Protein AF-A0A6L5ZGL7-F1 (afdb_monomer)

pLDDT: mean 88.75, std 17.2, range [25.94, 98.81]

Solvent-accessible surface area (backbone atoms only — not comparable to full-atom values): 22334 Å² total; per-residue (Å²): 134,83,57,79,87,30,51,39,45,53,53,48,44,38,49,70,78,32,47,74,58,39,71,71,46,70,57,65,69,53,73,57,29,45,51,45,19,74,49,37,77,44,72,44,41,25,54,55,54,46,47,54,46,64,36,49,62,60,68,49,48,69,46,51,60,69,34,69,65,49,33,62,74,69,63,57,66,72,83,32,52,52,52,40,38,47,59,84,36,69,71,37,46,34,47,61,71,57,15,58,76,71,75,45,64,64,81,44,69,42,62,57,62,71,43,69,69,58,19,36,29,43,34,42,39,28,58,35,81,66,74,77,79,70,96,74,78,86,82,85,81,88,82,92,80,82,91,69,98,59,87,79,80,74,67,59,46,50,29,17,34,39,26,42,55,39,30,33,44,27,35,47,35,88,42,69,64,71,38,78,84,35,53,33,40,51,42,43,31,87,44,86,57,28,19,34,33,47,31,47,49,33,49,32,44,47,51,50,55,48,50,56,43,68,73,39,60,82,92,72,45,68,62,98,86,56,77,74,90,70,63,67,60,58,58,49,44,50,22,47,72,75,32,58,93,60,19,87,64,33,45,29,44,54,22,69,86,15,43,30,27,44,56,68,37,77,56,36,61,36,50,78,44,63,83,52,98,81,64,47,73,30,25,52,56,36,13,45,58,52,20,39,28,44,50,48,46,65,26,45,62,57,55,24,61,72,60,70,47,70,66,53,34,36,27,30,25,22,58,52,47,76,33,67,55,55,42,42,48,39,4,35,56,53,64,25,33,25,37,27,41,43,68,17,68,46,28,35,63,54,29,49,55,46,34,55,51,30,53,73,74,74,44,67,49,52,72,48,77,66,60,72,66,50,74,31,68,48,52,71,91,50,38,69,57,42,55,56,48,46,57,50,54,61,50,44,57,67,70,43,36,70,56,31,48,75,68,54,78,131

Sequence (410 aa):
PIGGGLSLAHLLHIQIEQPQIHEQTATYLEVMDFINLRLTGRAAATQCTMFASQLCDNRVVGTTGYDADLVAMTGVDPNKLPVLIGVDDIVGQVPADLAEQLGLPTSVSVRAGMNDTQAGAFATGVLQGREQVSDSGVNSAVSNSAVSNSAVSNSGLQCGLMIGTTAVLVDSLDGHRVDLDHEVLAMPAPVQGRHVVMAENGISGAAVEHTLNLLRPQGERTSSATPIKQGPFDELEWALTQSQPGSDGLLFLPWLAGSMSPRAETAQRGGFIGLSLSTTRESLLRSVVEGTAHNLRWLLPAVEGLTGTTCEEIVFGGGAARSAGWAQVLADVLNRRVRVLSDPEFAAATAVGMVALYRSQGEDPTEVRLDQAASYTPRSEYHEIYERAQIQFQAAFTNHLSICEALSHE

Foldseek 3Di:
DLDCPFPLNVQVCCVPVVVVVVVVQQADFDPQQVVVCVFFVAREAAQQRNVSSVQPPQQFAFDQDGDPVSCVVSVGDPSRYGGHHGLLDFRHFGPPVRCVVVVHDSPDTHHHDHDLLLLQCLLLLLLADQPPPPPPDDDDDDDDDDDDPDPDPCSDFEWEWADDQWIKIKHKAQTADADVLFRWGWGHHSAGRMIMTIFIF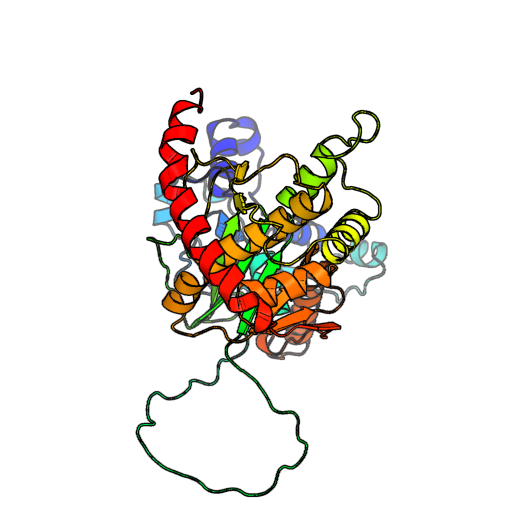GGANLLLVVLLLVPDDPVPRDDSPDPPPDDSLVVLLVLLVVADPCLQVKAWARQCQFGGGRDTDRLDHIDIDDDDPPRDSSSVSVNSLLNSLLSVLNRQVVVCVRRVTHHQEYEYAAPCLVRPSSQQSNQALNVHKYWYFPVRNCSSVVLRVQLSVCSVVVHDSSPDYTHTDDMYHHDPVCNVSSVVSSVVSVVCRVVCSVVSVVPDDD

Nearest PDB structures (foldseek):
  2dpn-assembly1_B  TM=8.272E-01  e=1.093E-19  Thermus thermophilus
  3d7e-assembly1_X  TM=8.111E-01  e=1.632E-19  Enterococcus casseliflavus
  5azi-assembly1_A  TM=7.987E-01  e=6.441E-19  Trypanosoma brucei gambiense
  5gn5-assembly2_C  TM=8.014E-01  e=2.401E-18  Trypanosoma brucei gambiense
  6zq8-assembly1_A  TM=7.332E-01  e=5.349E-18  Thermochaetoides thermophila DSM 1495

Radius of gyration: 23.16 Å; Cα contacts (8 Å, |Δi|>4): 779; chains: 1; bounding box: 59×57×65 Å

Mean predicted aligned error: 7.0 Å

Secondary structure (DSSP, 8-state):
---TTSHHHHHHHHHHH-HHHHHH------HHHHHHHHHHS--EE-TTGGGGGT-S-TTSTT--S--HHHHHHHT--GGGSPEE--TT-EEEEPPHHHHHHHT--TTPEEEPP--HHHHHHHHHTTTSPP----S--S------------------SEEEEEESSEEEEEEEEES---BTTTTBEEEE-SSTTEEEEEEEEEESHHHHHHHHHHTS-GGGPPPTTS--SS-HHHHHHHHHHHS-TTGGG-EEE--BTBB-TT--BSS---EEES--TT--HHHHHHHHHHHHHHHHHHHHHHHHHHHT----EEEEESGGGG-HHHHHHHHHHHTSEEEEESSTTTHHHHHHHHHHHHHHHT--GGG--PPEEEEE---GGGHHHHHHHHHHHHHHHHHHHHHHHHH---

Structure (mmCIF, N/CA/C/O backbone):
data_AF-A0A6L5ZGL7-F1
#
_entry.id   AF-A0A6L5ZGL7-F1
#
loop_
_atom_site.group_PDB
_atom_site.id
_atom_site.type_symbol
_atom_site.label_atom_id
_atom_site.label_alt_id
_atom_site.label_comp_id
_atom_site.label_asym_id
_atom_site.label_entity_id
_atom_site.label_seq_id
_atom_site.pdbx_PDB_ins_code
_atom_site.Cartn_x
_atom_site.Cartn_y
_atom_site.Cartn_z
_atom_site.occupancy
_atom_site.B_iso_or_equiv
_atom_site.auth_seq_id
_atom_site.auth_comp_id
_atom_site.auth_asym_id
_atom_site.auth_atom_id
_atom_site.pdbx_PDB_model_num
ATOM 1 N N . PRO A 1 1 ? 11.652 -11.083 15.489 1.00 52.50 1 PRO A N 1
ATOM 2 C CA . PRO A 1 1 ? 11.668 -9.639 15.832 1.00 52.50 1 PRO A CA 1
ATOM 3 C C . PRO A 1 1 ? 10.335 -8.986 15.444 1.00 52.50 1 PRO A C 1
ATOM 5 O O . PRO A 1 1 ? 9.850 -9.242 14.349 1.00 52.50 1 PRO A O 1
ATOM 8 N N . ILE A 1 2 ? 9.731 -8.196 16.336 1.00 65.69 2 ILE A N 1
ATOM 9 C CA . ILE A 1 2 ? 8.570 -7.363 15.986 1.00 65.69 2 ILE A CA 1
ATOM 10 C C . ILE A 1 2 ? 9.112 -6.176 15.184 1.00 65.69 2 ILE A C 1
ATOM 12 O O . ILE A 1 2 ? 10.016 -5.486 15.655 1.00 65.69 2 ILE A O 1
ATOM 16 N N . GLY A 1 3 ? 8.618 -5.975 13.962 1.00 70.62 3 GLY A N 1
ATOM 17 C CA . GLY A 1 3 ? 9.047 -4.861 13.117 1.00 70.62 3 GLY A CA 1
ATOM 18 C C . GLY A 1 3 ? 8.681 -3.516 13.748 1.00 70.62 3 GLY A C 1
ATOM 19 O O . GLY A 1 3 ? 7.570 -3.353 14.250 1.00 70.62 3 GLY A O 1
ATOM 20 N N . GLY A 1 4 ? 9.597 -2.545 13.701 1.00 77.69 4 GLY A N 1
ATOM 21 C CA . GLY A 1 4 ? 9.400 -1.228 14.321 1.00 77.69 4 GLY A CA 1
ATOM 22 C C . GLY A 1 4 ? 8.228 -0.419 13.755 1.00 77.69 4 GLY A C 1
ATOM 23 O O . GLY A 1 4 ? 7.769 0.495 14.420 1.00 77.69 4 GLY A O 1
ATOM 24 N N . GLY A 1 5 ? 7.727 -0.761 12.562 1.00 80.94 5 GLY A N 1
ATOM 25 C CA . GLY A 1 5 ? 6.568 -0.105 11.946 1.00 80.94 5 GLY A CA 1
ATOM 26 C C . GLY A 1 5 ? 5.202 -0.586 12.450 1.00 80.94 5 GLY A C 1
ATOM 27 O O . GLY A 1 5 ? 4.190 0.001 12.085 1.00 80.94 5 GLY A O 1
ATOM 28 N N . LEU A 1 6 ? 5.145 -1.644 13.267 1.00 89.25 6 LEU A N 1
ATOM 29 C CA . LEU A 1 6 ? 3.887 -2.155 13.814 1.00 89.25 6 LEU A CA 1
ATOM 30 C C . LEU A 1 6 ? 3.467 -1.373 15.061 1.00 89.25 6 LEU A C 1
ATOM 32 O O . LEU A 1 6 ? 4.288 -1.077 15.932 1.00 89.25 6 LEU A O 1
ATOM 36 N N . SER A 1 7 ? 2.163 -1.150 15.218 1.00 93.94 7 SER A N 1
ATOM 37 C CA . SER A 1 7 ? 1.589 -0.499 16.401 1.00 93.94 7 SER A CA 1
ATOM 38 C C . SER A 1 7 ? 1.923 -1.224 17.703 1.00 93.94 7 SER A C 1
ATOM 40 O O . SER A 1 7 ? 2.070 -0.579 18.740 1.00 93.94 7 SER A O 1
ATOM 42 N N . LEU A 1 8 ? 2.126 -2.546 17.651 1.00 95.88 8 LEU A N 1
ATOM 43 C CA . LEU A 1 8 ? 2.625 -3.324 18.787 1.00 95.88 8 LEU A CA 1
ATOM 44 C C . LEU A 1 8 ? 3.963 -2.789 19.318 1.00 95.88 8 LEU A C 1
ATOM 46 O O . LEU A 1 8 ? 4.136 -2.645 20.527 1.00 95.88 8 LEU A O 1
ATOM 50 N N . ALA A 1 9 ? 4.901 -2.473 18.421 1.00 95.25 9 ALA A N 1
ATOM 51 C CA . ALA A 1 9 ? 6.223 -1.986 18.798 1.00 95.25 9 ALA A CA 1
ATOM 52 C C . ALA A 1 9 ? 6.133 -0.598 19.448 1.00 95.25 9 ALA A C 1
ATOM 54 O O . ALA A 1 9 ? 6.771 -0.348 20.469 1.00 95.25 9 ALA A O 1
ATOM 55 N N . HIS A 1 10 ? 5.292 0.286 18.901 1.00 94.94 10 HIS A N 1
ATOM 56 C CA . HIS A 1 10 ? 5.056 1.621 19.456 1.00 94.94 10 HIS A CA 1
ATOM 57 C C . HIS A 1 10 ? 4.401 1.572 20.839 1.00 94.94 10 HIS A C 1
ATOM 59 O O . HIS A 1 10 ? 4.826 2.282 21.752 1.00 94.94 10 HIS A O 1
ATOM 65 N N . LEU A 1 11 ? 3.394 0.713 21.009 1.00 95.06 11 LEU A N 1
ATOM 66 C CA . LEU A 1 11 ? 2.709 0.527 22.283 1.00 95.06 11 LEU A CA 1
ATOM 67 C C . LEU A 1 11 ? 3.685 0.036 23.357 1.00 95.06 11 LEU A C 1
ATOM 69 O O . LEU A 1 11 ? 3.754 0.621 24.439 1.00 95.06 11 LEU A O 1
ATOM 73 N N . LEU A 1 12 ? 4.484 -0.988 23.039 1.00 95.62 12 LEU A N 1
ATOM 74 C CA . LEU A 1 12 ? 5.501 -1.521 23.947 1.00 95.62 12 LEU A CA 1
ATOM 75 C C . LEU A 1 12 ? 6.599 -0.498 24.245 1.00 95.62 12 LEU A C 1
ATOM 77 O O . LEU A 1 12 ? 7.025 -0.397 25.390 1.00 95.62 12 LEU A O 1
ATOM 81 N N . HIS A 1 13 ? 7.019 0.299 23.260 1.00 95.62 13 HIS A N 1
ATOM 82 C CA . HIS A 1 13 ? 7.979 1.377 23.487 1.00 95.62 13 HIS A CA 1
ATOM 83 C C . HIS A 1 13 ? 7.450 2.388 24.511 1.00 95.62 13 HIS A C 1
ATOM 85 O O . HIS A 1 13 ? 8.154 2.720 25.461 1.00 95.62 13 HIS A O 1
ATOM 91 N N . ILE A 1 14 ? 6.198 2.837 24.380 1.00 96.69 14 ILE A N 1
ATOM 92 C CA . ILE A 1 14 ? 5.592 3.745 25.364 1.00 96.69 14 ILE A CA 1
ATOM 93 C C . ILE A 1 14 ? 5.492 3.062 26.734 1.00 96.69 14 ILE A C 1
ATOM 95 O O . ILE A 1 14 ? 5.828 3.669 27.747 1.00 96.69 14 ILE A O 1
ATOM 99 N N . GLN A 1 15 ? 5.057 1.802 26.775 1.00 96.94 15 GLN A N 1
ATOM 100 C CA . GLN A 1 15 ? 4.893 1.053 28.021 1.00 96.94 15 GLN A CA 1
ATOM 101 C C . GLN A 1 15 ? 6.216 0.843 28.776 1.00 96.94 15 GLN A C 1
ATOM 103 O O . GLN A 1 15 ? 6.256 0.999 29.995 1.00 96.94 15 GLN A O 1
ATOM 108 N N . ILE A 1 16 ? 7.287 0.489 28.064 1.00 96.00 16 ILE A N 1
ATOM 109 C CA . ILE A 1 16 ? 8.572 0.082 28.648 1.00 96.00 16 ILE A CA 1
ATOM 110 C C . ILE A 1 16 ? 9.498 1.285 28.842 1.00 96.00 16 ILE A C 1
ATOM 112 O O . ILE A 1 16 ? 10.045 1.473 29.927 1.00 96.00 16 ILE A O 1
ATOM 116 N N . GLU A 1 17 ? 9.658 2.117 27.813 1.00 97.44 17 GLU A N 1
ATOM 117 C CA . GLU A 1 17 ? 10.635 3.214 27.803 1.00 97.44 17 GLU A CA 1
ATOM 118 C C . GLU A 1 17 ? 10.049 4.529 28.337 1.00 97.44 17 GLU A C 1
ATOM 120 O O . GLU A 1 17 ? 10.790 5.426 28.741 1.00 97.44 17 GLU A O 1
ATOM 125 N N . GLN A 1 18 ? 8.717 4.667 28.365 1.00 97.88 18 GLN A N 1
ATOM 126 C CA . GLN A 1 18 ? 8.027 5.887 28.803 1.00 97.88 18 GLN A CA 1
ATOM 127 C C . GLN A 1 18 ? 6.944 5.600 29.865 1.00 97.88 18 GLN A C 1
ATOM 129 O O . GLN A 1 18 ? 5.790 6.014 29.710 1.00 97.88 18 GLN A O 1
ATOM 134 N N . PRO A 1 19 ? 7.290 4.949 30.995 1.00 96.94 19 PRO A N 1
ATOM 135 C CA . PRO A 1 19 ? 6.313 4.438 31.961 1.00 96.94 19 PRO A CA 1
ATOM 136 C C . PRO A 1 19 ? 5.402 5.521 32.559 1.00 96.94 19 PRO A C 1
ATOM 138 O O . PRO A 1 19 ? 4.240 5.257 32.847 1.00 96.94 19 PRO A O 1
ATOM 141 N N . GLN A 1 20 ? 5.887 6.761 32.689 1.00 98.19 20 GLN A N 1
ATOM 142 C CA . GLN A 1 20 ? 5.075 7.894 33.158 1.00 98.19 20 GLN A CA 1
ATOM 143 C C . GLN A 1 20 ? 3.955 8.256 32.169 1.00 98.19 20 GLN A C 1
ATOM 145 O O . GLN A 1 20 ? 2.845 8.587 32.581 1.00 98.19 20 GLN A O 1
ATOM 150 N N . ILE A 1 21 ? 4.235 8.179 30.863 1.00 98.19 21 ILE A N 1
ATOM 151 C CA . ILE A 1 21 ? 3.237 8.410 29.812 1.00 98.19 21 ILE A CA 1
ATOM 152 C C . ILE A 1 21 ? 2.272 7.227 29.759 1.00 98.19 21 ILE A C 1
ATOM 154 O O . ILE A 1 21 ? 1.063 7.433 29.671 1.00 98.19 21 ILE A O 1
ATOM 158 N N . HIS A 1 22 ? 2.772 5.996 29.874 1.00 98.06 22 HIS A N 1
ATOM 159 C CA . HIS A 1 22 ? 1.936 4.798 29.948 1.00 98.06 22 HIS A CA 1
ATOM 160 C C . HIS A 1 22 ? 0.951 4.831 31.129 1.00 98.06 22 HIS A C 1
ATOM 162 O O . HIS A 1 22 ? -0.236 4.557 30.950 1.00 98.06 22 HIS A O 1
ATOM 168 N N . GLU A 1 23 ? 1.403 5.234 32.320 1.00 97.81 23 GLU A N 1
ATOM 169 C CA . GLU A 1 23 ? 0.545 5.354 33.504 1.00 97.81 23 GLU A CA 1
ATOM 170 C C . GLU A 1 23 ? -0.615 6.336 33.258 1.00 97.81 23 GLU A C 1
ATOM 172 O O . GLU A 1 23 ? -1.770 6.022 33.559 1.00 97.81 23 GLU A O 1
ATOM 177 N N . GLN A 1 24 ? -0.324 7.478 32.622 1.00 97.88 24 GLN A N 1
ATOM 178 C CA . GLN A 1 24 ? -1.307 8.507 32.254 1.00 97.88 24 GLN A CA 1
ATOM 179 C C . GLN A 1 24 ? -2.166 8.142 31.035 1.00 97.88 24 GLN A C 1
ATOM 181 O O . GLN A 1 24 ? -3.214 8.751 30.811 1.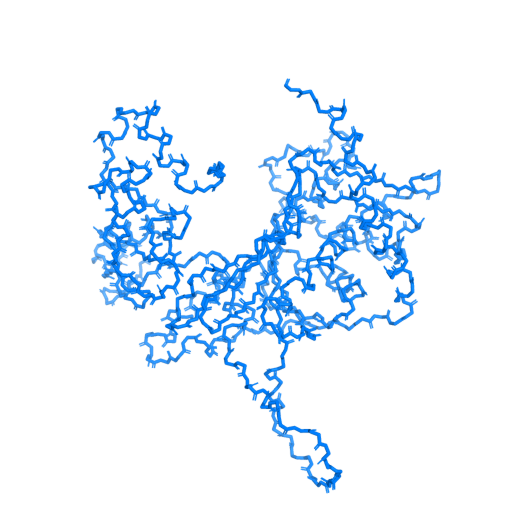00 97.88 24 GLN A O 1
ATOM 186 N N . THR A 1 25 ? -1.739 7.169 30.231 1.00 97.62 25 THR A N 1
ATOM 187 C CA . THR A 1 25 ? -2.465 6.740 29.034 1.00 97.62 25 THR A CA 1
ATOM 188 C C . THR A 1 25 ? -3.743 6.032 29.458 1.00 97.62 25 THR A C 1
ATOM 190 O O . THR A 1 25 ? -3.698 5.070 30.217 1.00 97.62 25 THR A O 1
ATOM 193 N N . ALA A 1 26 ? -4.900 6.484 28.979 1.00 96.88 26 ALA A N 1
ATOM 194 C CA . ALA A 1 26 ? -6.166 5.801 29.246 1.00 96.88 26 ALA A CA 1
ATOM 195 C C . ALA A 1 26 ? -6.352 4.583 28.330 1.00 96.88 26 ALA A C 1
ATOM 197 O O . ALA A 1 26 ? -6.763 3.523 28.787 1.00 96.88 26 ALA A O 1
ATOM 198 N N . THR A 1 27 ? -6.040 4.735 27.041 1.00 97.44 27 THR A N 1
ATOM 199 C CA . THR A 1 27 ? -6.136 3.661 26.052 1.00 97.44 27 THR A CA 1
ATOM 200 C C . THR A 1 27 ? -5.235 3.932 24.845 1.00 97.44 27 THR A C 1
ATOM 202 O O . THR A 1 27 ? -4.975 5.093 24.523 1.00 97.44 27 THR A O 1
ATOM 205 N N . TYR A 1 28 ? -4.766 2.875 24.185 1.00 97.25 28 TYR A N 1
ATOM 206 C CA . TYR A 1 28 ? -4.029 2.938 22.926 1.00 97.25 28 TYR A CA 1
ATOM 207 C C . TYR A 1 28 ? -4.981 2.789 21.738 1.00 97.25 28 TYR A C 1
ATOM 209 O O . TYR A 1 28 ? -5.665 1.778 21.613 1.00 97.25 28 TYR A O 1
ATOM 217 N N . LEU A 1 29 ? -5.019 3.791 20.861 1.00 96.44 29 LEU A N 1
ATOM 218 C CA . LEU A 1 29 ? -5.909 3.827 19.700 1.00 96.44 29 LEU A CA 1
ATOM 219 C C . LEU A 1 29 ? -5.117 4.068 18.422 1.00 96.44 29 LEU A C 1
ATOM 221 O O . LEU A 1 29 ? -4.178 4.865 18.410 1.00 96.44 29 LEU A O 1
ATOM 225 N N . GLU A 1 30 ? -5.576 3.455 17.336 1.00 95.19 30 GLU A N 1
ATOM 226 C CA . GLU A 1 30 ? -5.195 3.869 15.991 1.00 95.19 30 GLU A CA 1
ATOM 227 C C . GLU A 1 30 ? -5.816 5.221 15.633 1.00 95.19 30 GLU A C 1
ATOM 229 O O . GLU A 1 30 ? -6.823 5.644 16.206 1.00 95.19 30 GLU A O 1
ATOM 234 N N . VAL A 1 31 ? -5.249 5.901 14.633 1.00 93.94 31 VAL A N 1
ATOM 235 C CA . VAL A 1 31 ? -5.687 7.250 14.225 1.00 93.94 31 VAL A CA 1
ATOM 236 C C . VAL A 1 31 ? -7.181 7.294 13.884 1.00 93.94 31 VAL A C 1
ATOM 238 O O . VAL A 1 31 ? -7.886 8.211 14.304 1.00 93.94 31 VAL A O 1
ATOM 241 N N . MET A 1 32 ? -7.685 6.292 13.163 1.00 93.12 32 MET A N 1
ATOM 242 C CA . MET A 1 32 ? -9.106 6.195 12.804 1.00 93.12 32 MET A CA 1
ATOM 243 C C . MET A 1 32 ? -10.016 6.001 14.023 1.00 93.12 32 MET A C 1
ATOM 245 O O . MET A 1 32 ? -11.073 6.624 14.109 1.00 93.12 32 MET A O 1
ATOM 249 N N . ASP A 1 33 ? -9.582 5.212 15.006 1.00 96.31 33 ASP A N 1
ATOM 250 C CA . ASP A 1 33 ? -10.349 4.979 16.231 1.00 96.31 33 ASP A CA 1
ATOM 251 C C . ASP A 1 33 ? -10.292 6.189 17.168 1.00 96.31 33 ASP A C 1
ATOM 253 O O . ASP A 1 33 ? -11.274 6.516 17.836 1.00 96.31 33 ASP A O 1
ATOM 257 N N . PHE A 1 34 ? -9.185 6.936 17.156 1.00 96.81 34 PHE A N 1
ATOM 258 C CA . PHE A 1 34 ? -9.109 8.234 17.815 1.00 96.81 34 PHE A CA 1
ATOM 259 C C . PHE A 1 34 ? -10.082 9.240 17.191 1.00 96.81 34 PHE A C 1
ATOM 261 O O . PHE A 1 34 ? -10.788 9.931 17.923 1.00 96.81 34 PHE A O 1
ATOM 268 N N . ILE A 1 35 ? -10.184 9.311 15.859 1.00 95.38 35 ILE A N 1
ATOM 269 C CA . ILE A 1 35 ? -11.182 10.164 15.190 1.00 95.38 35 ILE A CA 1
ATOM 270 C C . ILE A 1 35 ? -12.601 9.745 15.604 1.00 95.38 35 ILE A C 1
ATOM 272 O O . ILE A 1 35 ? -13.404 10.605 15.968 1.00 95.38 35 ILE A O 1
ATOM 276 N N . ASN A 1 36 ? -12.890 8.442 15.655 1.00 95.31 36 ASN A N 1
ATOM 277 C CA . ASN A 1 36 ? -14.176 7.929 16.130 1.00 95.31 36 ASN A CA 1
ATOM 278 C C . ASN A 1 36 ? -14.470 8.343 17.580 1.00 95.31 36 ASN A C 1
ATOM 280 O O . ASN A 1 36 ? -15.574 8.807 17.874 1.00 95.31 36 ASN A O 1
ATOM 284 N N . LEU A 1 37 ? -13.481 8.262 18.476 1.00 96.88 37 LEU A N 1
ATOM 285 C CA . LEU A 1 37 ? -13.587 8.770 19.846 1.00 96.88 37 LEU A CA 1
ATOM 286 C C . LEU A 1 37 ? -13.902 10.270 19.863 1.00 96.88 37 LEU A C 1
ATOM 288 O O . LEU A 1 37 ? -14.767 10.705 20.619 1.00 96.88 37 LEU A O 1
ATOM 292 N N . ARG A 1 38 ? -13.244 11.075 19.024 1.00 96.12 38 ARG A N 1
ATOM 293 C CA . ARG A 1 38 ? -13.498 12.524 18.952 1.00 96.12 38 ARG A CA 1
ATOM 294 C C . ARG A 1 38 ? -14.891 12.857 18.427 1.00 96.12 38 ARG A C 1
ATOM 296 O O . ARG A 1 38 ? -15.446 13.866 18.849 1.00 96.12 38 ARG A O 1
ATOM 303 N N . LEU A 1 39 ? -15.447 12.022 17.552 1.00 96.25 39 LEU A N 1
ATOM 304 C CA . LEU A 1 39 ? -16.780 12.215 16.985 1.00 96.25 39 LEU A CA 1
ATOM 305 C C . LEU A 1 39 ? -17.907 11.668 17.864 1.00 96.25 39 LEU A C 1
ATOM 307 O O . LEU A 1 39 ? -19.025 12.144 17.736 1.00 96.25 39 LEU A O 1
ATOM 311 N N . THR A 1 40 ? -17.645 10.682 18.726 1.00 96.50 40 THR A N 1
ATOM 312 C CA . THR A 1 40 ? -18.700 9.959 19.472 1.00 96.50 40 THR A CA 1
ATOM 313 C C . THR A 1 40 ? -18.557 10.009 20.990 1.00 96.50 40 THR A C 1
ATOM 315 O O . THR A 1 40 ? -19.480 9.637 21.709 1.00 96.50 40 THR A O 1
ATOM 318 N N . GLY A 1 41 ? -17.390 10.405 21.502 1.00 95.19 41 GLY A N 1
ATOM 319 C CA . GLY A 1 41 ? -17.038 10.287 22.917 1.00 95.19 41 GLY A CA 1
ATOM 320 C C . GLY A 1 41 ? -16.751 8.854 23.384 1.00 95.19 41 GLY A C 1
ATOM 321 O O . GLY A 1 41 ? -16.500 8.649 24.570 1.00 95.19 41 GLY A O 1
ATOM 322 N N . ARG A 1 42 ? -16.761 7.857 22.487 1.00 95.75 42 ARG A N 1
ATOM 323 C CA . ARG A 1 42 ? -16.537 6.445 22.820 1.00 95.75 42 ARG A CA 1
ATOM 324 C C . ARG A 1 42 ? -15.214 5.942 22.249 1.00 95.75 42 ARG A C 1
ATOM 326 O O . ARG A 1 42 ? -15.013 5.948 21.040 1.00 95.75 42 ARG A O 1
ATOM 333 N N . ALA A 1 43 ? -14.343 5.436 23.120 1.00 96.38 43 ALA A N 1
ATOM 334 C CA . ALA A 1 43 ? -13.149 4.706 22.708 1.00 96.38 43 ALA A CA 1
ATOM 335 C C . ALA A 1 43 ? -13.533 3.259 22.370 1.00 96.38 43 ALA A C 1
ATOM 337 O O . ALA A 1 43 ? -13.860 2.470 23.258 1.00 96.38 43 ALA A O 1
ATOM 338 N N . ALA A 1 44 ? -13.536 2.933 21.084 1.00 96.81 44 ALA A N 1
ATOM 339 C CA . ALA A 1 44 ? -13.778 1.591 20.577 1.00 96.81 44 ALA A CA 1
ATOM 340 C C . ALA A 1 44 ? -12.954 1.380 19.309 1.00 96.81 44 ALA A C 1
ATOM 342 O O . ALA A 1 44 ? -12.683 2.337 18.585 1.00 96.81 44 ALA A O 1
ATOM 343 N N . ALA A 1 45 ? -12.591 0.132 19.057 1.00 96.81 45 ALA A N 1
ATOM 344 C CA . ALA A 1 45 ? -11.836 -0.274 17.885 1.00 96.81 45 ALA A CA 1
ATOM 345 C C . ALA A 1 45 ? -12.427 -1.560 17.301 1.00 96.81 45 ALA A C 1
ATOM 347 O O . ALA A 1 45 ? -13.365 -2.134 17.853 1.00 96.81 45 ALA A O 1
ATOM 348 N N . THR A 1 46 ? -11.885 -2.034 16.188 1.00 95.94 46 THR A N 1
ATOM 349 C CA . THR A 1 46 ? -12.241 -3.343 15.631 1.00 95.94 46 THR A CA 1
ATOM 350 C C . THR A 1 46 ? -10.993 -4.183 15.451 1.00 95.94 46 THR A C 1
ATOM 352 O O . THR A 1 46 ? -9.873 -3.673 15.457 1.00 95.94 46 THR A O 1
ATOM 355 N N . GLN A 1 47 ? -11.179 -5.477 15.217 1.00 95.12 47 GLN A N 1
ATOM 356 C CA . GLN A 1 47 ? -10.092 -6.351 14.785 1.00 95.12 47 GLN A CA 1
ATOM 357 C C . GLN A 1 47 ? -9.349 -5.803 13.549 1.00 95.12 47 GLN A C 1
ATOM 359 O O . GLN A 1 47 ? -8.137 -5.955 13.433 1.00 95.12 47 GLN A O 1
ATOM 364 N N . CYS A 1 48 ? -10.073 -5.150 12.634 1.00 94.69 48 CYS A N 1
ATOM 365 C CA . CYS A 1 48 ? -9.526 -4.589 11.402 1.00 94.69 48 CYS A CA 1
ATOM 366 C C . CYS A 1 48 ? -8.621 -3.380 11.660 1.00 94.69 48 CYS A C 1
ATOM 368 O O . CYS A 1 48 ? -7.528 -3.302 11.100 1.00 94.69 48 CYS A O 1
ATOM 370 N N . THR A 1 49 ? -9.061 -2.454 12.513 1.00 94.94 49 THR A N 1
ATOM 371 C CA . THR A 1 49 ? -8.270 -1.266 12.854 1.00 94.94 49 THR A CA 1
ATOM 372 C C . THR A 1 49 ? -7.077 -1.652 13.723 1.00 94.94 49 THR A C 1
ATOM 374 O O . THR A 1 49 ? -5.956 -1.252 13.439 1.00 94.94 49 THR A O 1
ATOM 377 N N . MET A 1 50 ? -7.269 -2.562 14.681 1.00 94.94 50 MET A N 1
ATOM 378 C CA . MET A 1 50 ? -6.210 -3.051 15.568 1.00 94.94 50 MET A CA 1
ATOM 379 C C . MET A 1 50 ? -5.299 -4.113 14.938 1.00 94.94 50 MET A C 1
ATOM 381 O O . MET A 1 50 ? -4.484 -4.699 15.656 1.00 94.94 50 MET A O 1
ATOM 385 N N . PHE A 1 51 ? -5.376 -4.371 13.627 1.00 94.50 51 PHE A N 1
ATOM 386 C CA . PHE A 1 51 ? -4.569 -5.409 12.976 1.00 94.50 51 PHE A CA 1
ATOM 387 C C . PHE A 1 51 ? -3.070 -5.238 13.267 1.00 94.50 51 PHE A C 1
ATOM 389 O O . PHE A 1 51 ? -2.412 -6.193 13.670 1.00 94.50 51 PHE A O 1
ATOM 396 N N . ALA A 1 52 ? -2.532 -4.017 13.176 1.00 93.25 52 ALA A N 1
ATOM 397 C CA . ALA A 1 52 ? -1.111 -3.735 13.409 1.00 93.25 52 ALA A CA 1
ATOM 398 C C . ALA A 1 52 ? -0.652 -3.919 14.874 1.00 93.25 52 ALA A C 1
ATOM 400 O O . ALA A 1 52 ? 0.550 -3.982 15.139 1.00 93.25 52 ALA A O 1
ATOM 401 N N . SER A 1 53 ? -1.580 -4.059 15.829 1.00 94.38 53 SER A N 1
ATOM 402 C CA . SER A 1 53 ? -1.246 -4.471 17.200 1.00 94.38 53 SER A CA 1
ATOM 403 C C . SER A 1 53 ? -0.915 -5.962 17.300 1.00 94.38 53 SER A C 1
ATOM 405 O O . SER A 1 53 ? -0.214 -6.362 18.219 1.00 94.38 53 SER A O 1
ATOM 407 N N . GLN A 1 54 ? -1.397 -6.784 16.357 1.00 94.31 54 GLN A N 1
ATOM 408 C CA . GLN A 1 54 ? -1.202 -8.239 16.347 1.00 94.31 54 GLN A CA 1
ATOM 409 C C . GLN A 1 54 ? -1.653 -8.925 17.657 1.00 94.31 54 GLN A C 1
ATOM 411 O O . GLN A 1 54 ? -1.104 -9.951 18.044 1.00 94.31 54 GLN A O 1
ATOM 416 N N . LEU A 1 55 ? -2.662 -8.363 18.339 1.00 96.56 55 LEU A N 1
ATOM 417 C CA . LEU A 1 55 ? -3.218 -8.885 19.600 1.00 96.56 55 LEU A CA 1
ATOM 418 C C . LEU A 1 55 ? -4.556 -9.629 19.425 1.00 96.56 55 LEU A C 1
ATOM 420 O O . LEU A 1 55 ? -5.178 -10.019 20.409 1.00 96.56 55 LEU A O 1
ATOM 424 N N . CYS A 1 56 ? -5.039 -9.790 18.192 1.00 95.88 56 CYS A N 1
ATOM 425 C CA . CYS A 1 56 ? -6.292 -10.483 17.875 1.00 95.88 56 CYS A CA 1
ATOM 426 C C . CYS A 1 56 ? -6.011 -11.782 17.110 1.00 95.88 56 CYS A C 1
ATOM 428 O O . CYS A 1 56 ? -5.048 -11.844 16.343 1.00 95.88 56 CYS A O 1
ATOM 430 N N . ASP A 1 57 ? -6.900 -12.775 17.216 1.00 94.31 57 ASP A N 1
ATOM 431 C CA . ASP A 1 57 ? -6.869 -13.930 16.311 1.00 94.31 57 ASP A CA 1
ATOM 432 C C . ASP A 1 57 ? -7.345 -13.529 14.907 1.00 94.31 57 ASP A C 1
ATOM 434 O O . ASP A 1 57 ? -8.525 -13.607 14.568 1.00 94.31 57 ASP A O 1
ATOM 438 N N . ASN A 1 58 ? -6.404 -13.100 14.071 1.00 93.94 58 ASN A N 1
ATOM 439 C CA . ASN A 1 58 ? -6.655 -12.628 12.708 1.00 93.94 58 ASN A CA 1
ATOM 440 C C . ASN A 1 58 ? -7.023 -13.736 11.708 1.00 93.94 58 ASN A C 1
ATOM 442 O O . ASN A 1 58 ? -7.351 -13.439 10.558 1.00 93.94 58 ASN A O 1
ATOM 446 N N . ARG A 1 59 ? -7.032 -15.009 12.125 1.00 92.38 59 ARG A N 1
ATOM 447 C CA . ARG A 1 59 ? -7.479 -16.124 11.275 1.00 92.38 59 ARG A CA 1
ATOM 448 C C . ARG A 1 59 ? -9.000 -16.165 11.152 1.00 92.38 59 ARG A C 1
ATOM 450 O O . ARG A 1 59 ? -9.514 -16.655 10.149 1.00 92.38 59 ARG A O 1
ATOM 457 N N . VAL A 1 60 ? -9.708 -15.628 12.147 1.00 90.25 60 VAL A N 1
ATOM 458 C CA . VAL A 1 60 ? -11.172 -15.573 12.202 1.00 90.25 60 VAL A CA 1
ATOM 459 C C . VAL A 1 60 ? -11.621 -14.118 12.164 1.00 90.25 60 VAL A C 1
ATOM 461 O O . VAL A 1 60 ? -11.310 -13.338 13.064 1.00 90.25 60 VAL A O 1
ATOM 464 N N . VAL A 1 61 ? -12.357 -13.753 11.115 1.00 91.75 61 VAL A N 1
ATOM 465 C CA . VAL A 1 61 ? -12.900 -12.399 10.954 1.00 91.75 61 VAL A CA 1
ATOM 466 C C . VAL A 1 61 ? -14.104 -12.190 11.862 1.00 91.75 61 VAL A C 1
ATOM 468 O O . VAL A 1 61 ? -14.950 -13.070 11.990 1.00 91.75 61 VAL A O 1
ATOM 471 N N . GLY A 1 62 ? -14.191 -11.001 12.457 1.00 89.81 62 GLY A N 1
ATOM 472 C CA . GLY A 1 62 ? -15.324 -10.588 13.285 1.00 89.81 62 GLY A CA 1
ATOM 473 C C . GLY A 1 62 ? -15.106 -10.806 14.779 1.00 89.81 62 GLY A C 1
ATOM 474 O O . GLY A 1 62 ? -16.049 -10.680 15.556 1.00 89.81 62 GLY A O 1
ATOM 475 N N . THR A 1 63 ? -13.876 -11.109 15.193 1.00 92.00 63 THR A N 1
ATOM 476 C CA . THR A 1 63 ? -13.534 -11.267 16.606 1.00 92.00 63 THR A CA 1
ATOM 477 C C . THR A 1 63 ? -13.685 -9.933 17.348 1.00 92.00 63 THR A C 1
ATOM 479 O O . THR A 1 63 ? -13.161 -8.906 16.920 1.00 92.00 63 THR A O 1
ATOM 482 N N . THR A 1 64 ? -14.375 -9.952 18.491 1.00 95.19 64 THR A N 1
ATOM 483 C CA . THR A 1 64 ? -14.609 -8.778 19.358 1.00 95.19 64 THR A CA 1
ATOM 484 C C . THR A 1 64 ? -13.869 -8.880 20.697 1.00 95.19 64 THR A C 1
ATOM 486 O O . THR A 1 64 ? -14.306 -8.337 21.709 1.00 95.19 64 THR A O 1
ATOM 489 N N . GLY A 1 65 ? -12.761 -9.616 20.729 1.00 95.62 65 GLY A N 1
ATOM 490 C CA . GLY A 1 65 ? -11.909 -9.785 21.901 1.00 95.62 65 GLY A CA 1
ATOM 491 C C . GLY A 1 65 ? -10.448 -9.961 21.500 1.00 95.62 65 GLY A C 1
ATOM 492 O O . GLY A 1 65 ? -10.146 -10.406 20.396 1.00 95.62 65 GLY A O 1
ATOM 493 N N . TYR A 1 66 ? -9.542 -9.590 22.396 1.00 97.62 66 TYR A N 1
ATOM 494 C CA . TYR A 1 66 ? -8.121 -9.863 22.211 1.00 97.62 66 TYR A CA 1
ATOM 495 C C . TYR A 1 66 ? -7.810 -11.319 22.548 1.00 97.62 66 TYR A C 1
ATOM 497 O O . TYR A 1 66 ? -8.461 -11.920 23.406 1.00 97.62 66 TYR A O 1
ATOM 505 N N . ASP A 1 67 ? -6.805 -11.872 21.881 1.00 97.75 67 ASP A N 1
ATOM 506 C CA . ASP A 1 67 ? -6.304 -13.204 22.182 1.00 97.75 67 ASP A CA 1
ATOM 507 C C . ASP A 1 67 ? -5.479 -13.157 23.477 1.00 97.75 67 ASP A C 1
ATOM 509 O O . ASP A 1 67 ? -4.514 -12.394 23.597 1.00 97.75 67 ASP A O 1
ATOM 513 N N . ALA A 1 68 ? -5.889 -13.944 24.473 1.00 97.12 68 ALA A N 1
ATOM 514 C CA . ALA A 1 68 ? -5.288 -13.909 25.803 1.00 97.12 68 ALA A CA 1
ATOM 515 C C . ALA A 1 68 ? -3.818 -14.355 25.798 1.00 97.12 68 ALA A C 1
ATOM 517 O O . ALA A 1 68 ? -3.018 -13.805 26.559 1.00 97.12 68 ALA A O 1
ATOM 518 N N . ASP A 1 69 ? -3.456 -15.303 24.930 1.00 97.50 69 ASP A N 1
ATOM 519 C CA . ASP A 1 69 ? -2.090 -15.801 24.829 1.00 97.50 69 ASP A CA 1
ATOM 520 C C . ASP A 1 69 ? -1.202 -14.757 24.145 1.00 97.50 69 ASP A C 1
ATOM 522 O O . ASP A 1 69 ? -0.116 -14.472 24.644 1.00 97.50 69 ASP A O 1
ATOM 526 N N . LEU A 1 70 ? -1.671 -14.102 23.074 1.00 96.44 70 LEU A N 1
ATOM 527 C CA . LEU A 1 70 ? -0.915 -13.027 22.411 1.00 96.44 70 LEU A CA 1
ATOM 528 C C . LEU A 1 70 ? -0.673 -11.827 23.338 1.00 96.44 70 LEU A C 1
ATOM 530 O O . LEU A 1 70 ? 0.437 -11.286 23.387 1.00 96.44 70 LEU A O 1
ATOM 534 N N . VAL A 1 71 ? -1.681 -11.427 24.116 1.00 97.56 71 VAL A N 1
ATOM 535 C CA . VAL A 1 71 ? -1.533 -10.360 25.118 1.00 97.56 71 VAL A CA 1
ATOM 536 C C . VAL A 1 71 ? -0.525 -10.765 26.198 1.00 97.56 71 VAL A C 1
ATOM 538 O O . VAL A 1 71 ? 0.385 -9.996 26.510 1.00 97.56 71 VAL A O 1
ATOM 541 N N . ALA A 1 72 ? -0.621 -11.989 26.728 1.00 97.38 72 ALA A N 1
ATOM 542 C CA . ALA A 1 72 ? 0.317 -12.485 27.733 1.00 97.38 72 ALA A CA 1
ATOM 543 C C . ALA A 1 72 ? 1.755 -12.606 27.194 1.00 97.38 72 ALA A C 1
ATOM 545 O O . ALA A 1 72 ? 2.703 -12.236 27.883 1.00 97.38 72 ALA A O 1
ATOM 546 N N . MET A 1 73 ? 1.921 -13.088 25.958 1.00 96.12 73 MET A N 1
ATOM 547 C CA . MET A 1 73 ? 3.219 -13.258 25.296 1.00 96.12 73 MET A CA 1
ATOM 548 C C . MET A 1 73 ? 3.934 -11.930 25.049 1.00 96.12 73 MET A C 1
ATOM 550 O O . MET A 1 73 ? 5.156 -11.859 25.161 1.00 96.12 73 MET A O 1
ATOM 554 N N . THR A 1 74 ? 3.185 -10.891 24.685 1.00 95.19 74 THR A N 1
ATOM 555 C CA . THR A 1 74 ? 3.741 -9.562 24.397 1.00 95.19 74 THR A CA 1
ATOM 556 C C . THR A 1 74 ? 3.956 -8.730 25.659 1.00 95.19 74 THR A C 1
ATOM 558 O O . THR A 1 74 ? 4.791 -7.829 25.656 1.00 95.19 74 THR A O 1
ATOM 561 N N . GLY A 1 75 ? 3.230 -9.031 26.740 1.00 95.88 75 GLY A N 1
ATOM 562 C CA . GLY A 1 75 ? 3.279 -8.278 27.993 1.00 95.88 75 GLY A CA 1
ATOM 563 C C . GLY A 1 75 ? 2.553 -6.933 27.931 1.00 95.88 75 GLY A C 1
ATOM 564 O O . GLY A 1 75 ? 2.746 -6.103 28.816 1.00 95.88 75 GLY A O 1
ATOM 565 N N . VAL A 1 76 ? 1.738 -6.698 26.900 1.00 97.06 76 VAL A N 1
ATOM 566 C CA . VAL A 1 76 ? 0.903 -5.496 26.772 1.00 97.06 76 VAL A CA 1
ATOM 567 C C . VAL A 1 76 ? -0.099 -5.423 27.924 1.00 97.06 76 VAL A C 1
ATOM 569 O O . VAL A 1 76 ? -0.731 -6.427 28.243 1.00 97.06 76 VAL A O 1
ATOM 572 N N . ASP A 1 77 ? -0.278 -4.245 28.534 1.00 97.50 77 ASP A N 1
ATOM 573 C CA . ASP A 1 77 ? -1.316 -4.041 29.556 1.00 97.50 77 ASP A CA 1
ATOM 574 C C . ASP A 1 77 ? -2.724 -4.124 28.927 1.00 97.50 77 ASP A C 1
ATOM 576 O O . ASP A 1 77 ? -3.131 -3.198 28.209 1.00 97.50 77 ASP A O 1
ATOM 580 N N . PRO A 1 78 ? -3.515 -5.181 29.210 1.00 97.06 78 PRO A N 1
ATOM 581 C CA . PRO A 1 78 ? -4.847 -5.335 28.631 1.00 97.06 78 PRO A CA 1
ATOM 582 C C . PRO A 1 78 ? -5.816 -4.226 29.051 1.00 97.06 78 PRO A C 1
ATOM 584 O O . PRO A 1 78 ? -6.779 -3.962 28.336 1.00 97.06 78 PRO A O 1
ATOM 587 N N . ASN A 1 79 ? -5.577 -3.545 30.178 1.00 97.06 79 ASN A N 1
ATOM 588 C CA . ASN A 1 79 ? -6.461 -2.479 30.660 1.00 97.06 79 ASN A CA 1
ATOM 589 C C . ASN A 1 79 ? -6.322 -1.181 29.856 1.00 97.06 79 ASN A C 1
ATOM 591 O O . ASN A 1 79 ? -7.144 -0.278 30.006 1.00 97.06 79 ASN A O 1
ATOM 595 N N . LYS A 1 80 ? -5.283 -1.075 29.021 1.00 97.56 80 LYS A N 1
ATOM 596 C CA . LYS A 1 80 ? -5.059 0.058 28.117 1.00 97.56 80 LYS A CA 1
ATOM 597 C C . LYS A 1 80 ? -5.537 -0.237 26.696 1.00 97.56 80 LYS A C 1
ATOM 599 O O . LYS A 1 80 ? -5.415 0.621 25.822 1.00 97.56 80 LYS A O 1
ATOM 604 N N . LEU A 1 81 ? -6.082 -1.421 26.434 1.00 97.75 81 LEU A N 1
ATOM 605 C CA . LEU A 1 81 ? -6.630 -1.758 25.127 1.00 97.75 81 LEU A CA 1
ATOM 606 C C . LEU A 1 81 ? -8.090 -1.291 25.010 1.00 97.75 81 LEU A C 1
ATOM 608 O O . LEU A 1 81 ? -8.849 -1.388 25.978 1.00 97.75 81 LEU A O 1
ATOM 612 N N . PRO A 1 82 ? -8.502 -0.751 23.852 1.00 96.94 82 PRO A N 1
ATOM 613 C CA . PRO A 1 82 ? -9.875 -0.321 23.634 1.00 96.94 82 PRO A CA 1
ATOM 614 C C . PRO A 1 82 ? -10.818 -1.522 23.552 1.00 96.94 82 PRO A C 1
ATOM 616 O O . PRO A 1 82 ? -10.426 -2.627 23.194 1.00 96.94 82 PRO A O 1
ATOM 619 N N . VAL A 1 83 ? -12.104 -1.307 23.825 1.00 96.62 83 VAL A N 1
ATOM 620 C CA . VAL A 1 83 ? -13.106 -2.354 23.587 1.00 96.62 83 VAL A CA 1
ATOM 621 C C . VAL A 1 83 ? -13.205 -2.621 22.086 1.00 96.62 83 VAL A C 1
ATOM 623 O O . VAL A 1 83 ? -13.384 -1.686 21.300 1.00 96.62 83 VAL A O 1
ATOM 626 N N . LEU A 1 84 ? -13.138 -3.897 21.704 1.00 97.19 84 LEU A N 1
ATOM 627 C CA . LEU A 1 84 ? -13.378 -4.317 20.331 1.00 97.19 84 LEU A CA 1
ATOM 628 C C . LEU A 1 84 ? -14.877 -4.480 20.073 1.00 97.19 84 LEU A C 1
ATOM 630 O O . LEU A 1 84 ? -15.576 -5.174 20.810 1.00 97.19 84 LEU A O 1
ATOM 634 N N . ILE A 1 85 ? -15.358 -3.842 19.013 1.00 95.94 85 ILE A N 1
ATOM 635 C CA . ILE A 1 85 ? -16.710 -4.007 18.471 1.00 95.94 85 ILE A CA 1
ATOM 636 C C . ILE A 1 85 ? -16.649 -4.755 17.134 1.00 95.94 85 ILE A C 1
ATOM 638 O O . ILE A 1 85 ? -15.568 -4.962 16.572 1.00 95.94 85 ILE A O 1
ATOM 642 N N . GLY A 1 86 ? -17.803 -5.176 16.621 1.00 92.38 86 GLY A N 1
ATOM 643 C CA . GLY A 1 86 ? -17.900 -5.805 15.310 1.00 92.38 86 GLY A CA 1
ATOM 644 C C . GLY A 1 86 ? -17.471 -4.858 14.186 1.00 92.38 86 GLY A C 1
ATOM 645 O O . GLY A 1 86 ? -17.656 -3.645 14.257 1.00 92.38 86 GLY A O 1
ATOM 646 N N . VAL A 1 87 ? -16.923 -5.417 13.106 1.00 86.88 87 VAL A N 1
ATOM 647 C CA . VAL A 1 87 ? -16.446 -4.654 11.932 1.00 86.88 87 VAL A CA 1
ATOM 648 C C . VAL A 1 87 ? -17.556 -3.896 11.183 1.00 86.88 87 VAL A C 1
ATOM 650 O O . VAL A 1 87 ? -17.268 -2.982 10.409 1.00 86.88 87 VAL A O 1
ATOM 653 N N . ASP A 1 88 ? -18.818 -4.260 11.426 1.00 86.62 88 ASP A N 1
ATOM 654 C CA . ASP A 1 88 ? -20.021 -3.623 10.878 1.00 86.62 88 ASP A CA 1
ATOM 655 C C . ASP A 1 88 ? -20.748 -2.725 11.899 1.00 86.62 88 ASP A C 1
ATOM 657 O O . ASP A 1 88 ? -21.755 -2.093 11.561 1.00 86.62 88 ASP A O 1
ATOM 661 N N . ASP A 1 89 ? -20.258 -2.641 13.140 1.00 91.06 89 ASP A N 1
ATOM 662 C CA . ASP A 1 89 ? -20.962 -1.956 14.220 1.00 91.06 89 ASP A CA 1
ATOM 663 C C . ASP A 1 89 ? -20.912 -0.426 14.085 1.00 91.06 89 ASP A C 1
ATOM 665 O O . ASP A 1 89 ? -19.989 0.190 13.537 1.00 91.06 89 ASP A O 1
ATOM 669 N N . ILE A 1 90 ? -21.941 0.207 14.647 1.00 94.81 90 ILE A N 1
ATOM 670 C CA . ILE A 1 90 ? -21.962 1.645 14.906 1.00 94.81 90 ILE A CA 1
ATOM 671 C C . ILE A 1 90 ? -21.178 1.898 16.196 1.00 94.81 90 ILE A C 1
ATOM 673 O O . ILE A 1 90 ? -21.511 1.365 17.256 1.00 94.81 90 ILE A O 1
ATOM 677 N N . VAL A 1 91 ? -20.157 2.753 16.121 1.00 96.06 91 VAL A N 1
ATOM 678 C CA . VAL A 1 91 ? -19.375 3.179 17.288 1.00 96.06 91 VAL A CA 1
ATOM 679 C C . VAL A 1 91 ? -20.265 3.992 18.227 1.00 96.06 91 VAL A C 1
ATOM 681 O O . VAL A 1 91 ? -20.348 3.706 19.423 1.00 96.06 91 VAL A O 1
ATOM 684 N N . GLY A 1 92 ? -20.976 4.977 17.682 1.00 95.31 92 GLY A N 1
ATOM 685 C CA . GLY A 1 92 ? -21.871 5.844 18.437 1.00 95.31 92 GLY A CA 1
ATOM 686 C C . GLY A 1 92 ? -22.544 6.894 17.560 1.00 95.31 92 GLY A C 1
ATOM 687 O O . GLY A 1 92 ? -22.398 6.889 16.338 1.00 95.31 92 GLY A O 1
ATOM 688 N N . GLN A 1 93 ? -23.290 7.794 18.192 1.00 95.81 93 GLN A N 1
ATOM 689 C CA . GLN A 1 93 ? -23.855 8.977 17.541 1.00 95.81 93 GLN A CA 1
ATOM 690 C C . GLN A 1 93 ? -22.966 10.190 17.786 1.00 95.81 93 GLN A C 1
ATOM 692 O O . GLN A 1 93 ? -22.275 10.258 18.804 1.00 95.81 93 GLN A O 1
ATOM 697 N N . VAL A 1 94 ? -23.005 11.146 16.859 1.00 96.69 94 VAL A N 1
ATOM 698 C CA . VAL A 1 94 ? -22.343 12.437 17.056 1.00 96.69 94 VAL A CA 1
ATOM 699 C C . VAL A 1 94 ? -23.099 13.219 18.141 1.00 96.69 94 VAL A C 1
ATOM 701 O O . VAL A 1 94 ? -24.314 13.387 18.009 1.00 96.69 94 VAL A O 1
ATOM 704 N N . PRO A 1 95 ? -22.434 13.696 19.213 1.00 95.88 95 PRO A N 1
ATOM 705 C CA . PRO A 1 95 ? -23.062 14.539 20.227 1.00 95.88 95 PRO A CA 1
ATOM 706 C C . PRO A 1 95 ? -23.763 15.752 19.610 1.00 95.88 95 PRO A C 1
ATOM 708 O O . PRO A 1 95 ? -23.280 16.316 18.631 1.00 95.88 95 PRO A O 1
ATOM 711 N N . ALA A 1 96 ? -24.907 16.159 20.167 1.00 95.38 96 ALA A N 1
ATOM 712 C CA . ALA A 1 96 ? -25.766 17.175 19.551 1.00 95.38 96 ALA A CA 1
ATOM 713 C C . ALA A 1 96 ? -25.066 18.533 19.350 1.00 95.38 96 ALA A C 1
ATOM 715 O O . ALA A 1 96 ? -25.256 19.173 18.319 1.00 95.38 96 ALA A O 1
ATOM 716 N N . ASP A 1 97 ? -24.230 18.939 20.304 1.00 95.62 97 ASP A N 1
ATOM 717 C CA . ASP A 1 97 ? -23.417 20.155 20.246 1.00 95.62 97 ASP A CA 1
ATOM 718 C C . ASP A 1 97 ? -22.342 20.085 19.152 1.00 95.62 97 ASP A C 1
ATOM 720 O O . ASP A 1 97 ? -22.101 21.068 18.450 1.00 95.62 97 ASP A O 1
ATOM 724 N N . LEU A 1 98 ? -21.716 18.919 18.970 1.00 95.62 98 LEU A N 1
ATOM 725 C CA . LEU A 1 98 ? -20.752 18.693 17.896 1.00 95.62 98 LEU A CA 1
ATOM 726 C C . LEU A 1 98 ? -21.440 18.596 16.527 1.00 95.62 98 LEU A C 1
ATOM 728 O O . LEU A 1 98 ? -20.938 19.146 15.550 1.00 95.62 98 LEU A O 1
ATOM 732 N N . ALA A 1 99 ? -22.598 17.939 16.448 1.00 96.25 99 ALA A N 1
ATOM 733 C CA . ALA A 1 99 ? -23.402 17.866 15.232 1.00 96.25 99 ALA A CA 1
ATOM 734 C C . ALA A 1 99 ? -23.812 19.270 14.759 1.00 96.25 99 ALA A C 1
ATOM 736 O O . ALA A 1 99 ? -23.643 19.584 13.582 1.00 96.25 99 ALA A O 1
ATOM 737 N N . GLU A 1 100 ? -24.247 20.145 15.673 1.00 96.19 100 GLU A N 1
ATOM 738 C CA . GLU A 1 100 ? -24.545 21.550 15.371 1.00 96.19 100 GLU A CA 1
ATOM 739 C C . GLU A 1 100 ? -23.310 22.301 14.845 1.00 96.19 100 GLU A C 1
ATOM 741 O O . GLU A 1 100 ? -23.390 22.953 13.804 1.00 96.19 100 GLU A O 1
ATOM 746 N N . GLN A 1 101 ? -22.150 22.155 15.499 1.00 96.19 101 GLN A N 1
ATOM 747 C CA . GLN A 1 101 ? -20.894 22.789 15.064 1.00 96.19 101 GLN A CA 1
ATOM 748 C C . GLN A 1 101 ? -20.445 22.346 13.665 1.00 96.19 101 GLN A C 1
ATOM 750 O O . GLN A 1 101 ? -19.895 23.149 12.912 1.00 96.19 101 GLN A O 1
ATOM 755 N N . LEU A 1 102 ? -20.666 21.077 13.319 1.00 95.31 102 LEU A N 1
ATOM 756 C CA . LEU A 1 102 ? -20.298 20.503 12.024 1.00 95.31 102 LEU A CA 1
ATOM 757 C C . LEU A 1 102 ? -21.380 20.695 10.947 1.00 95.31 102 LEU A C 1
ATOM 759 O O . LEU A 1 102 ? -21.156 20.324 9.796 1.00 95.31 102 LEU A O 1
ATOM 763 N N . GLY A 1 103 ? -22.544 21.255 11.294 1.00 96.38 103 GLY A N 1
ATOM 764 C CA . GLY A 1 103 ? -23.678 21.394 10.376 1.00 96.38 103 GLY A CA 1
ATOM 765 C C . GLY A 1 103 ? -24.313 20.055 9.978 1.00 96.38 103 GLY A C 1
ATOM 766 O O . GLY A 1 103 ? -24.847 19.927 8.877 1.00 96.38 103 GLY A O 1
ATOM 767 N N . LEU A 1 104 ? -24.236 19.050 10.852 1.00 95.44 104 LEU A N 1
ATOM 768 C CA . LEU A 1 104 ? -24.757 17.701 10.641 1.00 95.44 104 LEU A CA 1
ATOM 769 C C . LEU A 1 104 ? -26.092 17.486 11.381 1.00 95.44 104 LEU A C 1
ATOM 771 O O . LEU A 1 104 ? -26.323 18.079 12.435 1.00 95.44 104 LEU A O 1
ATOM 775 N N . PRO A 1 105 ? -26.973 16.593 10.891 1.00 94.50 105 PRO A N 1
ATOM 776 C CA . PRO A 1 105 ? -28.131 16.143 11.660 1.00 94.50 105 PRO A CA 1
ATOM 777 C C . PRO A 1 105 ? -27.725 15.434 12.962 1.00 94.50 105 PRO A C 1
ATOM 779 O O . PRO A 1 105 ? -26.774 14.656 12.989 1.00 94.50 105 PRO A O 1
ATOM 782 N N . THR A 1 106 ? -28.509 15.600 14.029 1.00 90.25 106 THR A N 1
ATOM 783 C CA . THR A 1 106 ? -28.280 14.910 15.317 1.00 90.25 106 THR A CA 1
ATOM 784 C C . THR A 1 106 ? -28.527 13.399 15.258 1.00 90.25 106 THR A C 1
ATOM 786 O O . THR A 1 106 ? -28.185 12.678 16.188 1.00 90.25 106 THR A O 1
ATOM 789 N N . SER A 1 107 ? -29.107 12.900 14.164 1.00 91.88 107 SER A N 1
ATOM 790 C CA . SER A 1 107 ? -29.293 11.472 13.901 1.00 91.88 107 SER A CA 1
ATOM 791 C C . SER A 1 107 ? -28.056 10.790 13.302 1.00 91.88 107 SER A C 1
ATOM 793 O O . SER A 1 107 ? -28.091 9.578 13.087 1.00 91.88 107 SER A O 1
ATOM 795 N N . VAL A 1 108 ? -26.980 11.532 13.007 1.00 94.00 108 VAL A N 1
ATOM 796 C CA . VAL A 1 108 ? -25.781 10.976 12.365 1.00 94.00 108 VAL A CA 1
ATOM 797 C C . VAL A 1 108 ? -25.070 9.987 13.290 1.00 94.00 108 VAL A C 1
ATOM 799 O O . VAL A 1 108 ? -24.670 10.303 14.412 1.00 94.00 108 VAL A O 1
ATOM 802 N N . SER A 1 109 ? -24.880 8.775 12.773 1.00 94.25 109 SER A N 1
ATOM 803 C CA . SER A 1 109 ? -24.110 7.704 13.398 1.00 94.25 109 SER A CA 1
ATOM 804 C C . SER A 1 109 ? -22.715 7.592 12.790 1.00 94.25 109 SER A C 1
ATOM 806 O O . SER A 1 109 ? -22.556 7.711 11.575 1.00 94.25 109 SER A O 1
ATOM 808 N N . VAL A 1 110 ? -21.730 7.257 13.616 1.00 95.19 110 VAL A N 1
ATOM 809 C CA . VAL A 1 110 ? -20.354 6.962 13.206 1.00 95.19 110 VAL A CA 1
ATOM 810 C C . VAL A 1 110 ? -20.151 5.450 13.214 1.00 95.19 110 VAL A C 1
ATOM 812 O O . VAL A 1 110 ? -20.419 4.789 14.218 1.00 95.19 110 VAL A O 1
ATOM 815 N N . ARG A 1 111 ? -19.685 4.894 12.096 1.00 93.25 111 ARG A N 1
ATOM 816 C CA . ARG A 1 111 ? -19.317 3.475 11.966 1.00 93.25 111 ARG A CA 1
ATOM 817 C C . ARG A 1 111 ? -17.826 3.281 12.225 1.00 93.25 111 ARG A C 1
ATOM 819 O O . ARG A 1 111 ? -17.061 4.239 12.150 1.00 93.25 111 ARG A O 1
ATOM 826 N N . ALA A 1 112 ? -17.432 2.049 12.534 1.00 91.12 112 ALA A N 1
ATOM 827 C CA . ALA A 1 112 ? -16.026 1.708 12.712 1.00 91.12 112 ALA A CA 1
ATOM 828 C C . ALA A 1 112 ? -15.174 2.078 11.485 1.00 91.12 112 ALA A C 1
ATOM 830 O O . ALA A 1 112 ? -15.635 2.001 10.343 1.00 91.12 112 ALA A O 1
ATOM 831 N N . GLY A 1 113 ? -13.929 2.482 11.749 1.00 87.88 113 GLY A N 1
ATOM 832 C CA . GLY A 1 113 ? -12.958 2.818 10.713 1.00 87.88 113 GLY A CA 1
ATOM 833 C C . GLY A 1 113 ? -12.407 1.584 9.998 1.00 87.88 113 GLY A C 1
ATOM 834 O O . GLY A 1 113 ? -12.652 0.444 10.392 1.00 87.88 113 GLY A O 1
ATOM 835 N N . MET A 1 114 ? -11.640 1.834 8.942 1.00 90.44 114 MET A N 1
ATOM 836 C CA . MET A 1 114 ? -10.946 0.820 8.151 1.00 90.44 114 MET A CA 1
ATOM 837 C C . MET A 1 114 ? -9.534 1.317 7.866 1.00 90.44 114 MET A C 1
ATOM 839 O O . MET A 1 114 ? -9.334 2.524 7.700 1.00 90.44 114 MET A O 1
ATOM 843 N N . ASN A 1 115 ? -8.568 0.403 7.795 1.00 91.00 115 ASN A N 1
ATOM 844 C CA . ASN A 1 115 ? -7.228 0.778 7.359 1.00 91.00 115 ASN A CA 1
ATOM 845 C C . ASN A 1 115 ? -7.194 1.050 5.845 1.00 91.00 115 ASN A C 1
ATOM 847 O O . ASN A 1 115 ? -8.124 0.720 5.103 1.00 91.00 115 ASN A O 1
ATOM 851 N N . ASP A 1 116 ? -6.128 1.700 5.394 1.00 90.69 116 ASP A N 1
ATOM 852 C CA . ASP A 1 116 ? -5.951 2.122 4.005 1.00 90.69 116 ASP A CA 1
ATOM 853 C C . ASP A 1 116 ? -5.898 0.948 3.019 1.00 90.69 116 ASP A C 1
ATOM 855 O O . ASP A 1 116 ? -6.445 1.043 1.923 1.00 90.69 116 ASP A O 1
ATOM 859 N N . THR A 1 117 ? -5.316 -0.179 3.419 1.00 93.31 117 THR A N 1
ATOM 860 C CA . THR A 1 117 ? -5.225 -1.394 2.606 1.00 93.31 117 THR A CA 1
ATOM 861 C C . THR A 1 117 ? -6.600 -2.030 2.407 1.00 93.31 117 THR A C 1
ATOM 863 O O . THR A 1 117 ? -6.972 -2.376 1.286 1.00 93.31 117 THR A O 1
ATOM 866 N N . GLN A 1 118 ? -7.410 -2.114 3.464 1.00 95.25 118 GLN A N 1
ATOM 867 C CA . GLN A 1 118 ? -8.805 -2.550 3.391 1.00 95.25 118 GLN A CA 1
ATOM 868 C C . GLN A 1 118 ? -9.632 -1.595 2.532 1.00 95.25 118 GLN A C 1
ATOM 870 O O . GLN A 1 118 ? -10.392 -2.037 1.674 1.00 95.25 118 GLN A O 1
ATOM 875 N N . ALA A 1 119 ? -9.467 -0.286 2.723 1.00 95.31 119 ALA A N 1
ATOM 876 C CA . ALA A 1 119 ? -10.120 0.727 1.904 1.00 95.31 119 ALA A CA 1
ATOM 877 C C . ALA A 1 119 ? -9.731 0.599 0.419 1.00 95.31 119 ALA A C 1
ATOM 879 O O . ALA A 1 119 ? -10.597 0.645 -0.454 1.00 95.31 119 ALA A O 1
ATOM 880 N N . GLY A 1 120 ? -8.449 0.359 0.132 1.00 95.88 120 GLY A N 1
ATOM 881 C CA . GLY A 1 120 ? -7.929 0.060 -1.201 1.00 95.88 120 GLY A CA 1
ATOM 882 C C . GLY A 1 120 ? -8.524 -1.218 -1.795 1.00 95.88 120 GLY A C 1
ATOM 883 O O . GLY A 1 120 ? -8.853 -1.245 -2.981 1.00 95.88 120 GLY A O 1
ATOM 884 N N . ALA A 1 121 ? -8.755 -2.250 -0.980 1.00 95.75 121 ALA A N 1
ATOM 885 C CA . ALA A 1 121 ? -9.401 -3.487 -1.415 1.00 95.75 121 ALA A CA 1
ATOM 886 C C . ALA A 1 121 ? -10.851 -3.260 -1.888 1.00 95.75 121 ALA A C 1
ATOM 888 O O . ALA A 1 121 ? -11.268 -3.816 -2.907 1.00 95.75 121 ALA A O 1
ATOM 889 N N . PHE A 1 122 ? -11.612 -2.402 -1.198 1.00 96.06 122 PHE A N 1
ATOM 890 C CA . PHE A 1 122 ? -12.935 -1.979 -1.676 1.00 96.06 122 PHE A CA 1
ATOM 891 C C . PHE A 1 122 ? -12.843 -1.085 -2.909 1.00 96.06 122 PHE A C 1
ATOM 893 O O . PHE A 1 122 ? -13.575 -1.307 -3.869 1.00 96.06 122 PHE A O 1
ATOM 900 N N . ALA A 1 123 ? -11.931 -0.109 -2.909 1.00 96.62 123 ALA A N 1
ATOM 901 C CA . ALA A 1 123 ? -11.763 0.832 -4.016 1.00 96.62 123 ALA A CA 1
ATOM 902 C C . ALA A 1 123 ? -11.461 0.123 -5.341 1.00 96.62 123 ALA A C 1
ATOM 904 O O . ALA A 1 123 ? -12.013 0.463 -6.385 1.00 96.62 123 ALA A O 1
ATOM 905 N N . THR A 1 124 ? -10.605 -0.894 -5.281 1.00 95.75 124 THR A N 1
ATOM 906 C CA . THR A 1 124 ? -10.201 -1.708 -6.433 1.00 95.75 124 THR A CA 1
ATOM 907 C C . THR A 1 124 ? -11.199 -2.814 -6.760 1.00 95.75 124 THR A C 1
ATOM 909 O O . THR A 1 124 ? -11.146 -3.400 -7.838 1.00 95.75 124 THR A O 1
ATOM 912 N N . GLY A 1 125 ? -12.145 -3.085 -5.858 1.00 94.12 125 GLY A N 1
ATOM 913 C CA . GLY A 1 125 ? -13.179 -4.084 -6.066 1.00 94.12 125 GLY A CA 1
ATOM 914 C C . GLY A 1 125 ? -12.708 -5.528 -5.907 1.00 94.12 125 GLY A C 1
ATOM 915 O O . GLY A 1 125 ? -13.432 -6.440 -6.298 1.00 94.12 125 GLY A O 1
ATOM 916 N N . VAL A 1 126 ? -11.531 -5.784 -5.332 1.00 93.12 126 VAL A N 1
ATOM 917 C CA . VAL A 1 126 ? -11.039 -7.164 -5.145 1.00 93.12 126 VAL A CA 1
ATOM 918 C C . VAL A 1 126 ? -11.859 -7.965 -4.136 1.00 93.12 126 VAL A C 1
ATOM 920 O O . VAL A 1 126 ? -11.815 -9.189 -4.140 1.00 93.12 126 VAL A O 1
ATOM 923 N N . LEU A 1 127 ? -12.639 -7.289 -3.289 1.00 92.12 127 LEU A N 1
ATOM 924 C CA . LEU A 1 127 ? -13.559 -7.916 -2.337 1.00 92.12 127 LEU A CA 1
ATOM 925 C C . LEU A 1 127 ? -14.891 -8.337 -2.962 1.00 92.12 127 LEU A C 1
ATOM 927 O O . LEU A 1 127 ? -15.766 -8.798 -2.239 1.00 92.12 127 LEU A O 1
ATOM 931 N N . GLN A 1 128 ? -15.068 -8.179 -4.270 1.00 87.00 128 GLN A N 1
ATOM 932 C CA . GLN A 1 128 ? -16.237 -8.681 -4.985 1.00 87.00 128 GLN A CA 1
ATOM 933 C C . GLN A 1 128 ? -16.196 -10.207 -5.045 1.00 87.00 128 GLN A C 1
ATOM 935 O O . GLN A 1 128 ? -15.123 -10.798 -5.149 1.00 87.00 128 GLN A O 1
ATOM 940 N N . GLY A 1 129 ? -17.362 -10.856 -4.986 1.00 67.00 129 GLY A N 1
ATOM 941 C CA . GLY A 1 129 ? -17.433 -12.303 -5.171 1.00 67.00 129 GLY A CA 1
ATOM 942 C C . GLY A 1 129 ? -16.784 -12.711 -6.492 1.00 67.00 129 GLY A C 1
ATOM 943 O O . GLY A 1 129 ? -17.200 -12.255 -7.556 1.00 67.00 129 GLY A O 1
ATOM 944 N N . ARG A 1 130 ? -15.763 -13.567 -6.417 1.00 64.31 130 ARG A N 1
ATOM 945 C CA . ARG A 1 130 ? -15.243 -14.277 -7.583 1.00 64.31 130 ARG A CA 1
ATOM 946 C C . ARG A 1 130 ? -16.264 -15.352 -7.920 1.00 64.31 130 ARG A C 1
ATOM 948 O O . ARG A 1 130 ? -16.570 -16.181 -7.063 1.00 64.31 130 ARG A O 1
ATOM 955 N N . GLU A 1 131 ? -16.819 -15.345 -9.130 1.00 47.22 131 GLU A N 1
ATOM 956 C CA . GLU A 1 131 ? -17.515 -16.545 -9.594 1.00 47.22 131 GLU A CA 1
ATOM 957 C C . GLU A 1 131 ? -16.480 -17.673 -9.579 1.00 47.22 131 GLU A C 1
ATOM 959 O O . GLU A 1 131 ? -15.453 -17.591 -10.254 1.00 47.22 131 GLU A O 1
ATOM 964 N N . GLN A 1 132 ? -16.696 -18.689 -8.738 1.00 37.38 132 GLN A N 1
ATOM 965 C CA . GLN A 1 132 ? -15.856 -19.876 -8.766 1.00 37.38 132 GLN A CA 1
ATOM 966 C C . GLN A 1 132 ? -15.969 -20.470 -10.166 1.00 37.38 132 GLN A C 1
ATOM 968 O O . GLN A 1 132 ? -17.015 -21.004 -10.538 1.00 37.38 132 GLN A O 1
ATOM 973 N N . VAL A 1 133 ? -14.885 -20.402 -10.936 1.00 38.00 133 VAL A N 1
ATOM 974 C CA . VAL A 1 133 ? -14.726 -21.276 -12.092 1.00 38.00 133 VAL A CA 1
ATOM 975 C C . VAL A 1 133 ? -14.636 -22.680 -11.509 1.00 38.00 133 VAL A C 1
ATOM 977 O O . VAL A 1 133 ? -13.608 -23.081 -10.970 1.00 38.00 133 VAL A O 1
ATOM 980 N N . SER A 1 134 ? -15.757 -23.398 -11.517 1.00 29.39 134 SER A N 1
ATOM 981 C CA . SER A 1 134 ? -15.791 -24.803 -11.139 1.00 29.39 134 SER A CA 1
ATOM 982 C C . SER A 1 134 ? -14.780 -25.541 -12.007 1.00 29.39 134 SER A C 1
ATOM 984 O O . SER A 1 134 ? -14.887 -25.506 -13.235 1.00 29.39 134 SER A O 1
ATOM 986 N N . ASP A 1 135 ? -13.825 -26.208 -11.368 1.00 33.56 135 ASP A N 1
ATOM 987 C CA . ASP A 1 135 ? -12.747 -26.978 -11.992 1.00 33.56 135 ASP A CA 1
ATOM 988 C C . ASP A 1 135 ? -13.279 -28.299 -12.600 1.00 33.56 135 ASP A C 1
ATOM 990 O O . ASP A 1 135 ? -12.835 -29.409 -12.311 1.00 33.56 135 ASP A O 1
ATOM 994 N N . SER A 1 136 ? -14.324 -28.190 -13.421 1.00 33.34 136 SER A N 1
ATOM 995 C CA . SER A 1 136 ? -14.970 -29.280 -14.142 1.00 33.34 136 SER A CA 1
ATOM 996 C C . SER A 1 136 ? -15.195 -28.853 -15.589 1.00 33.34 136 SER A C 1
ATOM 998 O O . SER A 1 136 ? -16.260 -28.349 -15.943 1.00 33.34 136 SER A O 1
ATOM 1000 N N . GLY A 1 137 ? -14.181 -29.032 -16.438 1.00 30.02 137 GLY A N 1
ATOM 1001 C CA . GLY A 1 137 ? -14.285 -28.580 -17.825 1.00 30.02 137 GLY A CA 1
ATOM 1002 C C . GLY A 1 137 ? -13.244 -29.102 -18.806 1.00 30.02 137 GLY A C 1
ATOM 1003 O O . GLY A 1 137 ? -12.914 -28.397 -19.754 1.00 30.02 137 GLY A O 1
ATOM 1004 N N . VAL A 1 138 ? -12.743 -30.331 -18.647 1.00 35.28 138 VAL A N 1
ATOM 1005 C CA . VAL A 1 138 ? -12.176 -31.042 -19.804 1.00 35.28 138 VAL A CA 1
ATOM 1006 C C . VAL A 1 138 ? -13.334 -31.391 -20.751 1.00 35.28 138 VAL A C 1
ATOM 1008 O O . VAL A 1 138 ? -14.195 -32.189 -20.398 1.00 35.28 138 VAL A O 1
ATOM 1011 N N . ASN A 1 139 ? -13.292 -30.820 -21.960 1.00 32.56 139 ASN A N 1
ATOM 1012 C CA . ASN A 1 139 ? -14.100 -31.110 -23.157 1.00 32.56 139 ASN A CA 1
ATOM 1013 C C . ASN A 1 139 ? -15.604 -30.764 -23.134 1.00 32.56 139 ASN A C 1
ATOM 1015 O O . ASN A 1 139 ? -16.410 -31.547 -22.649 1.00 32.56 139 ASN A O 1
ATOM 1019 N N . SER A 1 140 ? -16.008 -29.734 -23.893 1.00 28.53 140 SER A N 1
ATOM 1020 C CA . SER A 1 140 ? -16.874 -29.928 -25.077 1.00 28.53 140 SER A CA 1
ATOM 1021 C C . SER A 1 140 ? -17.128 -28.627 -25.851 1.00 28.53 140 SER A C 1
ATOM 1023 O O . SER A 1 140 ? -17.261 -27.550 -25.283 1.00 28.53 140 SER A O 1
ATOM 1025 N N . ALA A 1 141 ? -17.178 -28.775 -27.170 1.00 29.66 141 ALA A N 1
ATOM 1026 C CA . ALA A 1 141 ? -17.270 -27.757 -28.205 1.00 29.66 141 ALA A CA 1
ATOM 1027 C C . ALA A 1 141 ? -18.618 -27.000 -28.301 1.00 29.66 141 ALA A C 1
ATOM 1029 O O . ALA A 1 141 ? -19.678 -27.584 -28.120 1.00 29.66 141 ALA A O 1
ATOM 1030 N N . VAL A 1 142 ? -18.510 -25.732 -28.730 1.00 33.50 142 VAL A N 1
ATOM 1031 C CA . VAL A 1 142 ? -19.341 -24.976 -29.701 1.00 33.50 142 VAL A CA 1
ATOM 1032 C C . VAL A 1 142 ? -20.877 -25.031 -29.585 1.00 33.50 142 VAL A C 1
ATOM 1034 O O . VAL A 1 142 ? -21.501 -26.004 -29.992 1.00 33.50 142 VAL A O 1
ATOM 1037 N N . SER A 1 143 ? -21.485 -23.863 -29.332 1.00 27.25 143 SER A N 1
ATOM 1038 C CA . SER A 1 143 ? -22.613 -23.361 -30.144 1.00 27.25 143 SER A CA 1
ATOM 1039 C C . SER A 1 143 ? -22.802 -21.845 -29.993 1.00 27.25 143 SER A C 1
ATOM 1041 O O . SER A 1 143 ? -23.018 -21.343 -28.895 1.00 27.25 143 SER A O 1
ATOM 1043 N N . ASN A 1 144 ? -22.739 -21.136 -31.123 1.00 33.09 144 ASN A N 1
ATOM 1044 C CA . ASN A 1 144 ? -23.061 -19.716 -31.287 1.00 33.09 144 ASN A CA 1
ATOM 1045 C C . ASN A 1 144 ? -24.578 -19.474 -31.207 1.00 33.09 144 ASN A C 1
ATOM 1047 O O . ASN A 1 144 ? -25.308 -20.086 -31.986 1.00 33.09 144 ASN A O 1
ATOM 1051 N N . SER A 1 145 ? -25.026 -18.481 -30.427 1.00 26.36 145 SER A N 1
ATOM 1052 C CA . SER A 1 145 ? -26.192 -17.653 -30.789 1.00 26.36 145 SER A CA 1
ATOM 1053 C C . SER A 1 145 ? -26.334 -16.387 -29.928 1.00 26.36 145 SER A C 1
ATOM 1055 O O . SER A 1 145 ? -26.380 -16.477 -28.709 1.00 26.36 145 SER A O 1
ATOM 1057 N N . ALA A 1 146 ? -26.510 -15.257 -30.626 1.00 25.94 146 ALA A N 1
ATOM 1058 C CA . ALA A 1 146 ? -27.154 -13.997 -30.225 1.00 25.94 146 ALA A CA 1
ATOM 1059 C C . ALA A 1 146 ? -26.555 -13.193 -29.049 1.00 25.94 146 ALA A C 1
ATOM 1061 O O . ALA A 1 146 ? -26.922 -13.359 -27.892 1.00 25.94 146 ALA A O 1
ATOM 1062 N N . VAL A 1 147 ? -25.712 -12.212 -29.394 1.00 29.19 147 VAL A N 1
ATOM 1063 C CA . VAL A 1 147 ? -25.265 -11.136 -28.496 1.00 29.19 147 VAL A CA 1
ATOM 1064 C C . VAL A 1 147 ? -26.381 -10.096 -28.364 1.00 29.19 147 VAL A C 1
ATOM 1066 O O . VAL A 1 147 ? -26.623 -9.310 -29.280 1.00 29.19 147 VAL A O 1
ATOM 1069 N N . SER A 1 148 ? -27.063 -10.088 -27.220 1.00 26.56 148 SER A N 1
ATOM 1070 C CA . SER A 1 148 ? -27.753 -8.903 -26.710 1.00 26.56 148 SER A CA 1
ATOM 1071 C C . SER A 1 148 ? -26.759 -8.068 -25.904 1.00 26.56 148 SER A C 1
ATOM 1073 O O . SER A 1 148 ? -26.091 -8.602 -25.023 1.00 26.56 148 SER A O 1
ATOM 1075 N N . ASN A 1 149 ? -26.681 -6.765 -26.189 1.00 30.78 149 ASN A N 1
ATOM 1076 C CA . ASN A 1 149 ? -25.960 -5.782 -25.376 1.00 30.78 149 ASN A CA 1
ATOM 1077 C C . ASN A 1 149 ? -26.597 -5.684 -23.979 1.00 30.78 149 ASN A C 1
ATOM 1079 O O . ASN A 1 149 ? -27.450 -4.838 -23.723 1.00 30.78 149 ASN A O 1
ATOM 1083 N N . SER A 1 150 ? -26.168 -6.556 -23.080 1.00 28.05 150 SER A N 1
ATOM 1084 C CA . SER A 1 150 ? -26.219 -6.374 -21.635 1.00 28.05 150 SER A CA 1
ATOM 1085 C C . SER A 1 150 ? -24.776 -6.371 -21.156 1.00 28.05 150 SER A C 1
ATOM 1087 O O . SER A 1 150 ? -23.993 -7.200 -21.619 1.00 28.05 150 SER A O 1
ATOM 1089 N N . ALA A 1 151 ? -24.426 -5.409 -20.300 1.00 32.44 151 ALA A N 1
ATOM 1090 C CA . ALA A 1 151 ? -23.104 -5.249 -19.709 1.00 32.44 151 ALA A CA 1
ATOM 1091 C C . ALA A 1 151 ? -22.474 -6.614 -19.405 1.00 32.44 151 ALA A C 1
ATOM 1093 O O . ALA A 1 151 ? -23.008 -7.382 -18.607 1.00 32.44 151 ALA A O 1
ATOM 1094 N N . VAL A 1 152 ? -21.379 -6.929 -20.097 1.00 29.59 152 VAL A N 1
ATOM 1095 C CA . VAL A 1 152 ? -20.584 -8.116 -19.800 1.00 29.59 152 VAL A CA 1
ATOM 1096 C C . VAL A 1 152 ? -20.074 -7.921 -18.379 1.00 29.59 152 VAL A C 1
ATOM 1098 O O . VAL A 1 152 ? -19.221 -7.068 -18.136 1.00 29.59 152 VAL A O 1
ATOM 1101 N N . SER A 1 153 ? -20.644 -8.661 -17.433 1.00 33.66 153 SER A N 1
ATOM 1102 C CA . SER A 1 153 ? -20.124 -8.792 -16.082 1.00 33.66 153 SER A CA 1
ATOM 1103 C C . SER A 1 153 ? -18.802 -9.552 -16.165 1.00 33.66 153 SER A C 1
ATOM 1105 O O . SER A 1 153 ? -18.744 -10.758 -15.958 1.00 33.66 153 SER A O 1
ATOM 1107 N N . ASN A 1 154 ? -17.728 -8.846 -16.516 1.00 35.09 154 ASN A N 1
ATOM 1108 C CA . ASN A 1 154 ? -16.371 -9.323 -16.301 1.00 35.09 154 ASN A CA 1
ATOM 1109 C C . ASN A 1 154 ? -16.080 -9.213 -14.798 1.00 35.09 154 ASN A C 1
ATOM 1111 O O . ASN A 1 154 ? -15.361 -8.320 -14.365 1.00 35.09 154 ASN A O 1
ATOM 1115 N N . SER A 1 155 ? -16.606 -10.133 -13.990 1.00 41.16 155 SER A N 1
ATOM 1116 C CA . SER A 1 155 ? -16.074 -10.448 -12.652 1.00 41.16 155 SER A CA 1
ATOM 1117 C C . SER A 1 155 ? -14.735 -11.204 -12.770 1.00 41.16 155 SER A C 1
ATOM 1119 O O . SER A 1 155 ? -14.444 -12.131 -12.017 1.00 41.16 155 SER A O 1
ATOM 1121 N N . GLY A 1 156 ? -13.929 -10.839 -13.774 1.00 52.19 156 GLY A N 1
ATOM 1122 C CA . GLY A 1 156 ? -12.694 -11.507 -14.141 1.00 52.19 156 GLY A CA 1
ATOM 1123 C C . GLY A 1 156 ? -11.589 -11.126 -13.173 1.00 52.19 156 GLY A C 1
ATOM 1124 O O . GLY A 1 156 ? -11.322 -9.945 -12.998 1.00 52.19 156 GLY A O 1
ATOM 1125 N N . LEU A 1 157 ? -10.985 -12.138 -12.548 1.00 78.00 157 LEU A N 1
ATOM 1126 C CA . LEU A 1 157 ? -9.540 -12.257 -12.329 1.00 78.00 157 LEU A CA 1
ATOM 1127 C C . LEU A 1 157 ? -8.783 -10.916 -12.178 1.00 78.00 157 LEU A C 1
ATOM 1129 O O . LEU A 1 157 ? -7.893 -10.609 -12.966 1.00 78.00 157 LEU A O 1
ATOM 1133 N N . GLN A 1 158 ? -9.151 -10.084 -11.201 1.00 90.00 158 GLN A N 1
ATOM 1134 C CA . GLN A 1 158 ? -8.557 -8.757 -11.003 1.00 90.00 158 GLN A CA 1
ATOM 1135 C C . GLN A 1 158 ? -7.774 -8.681 -9.695 1.00 90.00 158 GLN A C 1
ATOM 1137 O O . GLN A 1 158 ? -8.152 -9.316 -8.708 1.00 90.00 158 GLN A O 1
ATOM 1142 N N . CYS A 1 159 ? -6.747 -7.835 -9.682 1.00 94.56 159 CYS A N 1
ATOM 1143 C CA . CYS A 1 159 ? -6.014 -7.452 -8.477 1.00 94.56 159 CYS A CA 1
ATOM 1144 C C . CYS A 1 159 ? -6.032 -5.939 -8.318 1.00 94.56 159 CYS A C 1
ATOM 1146 O O . CYS A 1 159 ? -6.049 -5.190 -9.295 1.00 94.56 159 CYS A O 1
ATOM 1148 N N . GLY A 1 160 ? -5.990 -5.481 -7.078 1.00 96.75 160 GLY A N 1
ATOM 1149 C CA . GLY A 1 160 ? -5.854 -4.080 -6.740 1.00 96.75 160 GLY A CA 1
ATOM 1150 C C . GLY A 1 160 ? -4.389 -3.683 -6.676 1.00 96.75 160 GLY A C 1
ATOM 1151 O O . GLY A 1 160 ? -3.555 -4.435 -6.181 1.00 96.75 160 GLY A O 1
ATOM 1152 N N . LEU A 1 161 ? -4.070 -2.482 -7.138 1.00 98.00 161 LEU A N 1
ATOM 1153 C CA . LEU A 1 161 ? -2.765 -1.866 -6.954 1.00 98.00 161 LEU A CA 1
ATOM 1154 C C . LEU A 1 161 ? -2.965 -0.449 -6.433 1.00 98.00 161 LEU A C 1
ATOM 1156 O O . LEU A 1 161 ? -3.599 0.376 -7.090 1.00 98.00 161 LEU A O 1
ATOM 1160 N N . MET A 1 162 ? -2.395 -0.162 -5.268 1.00 97.12 162 MET A N 1
ATOM 1161 C CA . MET A 1 162 ? -2.369 1.178 -4.692 1.00 97.12 162 MET A CA 1
ATOM 1162 C C . MET A 1 162 ? -0.923 1.657 -4.647 1.00 97.12 162 MET A C 1
ATOM 1164 O O . MET A 1 162 ? -0.082 1.021 -4.012 1.00 97.12 162 MET A O 1
ATOM 1168 N N . ILE A 1 163 ? -0.620 2.770 -5.321 1.00 96.12 163 ILE A N 1
ATOM 1169 C CA . ILE A 1 163 ? 0.709 3.395 -5.254 1.00 96.12 163 ILE A CA 1
ATOM 1170 C C . ILE A 1 163 ? 0.584 4.809 -4.688 1.00 96.12 163 ILE A C 1
ATOM 1172 O O . ILE A 1 163 ? 0.121 5.742 -5.354 1.00 96.12 163 ILE A O 1
ATOM 1176 N N . GLY A 1 164 ? 1.024 4.944 -3.438 1.00 91.12 164 GLY A N 1
ATOM 1177 C CA . GLY A 1 164 ? 1.332 6.210 -2.778 1.00 91.12 164 GLY A CA 1
ATOM 1178 C C . GLY A 1 164 ? 2.843 6.313 -2.582 1.00 91.12 164 GLY A C 1
ATOM 1179 O O . GLY A 1 164 ? 3.605 6.151 -3.532 1.00 91.12 164 GLY A O 1
ATOM 1180 N N . THR A 1 165 ? 3.289 6.521 -1.343 1.00 90.00 165 THR A N 1
ATOM 1181 C CA . THR A 1 165 ? 4.714 6.444 -0.967 1.00 90.00 165 THR A CA 1
ATOM 1182 C C . THR A 1 165 ? 5.310 5.079 -1.324 1.00 90.00 165 THR A C 1
ATOM 1184 O O . THR A 1 165 ? 6.353 4.995 -1.985 1.00 90.00 165 THR A O 1
ATOM 1187 N N . THR A 1 166 ? 4.618 4.015 -0.917 1.00 93.50 166 THR A N 1
ATOM 1188 C CA . THR A 1 166 ? 4.916 2.618 -1.238 1.00 93.50 166 THR A CA 1
ATOM 1189 C C . THR A 1 166 ? 3.910 2.082 -2.255 1.00 93.50 166 THR A C 1
ATOM 1191 O O . THR A 1 166 ? 2.888 2.718 -2.538 1.00 93.50 166 THR A O 1
ATOM 1194 N N . ALA A 1 167 ? 4.235 0.944 -2.862 1.00 96.94 167 ALA A N 1
ATOM 1195 C CA . ALA A 1 167 ? 3.306 0.194 -3.696 1.00 96.94 167 ALA A CA 1
ATOM 1196 C C . ALA A 1 167 ? 2.773 -1.013 -2.924 1.00 96.94 167 ALA A C 1
ATOM 1198 O O . ALA A 1 167 ? 3.552 -1.780 -2.360 1.00 96.94 167 ALA A O 1
ATOM 1199 N N . VAL A 1 168 ? 1.457 -1.203 -2.942 1.00 96.75 168 VAL A N 1
ATOM 1200 C CA . VAL A 1 168 ? 0.792 -2.345 -2.311 1.00 96.75 168 VAL A CA 1
ATOM 1201 C C . VAL A 1 168 ? -0.069 -3.041 -3.353 1.00 96.75 168 VAL A C 1
ATOM 1203 O O . VAL A 1 168 ? -0.977 -2.428 -3.924 1.00 96.75 168 VAL A O 1
ATOM 1206 N N . LEU A 1 169 ? 0.229 -4.316 -3.605 1.00 96.94 169 LEU A N 1
ATOM 1207 C CA . LEU A 1 169 ? -0.647 -5.189 -4.374 1.00 96.94 169 LEU A CA 1
ATOM 1208 C C . LEU A 1 169 ? -1.662 -5.809 -3.411 1.00 96.94 169 LEU A C 1
ATOM 1210 O O . LEU A 1 169 ? -1.300 -6.330 -2.353 1.00 96.94 169 LEU A O 1
ATOM 1214 N N . VAL A 1 170 ? -2.934 -5.704 -3.771 1.00 95.56 170 VAL A N 1
ATOM 1215 C CA . VAL A 1 170 ? -4.068 -6.074 -2.932 1.00 95.56 170 VAL A CA 1
ATOM 1216 C C . VAL A 1 170 ? -4.901 -7.115 -3.656 1.00 95.56 170 VAL A C 1
ATOM 1218 O O . VAL A 1 170 ? -5.183 -6.985 -4.847 1.00 95.56 170 VAL A O 1
ATOM 1221 N N . ASP A 1 171 ? -5.323 -8.134 -2.925 1.00 94.94 171 ASP A N 1
ATOM 1222 C CA . ASP A 1 171 ? -6.282 -9.116 -3.413 1.00 94.94 171 ASP A CA 1
ATOM 1223 C C . ASP A 1 171 ? -7.171 -9.610 -2.258 1.00 94.94 171 ASP A C 1
ATOM 1225 O O . ASP A 1 171 ? -7.117 -9.060 -1.155 1.00 94.94 171 ASP A O 1
ATOM 1229 N N . SER A 1 172 ? -8.011 -10.618 -2.475 1.00 93.44 172 SER A N 1
ATOM 1230 C CA . SER A 1 172 ? -8.855 -11.200 -1.436 1.00 93.44 172 SER A CA 1
ATOM 1231 C C . SER A 1 172 ? -8.823 -12.727 -1.398 1.00 93.44 172 SER A C 1
ATOM 1233 O O . SER A 1 172 ? -8.438 -13.413 -2.347 1.00 93.44 172 SER A O 1
ATOM 1235 N N . LEU A 1 173 ? -9.210 -13.255 -0.239 1.00 91.38 173 LEU A N 1
ATOM 1236 C CA . LEU A 1 173 ? -9.304 -14.674 0.064 1.00 91.38 173 LEU A CA 1
ATOM 1237 C C . LEU A 1 173 ? -10.614 -14.967 0.792 1.00 91.38 173 LEU A C 1
ATOM 1239 O O . LEU A 1 173 ? -11.019 -14.214 1.681 1.00 91.38 173 LEU A O 1
ATOM 1243 N N . ASP A 1 174 ? -11.216 -16.111 0.478 1.00 88.88 174 ASP A N 1
ATOM 1244 C CA . ASP A 1 174 ? -12.193 -16.736 1.362 1.00 88.88 174 ASP A CA 1
ATOM 1245 C C . ASP A 1 174 ? -11.415 -17.491 2.455 1.00 88.88 174 ASP A C 1
ATOM 1247 O O . ASP A 1 174 ? -10.783 -18.523 2.206 1.00 88.88 174 ASP A O 1
ATOM 1251 N N . GLY A 1 175 ? -11.413 -16.940 3.669 1.00 87.31 175 GLY A N 1
ATOM 1252 C CA . GLY A 1 175 ? -10.615 -17.429 4.791 1.00 87.31 175 GLY A CA 1
ATOM 1253 C C . GLY A 1 175 ? -9.136 -17.012 4.779 1.00 87.31 175 GLY A C 1
ATOM 1254 O O . GLY A 1 175 ? -8.646 -16.294 3.909 1.00 87.31 175 GLY A O 1
ATOM 1255 N N . HIS A 1 176 ? -8.407 -17.470 5.797 1.00 92.69 176 HIS A N 1
ATOM 1256 C CA . HIS A 1 176 ? -7.052 -17.005 6.087 1.00 92.69 176 HIS A CA 1
ATOM 1257 C C . HIS A 1 176 ? -5.973 -17.909 5.478 1.00 92.69 176 HIS A C 1
ATOM 1259 O O . HIS A 1 176 ? -5.891 -19.097 5.803 1.00 92.69 176 HIS A O 1
ATOM 1265 N N . ARG A 1 177 ? -5.076 -17.327 4.676 1.00 92.69 177 ARG A N 1
ATOM 1266 C CA . ARG A 1 177 ? -3.832 -17.952 4.198 1.00 92.69 177 ARG A CA 1
ATOM 1267 C C . ARG A 1 177 ? -2.705 -16.923 4.198 1.00 92.69 177 ARG A C 1
ATOM 1269 O O . ARG A 1 177 ? -2.968 -15.733 4.089 1.00 92.69 177 ARG A O 1
ATOM 1276 N N . VAL A 1 178 ? -1.466 -17.389 4.299 1.00 93.75 178 VAL A N 1
ATOM 1277 C CA . VAL A 1 178 ? -0.260 -16.556 4.189 1.00 93.75 178 VAL A CA 1
ATOM 1278 C C . VAL A 1 178 ? 0.803 -17.303 3.395 1.00 93.75 178 VAL A C 1
ATOM 1280 O O . VAL A 1 178 ? 0.830 -18.534 3.417 1.00 93.75 178 VAL A O 1
ATOM 1283 N N . ASP A 1 179 ? 1.681 -16.558 2.737 1.00 94.19 179 ASP A N 1
ATOM 1284 C CA . ASP A 1 179 ? 2.917 -17.060 2.149 1.00 94.19 179 ASP A CA 1
ATOM 1285 C C . ASP A 1 179 ? 4.082 -16.367 2.859 1.00 94.19 179 ASP A C 1
ATOM 1287 O O . ASP A 1 179 ? 4.379 -15.199 2.614 1.00 94.19 179 ASP A O 1
ATOM 1291 N N . LEU A 1 180 ? 4.694 -17.075 3.807 1.00 91.94 180 LEU A N 1
ATOM 1292 C CA . LEU A 1 180 ? 5.790 -16.526 4.605 1.00 91.94 180 LEU A CA 1
ATOM 1293 C C . LEU A 1 180 ? 7.112 -16.495 3.835 1.00 91.94 180 LEU A C 1
ATOM 1295 O O . LEU A 1 180 ? 7.955 -15.666 4.158 1.00 91.94 180 LEU A O 1
ATOM 1299 N N . ASP A 1 181 ? 7.282 -17.358 2.830 1.00 93.06 181 ASP A N 1
ATOM 1300 C CA . ASP A 1 181 ? 8.512 -17.420 2.035 1.00 93.06 181 ASP A CA 1
ATOM 1301 C C . ASP A 1 181 ? 8.631 -16.196 1.119 1.00 93.06 181 ASP A C 1
ATOM 1303 O O . ASP A 1 181 ? 9.738 -15.726 0.856 1.00 93.06 181 ASP A O 1
ATOM 1307 N N . HIS A 1 182 ? 7.487 -15.660 0.681 1.00 95.00 182 HIS A N 1
ATOM 1308 C CA . HIS A 1 182 ? 7.404 -14.447 -0.135 1.00 95.00 182 HIS A CA 1
ATOM 1309 C C . HIS A 1 182 ? 6.864 -13.223 0.617 1.00 95.00 182 HIS A C 1
ATOM 1311 O O . HIS A 1 182 ? 6.614 -12.183 0.005 1.00 95.00 182 HIS A O 1
ATOM 1317 N N . GLU A 1 183 ? 6.650 -13.340 1.930 1.00 92.44 183 GLU A N 1
ATOM 1318 C CA . GLU A 1 183 ? 6.131 -12.269 2.791 1.00 92.44 183 GLU A CA 1
ATOM 1319 C C . GLU A 1 183 ? 4.812 -11.666 2.288 1.00 92.44 183 GLU A C 1
ATOM 1321 O O . GLU A 1 183 ? 4.581 -10.459 2.364 1.00 92.44 183 GLU A O 1
ATOM 1326 N N . VAL A 1 184 ? 3.933 -12.508 1.751 1.00 94.12 184 VAL A N 1
ATOM 1327 C CA . VAL A 1 184 ? 2.579 -12.119 1.361 1.00 94.12 184 VAL A CA 1
ATOM 1328 C C . VAL A 1 184 ? 1.638 -12.499 2.495 1.00 94.12 184 VAL A C 1
ATOM 1330 O O . VAL A 1 184 ? 1.458 -13.674 2.827 1.00 94.12 184 VAL A O 1
ATOM 1333 N N . LEU A 1 185 ? 1.033 -11.486 3.107 1.00 92.06 185 LEU A N 1
ATOM 1334 C CA . LEU A 1 185 ? 0.219 -11.647 4.304 1.00 92.06 185 LEU A CA 1
ATOM 1335 C C . LEU A 1 185 ? -1.258 -11.421 3.992 1.00 92.06 185 LEU A C 1
ATOM 1337 O O . LEU A 1 185 ? -1.619 -10.762 3.018 1.00 92.06 185 LEU A O 1
ATOM 1341 N N . ALA A 1 186 ? -2.118 -11.945 4.859 1.00 93.44 186 ALA A N 1
ATOM 1342 C CA . ALA A 1 186 ? -3.544 -11.682 4.820 1.00 93.44 186 ALA A CA 1
ATOM 1343 C C . ALA A 1 186 ? -3.996 -11.044 6.133 1.00 93.44 186 ALA A C 1
ATOM 1345 O O . ALA A 1 186 ? -3.583 -11.452 7.219 1.00 93.44 186 ALA A O 1
ATOM 1346 N N . MET A 1 187 ? -4.868 -10.047 6.027 1.00 94.38 187 MET A N 1
ATOM 1347 C CA . MET A 1 187 ? -5.518 -9.400 7.161 1.00 94.38 187 MET A CA 1
ATOM 1348 C C . MET A 1 187 ? -7.034 -9.591 7.083 1.00 94.38 187 MET A C 1
ATOM 1350 O O . MET A 1 187 ? -7.564 -9.769 5.985 1.00 94.38 187 MET A O 1
ATOM 1354 N N . PRO A 1 188 ? -7.762 -9.542 8.209 1.00 94.75 188 PRO A N 1
ATOM 1355 C CA . PRO A 1 188 ? -9.220 -9.549 8.185 1.00 94.75 188 PRO A CA 1
ATOM 1356 C C . PRO A 1 188 ? -9.753 -8.444 7.268 1.00 94.75 188 PRO A C 1
ATOM 1358 O O . PRO A 1 188 ? -9.312 -7.296 7.355 1.00 94.75 188 PRO A O 1
ATOM 1361 N N . ALA A 1 189 ? -10.694 -8.778 6.387 1.00 93.75 189 ALA A N 1
ATOM 1362 C CA . ALA A 1 189 ? -11.497 -7.772 5.708 1.00 93.75 189 ALA A CA 1
ATOM 1363 C C . ALA A 1 189 ? -12.636 -7.345 6.646 1.00 93.75 189 ALA A C 1
ATOM 1365 O O . ALA A 1 189 ? -13.122 -8.167 7.426 1.00 93.75 189 ALA A O 1
ATOM 1366 N N . PRO A 1 190 ? -13.165 -6.115 6.546 1.00 91.00 190 PRO A N 1
ATOM 1367 C CA . PRO A 1 190 ? -14.414 -5.758 7.209 1.00 91.00 190 PRO A CA 1
ATOM 1368 C C . PRO A 1 190 ? -15.612 -6.302 6.403 1.00 91.00 190 PRO A C 1
ATOM 1370 O O . PRO A 1 190 ? -16.548 -5.584 6.074 1.00 91.00 190 PRO A O 1
ATOM 1373 N N . VAL A 1 191 ? -15.534 -7.588 6.055 1.00 89.94 191 VAL A N 1
ATOM 1374 C CA . VAL A 1 191 ? -16.529 -8.418 5.374 1.00 89.94 191 VAL A CA 1
ATOM 1375 C C . VAL A 1 191 ? -16.409 -9.803 5.999 1.00 89.94 191 VAL A C 1
ATOM 1377 O O . VAL A 1 191 ? -15.322 -10.383 6.018 1.00 89.94 191 VAL A O 1
ATOM 1380 N N . GLN A 1 192 ? -17.507 -10.333 6.531 1.00 85.31 192 GLN A N 1
ATOM 1381 C CA . GLN A 1 192 ? -17.494 -11.620 7.227 1.00 85.31 192 GLN A CA 1
ATOM 1382 C C . GLN A 1 192 ? -16.934 -12.745 6.345 1.00 85.31 192 GLN A C 1
ATOM 1384 O O . GLN A 1 192 ? -17.306 -12.884 5.182 1.00 85.31 192 GLN A O 1
ATOM 1389 N N . GLY A 1 193 ? -16.033 -13.552 6.913 1.00 86.25 193 GLY A N 1
ATOM 1390 C CA . GLY A 1 193 ? -15.425 -14.704 6.238 1.00 86.25 193 GLY A CA 1
ATOM 1391 C C . GLY A 1 193 ? -14.369 -14.384 5.172 1.00 86.25 193 GLY A C 1
ATOM 1392 O O . GLY A 1 193 ? -13.829 -15.320 4.584 1.00 86.25 193 GLY A O 1
ATOM 1393 N N . ARG A 1 194 ? -14.044 -13.106 4.933 1.00 91.00 194 ARG A N 1
ATOM 1394 C CA . ARG A 1 194 ? -13.063 -12.697 3.920 1.00 91.00 194 ARG A CA 1
ATOM 1395 C C . ARG A 1 194 ? -11.816 -12.072 4.512 1.00 91.00 194 ARG A C 1
ATOM 1397 O O . ARG A 1 194 ? -11.875 -11.311 5.474 1.00 91.00 194 ARG A O 1
ATOM 1404 N N . HIS A 1 195 ? -10.695 -12.307 3.852 1.00 94.75 195 HIS A N 1
ATOM 1405 C CA . HIS A 1 195 ? -9.421 -11.676 4.161 1.00 94.75 195 HIS A CA 1
ATOM 1406 C C . HIS A 1 195 ? -8.935 -10.856 2.973 1.00 94.75 195 HIS A C 1
ATOM 1408 O O . HIS A 1 195 ? -9.156 -11.217 1.819 1.00 94.75 195 HIS A O 1
ATOM 1414 N N . VAL A 1 196 ? -8.269 -9.744 3.266 1.00 95.56 196 VAL A N 1
ATOM 1415 C CA . VAL A 1 196 ? -7.535 -8.949 2.283 1.00 95.56 196 VAL A CA 1
ATOM 1416 C C . VAL A 1 196 ? -6.104 -9.459 2.251 1.00 95.56 196 VAL A C 1
ATOM 1418 O O . VAL A 1 196 ? -5.432 -9.473 3.282 1.00 95.56 196 VAL A O 1
ATOM 1421 N N . VAL A 1 197 ? -5.635 -9.860 1.075 1.00 95.12 197 VAL A N 1
ATOM 1422 C CA . VAL A 1 197 ? -4.213 -10.092 0.824 1.00 95.12 197 VAL A CA 1
ATOM 1423 C C . VAL A 1 197 ? -3.536 -8.740 0.690 1.00 95.12 197 VAL A C 1
ATOM 1425 O O . VAL A 1 197 ? -3.961 -7.909 -0.110 1.00 95.12 197 VAL A O 1
ATOM 1428 N N . MET A 1 198 ? -2.483 -8.537 1.471 1.00 91.75 198 MET A N 1
ATOM 1429 C CA . MET A 1 198 ? -1.639 -7.354 1.436 1.00 91.75 198 MET A CA 1
ATOM 1430 C C . MET A 1 198 ? -0.215 -7.779 1.112 1.00 91.75 198 MET A C 1
ATOM 1432 O O . MET A 1 198 ? 0.432 -8.475 1.897 1.00 91.75 198 MET A O 1
ATOM 1436 N N . ALA A 1 199 ? 0.271 -7.326 -0.035 1.00 94.75 199 ALA A N 1
ATOM 1437 C CA . ALA A 1 199 ? 1.631 -7.563 -0.477 1.00 94.75 199 ALA A CA 1
ATOM 1438 C C . ALA A 1 199 ? 2.315 -6.211 -0.715 1.00 94.75 199 ALA A C 1
ATOM 1440 O O . ALA A 1 199 ? 2.163 -5.589 -1.771 1.00 94.75 199 ALA A O 1
ATOM 1441 N N . GLU A 1 200 ? 3.021 -5.720 0.303 1.00 93.69 200 GLU A N 1
ATOM 1442 C CA . GLU A 1 200 ? 3.732 -4.445 0.228 1.00 93.69 200 GLU A CA 1
ATOM 1443 C C . GLU A 1 200 ? 5.067 -4.627 -0.505 1.00 93.69 200 GLU A C 1
ATOM 1445 O O . GLU A 1 200 ? 5.948 -5.366 -0.076 1.00 93.69 200 GLU A O 1
ATOM 1450 N N . ASN A 1 201 ? 5.228 -3.929 -1.627 1.00 95.31 201 ASN A N 1
ATOM 1451 C CA . ASN A 1 201 ? 6.381 -4.047 -2.520 1.00 95.31 201 ASN A CA 1
ATOM 1452 C C . ASN A 1 201 ? 7.454 -2.971 -2.255 1.00 95.31 201 ASN A C 1
ATOM 1454 O O . ASN A 1 201 ? 8.339 -2.741 -3.081 1.00 95.31 201 ASN A O 1
ATOM 1458 N N . GLY A 1 202 ? 7.377 -2.305 -1.100 1.00 93.25 202 GLY A N 1
ATOM 1459 C CA . GLY A 1 202 ? 8.292 -1.245 -0.690 1.00 93.25 202 GLY A CA 1
ATOM 1460 C C . GLY A 1 202 ? 8.075 0.077 -1.432 1.00 93.25 202 GLY A C 1
ATOM 1461 O O . GLY A 1 202 ? 6.993 0.377 -1.942 1.00 93.25 202 GLY A O 1
ATOM 1462 N N . ILE A 1 203 ? 9.118 0.911 -1.450 1.00 93.62 203 ILE A N 1
ATOM 1463 C CA . ILE A 1 203 ? 9.067 2.283 -1.970 1.00 93.62 203 ILE A CA 1
ATOM 1464 C C . ILE A 1 203 ? 8.793 2.298 -3.482 1.00 93.62 203 ILE A C 1
ATOM 1466 O O . ILE A 1 203 ? 9.486 1.642 -4.256 1.00 93.62 203 ILE A O 1
ATOM 1470 N N . SER A 1 204 ? 7.829 3.126 -3.903 1.00 94.81 204 SER A N 1
ATOM 1471 C CA . SER A 1 204 ? 7.505 3.339 -5.318 1.00 94.81 204 SER A CA 1
ATOM 1472 C C . SER A 1 204 ? 7.320 4.824 -5.645 1.00 94.81 204 SER A C 1
ATOM 1474 O O . SER A 1 204 ? 8.225 5.433 -6.218 1.00 94.81 204 SER A O 1
ATOM 1476 N N . GLY A 1 205 ? 6.235 5.469 -5.196 1.00 93.25 205 GLY A N 1
ATOM 1477 C CA . GLY A 1 205 ? 6.037 6.908 -5.419 1.00 93.25 205 GLY A CA 1
ATOM 1478 C C . GLY A 1 205 ? 7.150 7.758 -4.811 1.00 93.25 205 GLY A C 1
ATOM 1479 O O . GLY A 1 205 ? 7.681 8.648 -5.476 1.00 93.25 205 GLY A O 1
ATOM 1480 N N . ALA A 1 206 ? 7.606 7.415 -3.602 1.00 92.94 206 ALA A N 1
ATOM 1481 C CA . ALA A 1 206 ? 8.724 8.123 -2.983 1.00 92.94 206 ALA A CA 1
ATOM 1482 C C . ALA A 1 206 ? 10.065 7.911 -3.712 1.00 92.94 206 ALA A C 1
ATOM 1484 O O . ALA A 1 206 ? 10.925 8.784 -3.622 1.00 92.94 206 ALA A O 1
ATOM 1485 N N . ALA A 1 207 ? 10.254 6.827 -4.479 1.00 94.56 207 ALA A N 1
ATOM 1486 C CA . ALA A 1 207 ? 11.445 6.681 -5.323 1.00 94.56 207 ALA A CA 1
ATOM 1487 C C . ALA A 1 207 ? 11.427 7.703 -6.465 1.00 94.56 207 ALA A C 1
ATOM 1489 O O . ALA A 1 207 ? 12.433 8.365 -6.709 1.00 94.56 207 ALA A O 1
ATOM 1490 N N . VAL A 1 208 ? 10.272 7.896 -7.109 1.00 92.81 208 VAL A N 1
ATOM 1491 C CA . VAL A 1 208 ? 10.107 8.912 -8.158 1.00 92.81 208 VAL A CA 1
ATOM 1492 C C . VAL A 1 208 ? 10.292 10.320 -7.602 1.00 92.81 208 VAL A C 1
ATOM 1494 O O . VAL A 1 208 ? 11.071 11.093 -8.160 1.00 92.81 208 VAL A O 1
ATOM 1497 N N . GLU A 1 209 ? 9.642 10.652 -6.485 1.00 90.94 209 GLU A N 1
ATOM 1498 C CA . GLU A 1 209 ? 9.810 11.958 -5.835 1.00 90.94 209 GLU A CA 1
ATOM 1499 C C . GLU A 1 209 ? 11.270 12.210 -5.438 1.00 90.94 209 GLU A C 1
ATOM 1501 O O . GLU A 1 209 ? 11.814 13.291 -5.688 1.00 90.94 209 GLU A O 1
ATOM 1506 N N . HIS A 1 210 ? 11.931 11.194 -4.873 1.00 91.94 210 HIS A N 1
ATOM 1507 C CA . HIS A 1 210 ? 13.338 11.264 -4.509 1.00 91.94 210 HIS A CA 1
ATOM 1508 C C . HIS A 1 210 ? 14.226 11.518 -5.730 1.00 91.94 210 HIS A C 1
ATOM 1510 O O . HIS A 1 210 ? 15.063 12.421 -5.692 1.00 91.94 210 HIS A O 1
ATOM 1516 N N . THR A 1 211 ? 14.041 10.776 -6.82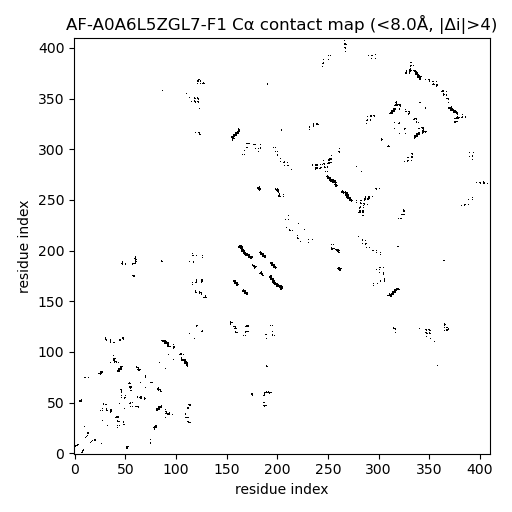6 1.00 92.56 211 THR A N 1
ATOM 1517 C CA . THR A 1 211 ? 14.836 10.949 -8.049 1.00 92.56 211 THR A CA 1
ATOM 1518 C C . THR A 1 211 ? 14.576 12.296 -8.719 1.00 92.56 211 THR A C 1
ATOM 1520 O O . THR A 1 211 ? 15.534 12.966 -9.107 1.00 92.56 211 THR A O 1
ATOM 1523 N N . LEU A 1 212 ? 13.320 12.744 -8.808 1.00 89.81 212 LEU A N 1
ATOM 1524 C CA . LEU A 1 212 ? 12.985 14.076 -9.322 1.00 89.81 212 LEU A CA 1
ATOM 1525 C C . LEU A 1 212 ? 13.727 15.161 -8.539 1.00 89.81 212 LEU A C 1
ATOM 1527 O O . LEU A 1 212 ? 14.379 16.019 -9.135 1.00 89.81 212 LEU A O 1
ATOM 1531 N N . ASN A 1 213 ? 13.694 15.088 -7.206 1.00 88.19 213 ASN A N 1
ATOM 1532 C CA . ASN A 1 213 ? 14.399 16.037 -6.352 1.00 88.19 213 ASN A CA 1
ATOM 1533 C C . ASN A 1 213 ? 15.930 15.927 -6.489 1.00 88.19 213 ASN A C 1
ATOM 1535 O O . ASN A 1 213 ? 16.623 16.942 -6.549 1.00 88.19 213 ASN A O 1
ATOM 1539 N N . LEU A 1 214 ? 16.474 14.710 -6.588 1.00 89.38 214 LEU A N 1
ATOM 1540 C CA . LEU A 1 214 ? 17.910 14.466 -6.756 1.00 89.38 214 LEU A CA 1
ATOM 1541 C C . LEU A 1 214 ? 18.452 15.089 -8.052 1.00 89.38 214 LEU A C 1
ATOM 1543 O O . LEU A 1 214 ? 19.553 15.646 -8.061 1.00 89.38 214 LEU A O 1
ATOM 1547 N N . LEU A 1 215 ? 17.672 15.029 -9.132 1.00 88.50 215 LEU A N 1
ATOM 1548 C CA . LEU A 1 215 ? 18.056 15.527 -10.454 1.00 88.50 215 LEU A CA 1
ATOM 1549 C C . LEU A 1 215 ? 17.809 17.031 -10.647 1.00 88.50 215 LEU A C 1
ATOM 1551 O O . LEU A 1 215 ? 18.149 17.561 -11.706 1.00 88.50 215 LEU A O 1
ATOM 1555 N N . ARG A 1 216 ? 17.236 17.738 -9.664 1.00 85.38 216 ARG A N 1
ATOM 1556 C CA . ARG A 1 216 ? 17.066 19.198 -9.728 1.00 85.38 216 ARG A CA 1
ATOM 1557 C C . ARG A 1 216 ? 18.375 19.946 -9.456 1.00 85.38 216 ARG A C 1
ATOM 1559 O O . ARG A 1 216 ? 19.202 19.465 -8.663 1.00 85.38 216 ARG A O 1
ATOM 1566 N N . PRO A 1 217 ? 18.563 21.142 -10.055 1.00 82.25 217 PRO A N 1
ATOM 1567 C CA . PRO A 1 217 ? 19.632 22.057 -9.671 1.00 82.25 217 PRO A CA 1
ATOM 1568 C C . PRO A 1 217 ? 19.613 22.302 -8.162 1.00 82.25 217 PRO A C 1
ATOM 1570 O O . PRO A 1 217 ? 18.548 22.390 -7.559 1.00 82.25 217 PRO A O 1
ATOM 1573 N N . GLN A 1 218 ? 20.785 22.443 -7.540 1.00 76.00 218 GLN A N 1
ATOM 1574 C CA . GLN A 1 218 ? 20.907 22.511 -6.077 1.00 76.00 218 GLN A CA 1
ATOM 1575 C C . GLN A 1 218 ? 20.014 23.587 -5.428 1.00 76.00 218 GLN A C 1
ATOM 1577 O O . GLN A 1 218 ? 19.497 23.356 -4.340 1.00 76.00 218 GLN A O 1
ATOM 1582 N N . GLY A 1 219 ? 19.806 24.728 -6.095 1.00 73.69 219 GLY A N 1
ATOM 1583 C CA . GLY A 1 219 ? 18.956 25.822 -5.605 1.00 73.69 219 GLY A CA 1
ATOM 1584 C C . GLY A 1 219 ? 17.444 25.571 -5.696 1.00 73.69 219 GLY A C 1
ATOM 1585 O O . GLY A 1 219 ? 16.677 26.333 -5.119 1.00 73.69 219 GLY A O 1
ATOM 1586 N N . GLU A 1 220 ? 17.019 24.518 -6.394 1.00 74.62 220 GLU A N 1
ATOM 1587 C CA . GLU A 1 220 ? 15.611 24.164 -6.640 1.00 74.62 220 GLU A CA 1
ATOM 1588 C C . GLU A 1 220 ? 15.193 22.867 -5.928 1.00 74.62 220 GLU A C 1
ATOM 1590 O O . GLU A 1 220 ? 14.049 22.418 -6.045 1.00 74.62 220 GLU A O 1
ATOM 1595 N N . ARG A 1 221 ? 16.119 22.244 -5.188 1.00 76.88 221 ARG A N 1
ATOM 1596 C CA . 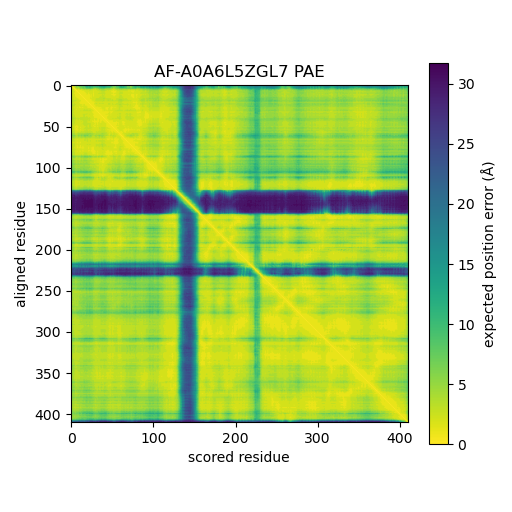ARG A 1 221 ? 15.841 21.039 -4.402 1.00 76.88 221 ARG A CA 1
ATOM 1597 C C . ARG A 1 221 ? 15.001 21.393 -3.183 1.00 76.88 221 ARG A C 1
ATOM 1599 O O . ARG A 1 221 ? 15.331 22.315 -2.437 1.00 76.88 221 ARG A O 1
ATOM 1606 N N . THR A 1 222 ? 13.943 20.632 -2.945 1.00 66.56 222 THR A N 1
ATOM 1607 C CA . THR A 1 222 ? 13.151 20.734 -1.718 1.00 66.56 222 THR A CA 1
ATOM 1608 C C . THR A 1 222 ? 13.746 19.826 -0.644 1.00 66.56 222 THR A C 1
ATOM 1610 O O . THR A 1 222 ? 14.382 18.810 -0.940 1.00 66.56 222 THR A O 1
ATOM 1613 N N . SER A 1 223 ? 13.561 20.175 0.632 1.00 59.62 223 SER A N 1
ATOM 1614 C CA . SER A 1 223 ? 13.813 19.214 1.709 1.00 59.62 223 SER A CA 1
ATOM 1615 C C . SER A 1 223 ? 12.851 18.031 1.554 1.00 59.62 223 SER A C 1
ATOM 1617 O O . SER A 1 223 ? 11.706 18.217 1.136 1.00 59.62 223 SER A O 1
ATOM 1619 N N . SER A 1 224 ? 13.300 16.822 1.903 1.00 52.41 224 SER A N 1
ATOM 1620 C CA . SER A 1 224 ? 12.544 15.562 1.757 1.00 52.41 224 SER A CA 1
ATOM 1621 C C . SER A 1 224 ? 11.177 15.540 2.459 1.00 52.41 224 SER A C 1
ATOM 1623 O O . SER A 1 224 ? 10.391 14.635 2.218 1.00 52.41 224 SER A O 1
ATOM 1625 N N . ALA A 1 225 ? 10.883 16.529 3.308 1.00 41.47 225 ALA A N 1
ATOM 1626 C CA . ALA A 1 225 ? 9.637 16.661 4.060 1.00 41.47 225 ALA A CA 1
ATOM 1627 C C . ALA A 1 225 ? 8.638 17.674 3.465 1.00 41.47 225 ALA A C 1
ATOM 1629 O O . ALA A 1 225 ? 7.582 17.896 4.053 1.00 41.47 225 ALA A O 1
ATOM 1630 N N . THR A 1 226 ? 8.952 18.324 2.336 1.00 40.19 226 THR A N 1
ATOM 1631 C CA . THR A 1 226 ? 8.021 19.261 1.687 1.00 40.19 226 THR A CA 1
ATOM 1632 C C . THR A 1 226 ? 7.412 18.599 0.451 1.00 40.19 226 THR A C 1
ATOM 1634 O O . THR A 1 226 ? 8.128 18.450 -0.542 1.00 40.19 226 THR A O 1
ATOM 1637 N N . PRO A 1 227 ? 6.113 18.234 0.466 1.00 45.16 227 PRO A N 1
ATOM 1638 C CA . PRO A 1 227 ? 5.423 17.753 -0.724 1.00 45.16 227 PRO A CA 1
ATOM 1639 C C . PRO A 1 227 ? 5.595 18.762 -1.857 1.00 45.16 227 PRO A C 1
ATOM 1641 O O . PRO A 1 227 ? 5.454 19.973 -1.641 1.00 45.16 227 PRO A O 1
ATOM 1644 N N . ILE A 1 228 ? 5.909 18.282 -3.060 1.00 50.44 228 ILE A N 1
ATOM 1645 C CA . ILE A 1 228 ? 6.014 19.140 -4.239 1.00 50.44 228 ILE A CA 1
ATOM 1646 C C . ILE A 1 228 ? 4.609 19.699 -4.505 1.00 50.44 228 ILE A C 1
ATOM 1648 O O . ILE A 1 228 ? 3.731 19.003 -5.006 1.00 50.44 228 ILE A O 1
ATOM 1652 N N . LYS A 1 229 ? 4.384 20.960 -4.111 1.00 42.88 229 LYS A N 1
ATOM 1653 C CA . LYS A 1 229 ? 3.050 21.581 -4.061 1.00 42.88 229 LYS A CA 1
ATOM 1654 C C . LYS A 1 229 ? 2.359 21.701 -5.429 1.00 42.88 229 LYS A C 1
ATOM 1656 O O . LYS A 1 229 ? 1.149 21.897 -5.435 1.00 42.88 229 LYS A O 1
ATOM 1661 N N . GLN A 1 230 ? 3.078 21.566 -6.554 1.00 40.44 230 GLN A N 1
ATOM 1662 C CA . GLN A 1 230 ? 2.529 21.493 -7.920 1.00 40.44 230 GLN A CA 1
ATOM 1663 C C . GLN A 1 230 ? 3.463 20.710 -8.871 1.00 40.44 230 GLN A C 1
ATOM 1665 O O . GLN A 1 230 ? 4.672 20.931 -8.864 1.00 40.44 230 GLN A O 1
ATOM 1670 N N . GLY A 1 231 ? 2.892 19.832 -9.707 1.00 55.38 231 GLY A N 1
ATOM 1671 C CA . GLY A 1 231 ? 3.494 19.340 -10.960 1.00 55.38 231 GLY A CA 1
ATOM 1672 C C . GLY A 1 231 ? 4.609 18.269 -10.965 1.00 55.38 231 GLY A C 1
ATOM 1673 O O . GLY A 1 231 ? 5.245 18.149 -12.010 1.00 55.38 231 GLY A O 1
ATOM 1674 N N . PRO A 1 232 ? 4.897 17.460 -9.917 1.00 59.94 232 PRO A N 1
ATOM 1675 C CA . PRO A 1 232 ? 5.940 16.425 -10.031 1.00 59.94 232 PRO A CA 1
ATOM 1676 C C . PRO A 1 232 ? 5.593 15.356 -11.077 1.00 59.94 232 PRO A C 1
ATOM 1678 O O . PRO A 1 232 ? 6.472 14.825 -11.751 1.00 59.94 232 PRO A O 1
ATOM 1681 N N . PHE A 1 233 ? 4.299 15.085 -11.255 1.00 69.19 233 PHE A N 1
ATOM 1682 C CA . PHE A 1 233 ? 3.819 14.147 -12.261 1.00 69.19 233 PHE A CA 1
ATOM 1683 C C . PHE A 1 233 ? 3.851 14.724 -13.675 1.00 69.19 233 PHE A C 1
ATOM 1685 O O . PHE A 1 233 ? 4.052 13.951 -14.594 1.00 69.19 233 PHE A O 1
ATOM 1692 N N . ASP A 1 234 ? 3.748 16.042 -13.874 1.00 81.00 234 ASP A N 1
ATOM 1693 C CA . ASP A 1 234 ? 3.846 16.631 -15.221 1.00 81.00 234 ASP A CA 1
ATOM 1694 C C . ASP A 1 234 ? 5.269 16.490 -15.774 1.00 81.00 234 ASP A C 1
ATOM 1696 O O . ASP A 1 234 ? 5.479 16.165 -16.941 1.00 81.00 234 ASP A O 1
ATOM 1700 N N . GLU A 1 235 ? 6.261 16.694 -14.905 1.00 84.50 235 GLU A N 1
ATOM 1701 C CA . GLU A 1 235 ? 7.672 16.491 -15.218 1.00 84.50 235 GLU A CA 1
ATOM 1702 C C . GLU A 1 235 ? 7.983 15.015 -15.513 1.00 84.50 235 GLU A C 1
ATOM 1704 O O . GLU A 1 235 ? 8.691 14.709 -16.477 1.00 84.50 235 GLU A O 1
ATOM 1709 N N . LEU A 1 236 ? 7.421 14.100 -14.715 1.00 89.62 236 LEU A N 1
ATOM 1710 C CA . LEU A 1 236 ? 7.517 12.664 -14.961 1.00 89.62 236 LEU A CA 1
ATOM 1711 C C . LEU A 1 236 ? 6.844 12.266 -16.280 1.00 89.62 236 LEU A C 1
ATOM 1713 O O . LEU A 1 236 ? 7.453 11.568 -17.084 1.00 89.62 236 LEU A O 1
ATOM 1717 N N . GLU A 1 237 ? 5.610 12.711 -16.511 1.00 90.75 237 GLU A N 1
ATOM 1718 C CA . GLU A 1 237 ? 4.848 12.458 -17.736 1.00 90.75 237 GLU A CA 1
ATOM 1719 C C . GLU A 1 237 ? 5.631 12.916 -18.955 1.00 90.75 237 GLU A C 1
ATOM 1721 O O . GLU A 1 237 ? 5.849 12.146 -19.890 1.00 90.75 237 GLU A O 1
ATOM 1726 N N . TRP A 1 238 ? 6.146 14.145 -18.919 1.00 89.31 238 TRP A N 1
ATOM 1727 C CA . TRP A 1 238 ? 6.992 14.652 -19.984 1.00 89.31 238 TRP A CA 1
ATOM 1728 C C . TRP A 1 238 ? 8.205 13.739 -20.212 1.00 89.31 238 TRP A C 1
ATOM 1730 O O . TRP A 1 238 ? 8.416 13.296 -21.342 1.00 89.31 238 TRP A O 1
ATOM 1740 N N . ALA A 1 239 ? 8.939 13.353 -19.164 1.00 91.81 239 ALA A N 1
ATOM 1741 C CA . ALA A 1 239 ? 10.076 12.439 -19.288 1.00 91.81 239 ALA A CA 1
ATOM 1742 C C . ALA A 1 239 ? 9.688 11.074 -19.889 1.00 91.81 239 ALA A C 1
ATOM 1744 O O . ALA A 1 239 ? 10.416 10.542 -20.731 1.00 91.81 239 ALA A O 1
ATOM 1745 N N . LEU A 1 240 ? 8.523 10.528 -19.527 1.00 96.06 240 LEU A N 1
ATOM 1746 C CA . LEU A 1 240 ? 7.998 9.279 -20.086 1.00 96.06 240 LEU A CA 1
ATOM 1747 C C . LEU A 1 240 ? 7.654 9.398 -21.578 1.00 96.06 240 LEU A C 1
ATOM 1749 O O . LEU A 1 240 ? 7.790 8.401 -22.290 1.00 96.06 240 LEU A O 1
ATOM 1753 N N . THR A 1 241 ? 7.256 10.585 -22.060 1.00 94.69 241 THR A N 1
ATOM 1754 C CA . THR A 1 241 ? 7.034 10.848 -23.499 1.00 94.69 241 THR A CA 1
ATOM 1755 C C . THR A 1 241 ? 8.321 11.068 -24.294 1.00 94.69 241 THR A C 1
ATOM 1757 O O . THR A 1 241 ? 8.346 10.802 -25.493 1.00 94.69 241 THR A O 1
ATOM 1760 N N . GLN A 1 242 ? 9.382 11.567 -23.652 1.00 95.62 242 GLN A N 1
ATOM 1761 C CA . GLN A 1 242 ? 10.654 11.888 -24.312 1.00 95.62 242 GLN A CA 1
ATOM 1762 C C . GLN A 1 242 ? 11.660 10.728 -24.312 1.00 95.62 242 GLN A C 1
ATOM 1764 O O . GLN A 1 242 ? 12.691 10.805 -24.977 1.00 95.62 242 GLN A O 1
ATOM 1769 N N . SER A 1 243 ? 11.370 9.651 -23.587 1.00 96.44 243 SER A N 1
ATOM 1770 C CA . SER A 1 243 ? 12.210 8.455 -23.481 1.00 96.44 243 SER A CA 1
ATOM 1771 C C . SER A 1 243 ? 11.519 7.235 -24.090 1.00 96.44 243 SER A C 1
ATOM 1773 O O . SER A 1 243 ? 10.291 7.168 -24.176 1.00 96.44 243 SER A O 1
ATOM 1775 N N . GLN A 1 244 ? 12.309 6.248 -24.512 1.00 96.12 244 GLN A N 1
ATOM 1776 C CA . GLN A 1 244 ? 11.792 5.005 -25.088 1.00 96.12 244 GLN A CA 1
ATOM 1777 C C . GLN A 1 244 ? 11.655 3.905 -24.022 1.00 96.12 244 GLN A C 1
ATOM 1779 O O . GLN A 1 244 ? 12.476 3.853 -23.102 1.00 96.12 244 GLN A O 1
ATOM 1784 N N . PRO A 1 245 ? 10.654 3.008 -24.137 1.00 98.12 245 PRO A N 1
ATOM 1785 C CA . PRO A 1 245 ? 10.549 1.805 -23.310 1.00 98.12 245 PRO A CA 1
ATOM 1786 C C . PRO A 1 245 ? 11.862 1.027 -23.199 1.00 98.12 245 PRO A C 1
ATOM 1788 O O . PRO A 1 245 ? 12.551 0.818 -24.199 1.00 98.12 245 PRO A O 1
ATOM 1791 N N . GLY A 1 246 ? 12.203 0.609 -21.978 1.00 96.69 246 GLY A N 1
ATOM 1792 C CA . GLY A 1 246 ? 13.475 -0.039 -21.648 1.00 96.69 246 GLY A CA 1
ATOM 1793 C C . GLY A 1 246 ? 14.617 0.931 -21.335 1.00 96.69 246 GLY A C 1
ATOM 1794 O O . GLY A 1 246 ? 15.752 0.488 -21.158 1.00 96.69 246 GLY A O 1
ATOM 1795 N N . SER A 1 247 ? 14.332 2.238 -21.276 1.00 97.12 247 SER A N 1
ATOM 1796 C CA . SER A 1 247 ? 15.200 3.274 -20.700 1.00 97.12 247 SER A CA 1
ATOM 1797 C C . SER A 1 247 ? 16.644 3.272 -21.222 1.00 97.12 247 SER A C 1
ATOM 1799 O O . SER A 1 247 ? 17.586 3.480 -20.461 1.00 97.12 247 SER A O 1
ATOM 1801 N N . ASP A 1 248 ? 16.835 2.997 -22.515 1.00 92.88 248 ASP A N 1
ATOM 1802 C CA . ASP A 1 248 ? 18.153 2.875 -23.163 1.00 92.88 248 ASP A CA 1
ATOM 1803 C C . ASP A 1 248 ? 19.099 1.857 -22.489 1.00 92.88 248 ASP A C 1
ATOM 1805 O O . ASP A 1 248 ? 20.320 2.021 -22.482 1.00 92.88 248 ASP A O 1
ATOM 1809 N N . GLY A 1 249 ? 18.535 0.788 -21.917 1.00 94.44 249 GLY A N 1
ATOM 1810 C CA . GLY A 1 249 ? 19.274 -0.260 -21.207 1.00 94.44 249 GLY A CA 1
ATOM 1811 C C . GLY A 1 249 ? 19.556 0.048 -19.734 1.00 94.44 249 GLY A C 1
ATOM 1812 O O . GLY A 1 249 ? 20.265 -0.721 -19.084 1.00 94.44 249 GLY A O 1
ATOM 1813 N N . LEU A 1 250 ? 19.013 1.147 -19.205 1.00 96.81 250 LEU A N 1
ATOM 1814 C CA . LEU A 1 250 ? 19.120 1.515 -17.799 1.00 96.81 250 LEU A CA 1
ATOM 1815 C C . LEU A 1 250 ? 18.128 0.719 -16.943 1.00 96.81 250 LEU A C 1
ATOM 1817 O O . LEU A 1 250 ? 16.951 0.602 -17.276 1.00 96.81 250 LEU A O 1
ATOM 1821 N N . LEU A 1 251 ? 18.596 0.229 -15.799 1.00 97.44 251 LEU A N 1
ATOM 1822 C CA . LEU A 1 251 ? 17.796 -0.534 -14.848 1.00 97.44 251 LEU A CA 1
ATOM 1823 C C . LEU A 1 251 ? 17.842 0.157 -13.483 1.00 97.44 251 LEU A C 1
ATOM 1825 O O . LEU A 1 251 ? 18.925 0.384 -12.940 1.00 97.44 251 LEU A O 1
ATOM 1829 N N . PHE A 1 252 ? 16.681 0.508 -12.934 1.00 98.44 252 PHE A N 1
ATOM 1830 C CA . PHE A 1 252 ? 16.575 1.070 -11.588 1.00 98.44 252 PHE A CA 1
ATOM 1831 C C . PHE A 1 252 ? 16.183 -0.013 -10.585 1.00 98.44 252 PHE A C 1
ATOM 1833 O O . PHE A 1 252 ? 15.209 -0.736 -10.790 1.00 98.44 252 PHE A O 1
ATOM 1840 N N . LEU A 1 253 ? 16.919 -0.089 -9.481 1.00 97.69 253 LEU A N 1
ATOM 1841 C CA . LEU A 1 253 ? 16.608 -0.938 -8.338 1.00 97.69 253 LEU A CA 1
ATOM 1842 C C . LEU A 1 253 ? 15.897 -0.096 -7.264 1.00 97.69 253 LEU A C 1
ATOM 1844 O O . LEU A 1 253 ? 16.516 0.833 -6.738 1.00 97.69 253 LEU A O 1
ATOM 1848 N N . PRO A 1 254 ? 14.634 -0.394 -6.903 1.00 96.62 254 PRO A N 1
ATOM 1849 C CA . PRO A 1 254 ? 13.824 0.483 -6.052 1.00 96.62 254 PRO A CA 1
ATOM 1850 C C . PRO A 1 254 ? 14.082 0.349 -4.545 1.00 96.62 254 PRO A C 1
ATOM 1852 O O . PRO A 1 254 ? 13.457 1.052 -3.755 1.00 96.62 254 PRO A O 1
ATOM 1855 N N . TRP A 1 255 ? 15.016 -0.505 -4.119 1.00 96.31 255 TRP A N 1
ATOM 1856 C CA . TRP A 1 255 ? 15.252 -0.859 -2.710 1.00 96.31 255 TRP A CA 1
ATOM 1857 C C . TRP A 1 255 ? 16.011 0.222 -1.914 1.00 96.31 255 TRP A C 1
ATOM 1859 O O . TRP A 1 255 ? 16.954 -0.067 -1.182 1.00 96.31 255 TRP A O 1
ATOM 1869 N N . LEU A 1 256 ? 15.643 1.499 -2.072 1.00 94.69 256 LEU A N 1
ATOM 1870 C CA . LEU A 1 256 ? 16.318 2.661 -1.470 1.00 94.69 256 LEU A CA 1
ATOM 1871 C C . LEU A 1 256 ? 16.349 2.627 0.069 1.00 94.69 256 LEU A C 1
ATOM 1873 O O . LEU A 1 256 ? 17.262 3.194 0.664 1.00 94.69 256 LEU A O 1
ATOM 1877 N N . ALA A 1 257 ? 15.385 1.952 0.698 1.00 92.38 257 ALA A N 1
ATOM 1878 C CA . ALA A 1 257 ? 15.281 1.787 2.150 1.00 92.38 257 ALA A CA 1
ATOM 1879 C C . ALA A 1 257 ? 15.265 0.304 2.570 1.00 92.38 257 ALA A C 1
ATOM 1881 O O . ALA A 1 257 ? 14.649 -0.049 3.572 1.00 92.38 257 ALA A O 1
ATOM 1882 N N . GLY A 1 258 ? 15.914 -0.562 1.788 1.00 93.62 258 GLY A N 1
ATOM 1883 C CA . GLY A 1 258 ? 15.737 -2.009 1.882 1.00 93.62 258 GLY A CA 1
ATOM 1884 C C . GLY A 1 258 ? 14.615 -2.509 0.974 1.00 93.62 258 GLY A C 1
ATOM 1885 O O . GLY A 1 258 ? 13.971 -1.742 0.251 1.00 93.62 258 GLY A O 1
ATOM 1886 N N . SER A 1 259 ? 14.423 -3.823 0.984 1.00 94.31 259 SER A N 1
ATOM 1887 C CA . SER A 1 259 ? 13.388 -4.515 0.209 1.00 94.31 259 SER A CA 1
ATOM 1888 C C . SER A 1 259 ? 12.315 -5.115 1.117 1.00 94.31 259 SER A C 1
ATOM 1890 O O . SER A 1 259 ? 12.541 -5.289 2.313 1.00 94.31 259 SER A O 1
ATOM 1892 N N . MET A 1 260 ? 11.151 -5.390 0.531 1.00 94.19 260 MET A N 1
ATOM 1893 C CA . MET A 1 260 ? 9.996 -6.054 1.149 1.00 94.19 260 MET A CA 1
ATOM 1894 C C . MET A 1 260 ? 9.552 -7.206 0.232 1.00 94.19 260 MET A C 1
ATOM 1896 O O . MET A 1 260 ? 10.373 -7.716 -0.534 1.00 94.19 260 MET A O 1
ATOM 1900 N N . SER A 1 261 ? 8.273 -7.584 0.232 1.00 95.19 26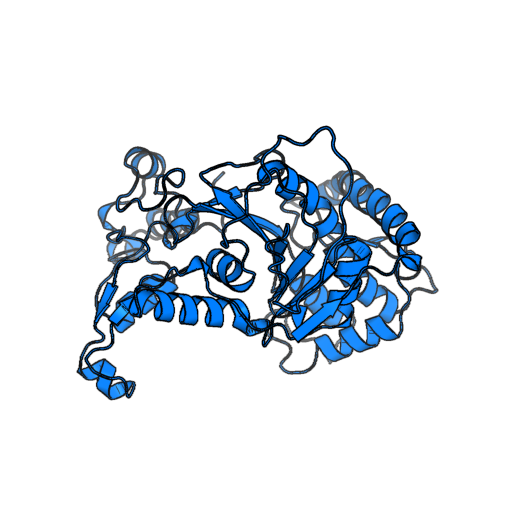1 SER A N 1
ATOM 1901 C CA . SER A 1 261 ? 7.745 -8.657 -0.611 1.00 95.19 261 SER A CA 1
ATOM 1902 C C . SER A 1 261 ? 8.165 -8.470 -2.087 1.00 95.19 261 SER A C 1
ATOM 1904 O O . SER A 1 261 ? 8.039 -7.366 -2.635 1.00 95.19 261 SER A O 1
ATOM 1906 N N . PRO A 1 262 ? 8.654 -9.522 -2.771 1.00 95.50 262 PRO A N 1
ATOM 1907 C CA . PRO A 1 262 ? 8.584 -10.928 -2.368 1.00 95.50 262 PRO A CA 1
ATOM 1908 C C . PRO A 1 262 ? 9.773 -11.424 -1.524 1.00 95.50 262 PRO A C 1
ATOM 1910 O O . PRO A 1 262 ? 9.897 -12.625 -1.318 1.00 95.50 262 PRO A O 1
ATOM 1913 N N . ARG A 1 263 ? 10.698 -10.556 -1.099 1.00 94.44 263 ARG A N 1
ATOM 1914 C CA . ARG A 1 263 ? 11.856 -10.950 -0.286 1.00 94.44 263 ARG A CA 1
ATOM 1915 C C . ARG A 1 263 ? 12.392 -9.750 0.490 1.00 94.44 263 ARG A C 1
ATOM 1917 O O . ARG A 1 263 ? 13.101 -8.938 -0.108 1.00 94.44 263 ARG A O 1
ATOM 1924 N N . ALA A 1 264 ? 12.125 -9.655 1.795 1.00 92.25 264 ALA A N 1
ATOM 1925 C CA . ALA A 1 264 ? 12.716 -8.594 2.593 1.00 92.25 264 ALA A CA 1
ATOM 1926 C C . ALA A 1 264 ? 14.205 -8.822 2.803 1.00 92.25 264 ALA A C 1
ATOM 1928 O O . ALA A 1 264 ? 14.692 -9.914 3.095 1.00 92.25 264 ALA A O 1
ATOM 1929 N N . GLU A 1 265 ? 14.925 -7.720 2.691 1.00 93.06 265 GLU A N 1
ATOM 1930 C CA . GLU A 1 265 ? 16.333 -7.635 3.008 1.00 93.06 265 GLU A CA 1
ATOM 1931 C C . GLU A 1 265 ? 16.647 -6.183 3.355 1.00 93.06 265 GLU A C 1
ATOM 1933 O O . GLU A 1 265 ? 16.523 -5.278 2.518 1.00 93.06 265 GLU A O 1
ATOM 1938 N N . THR A 1 266 ? 17.028 -5.963 4.611 1.00 91.44 266 THR A N 1
ATOM 1939 C CA . THR A 1 266 ? 17.304 -4.638 5.173 1.00 91.44 266 THR A CA 1
ATOM 1940 C C . THR A 1 266 ? 18.626 -4.060 4.683 1.00 91.44 266 THR A C 1
ATOM 1942 O O . THR A 1 266 ? 18.782 -2.835 4.634 1.00 91.44 266 THR A O 1
ATOM 1945 N N . ALA A 1 267 ? 19.575 -4.921 4.301 1.00 92.56 267 ALA A N 1
ATOM 1946 C CA . ALA A 1 267 ? 20.864 -4.501 3.767 1.00 92.56 267 ALA A CA 1
ATOM 1947 C C . ALA A 1 267 ? 20.762 -3.985 2.324 1.00 92.56 267 ALA A C 1
ATOM 1949 O O . ALA A 1 267 ? 21.614 -3.204 1.907 1.00 92.56 267 ALA A O 1
ATOM 1950 N N . GLN A 1 268 ? 19.718 -4.355 1.566 1.00 93.88 268 GLN A N 1
ATOM 1951 C CA . GLN A 1 268 ? 19.571 -3.920 0.173 1.00 93.88 268 GLN A CA 1
ATOM 1952 C C . GLN A 1 268 ? 19.558 -2.398 0.037 1.00 93.88 268 GLN A C 1
ATOM 1954 O O . GLN A 1 268 ? 18.960 -1.680 0.844 1.00 93.88 268 GLN A O 1
ATOM 1959 N N . ARG A 1 269 ? 20.188 -1.898 -1.029 1.00 94.44 269 ARG A N 1
ATOM 1960 C CA . ARG A 1 269 ? 20.135 -0.487 -1.421 1.00 94.44 269 ARG A CA 1
ATOM 1961 C C . ARG A 1 269 ? 19.815 -0.359 -2.904 1.00 94.44 269 ARG A C 1
ATOM 1963 O O . ARG A 1 269 ? 20.308 -1.120 -3.731 1.00 94.44 269 ARG A O 1
ATOM 1970 N N . GLY A 1 270 ? 18.974 0.620 -3.221 1.00 94.00 270 GLY A N 1
ATOM 1971 C CA . GLY A 1 270 ? 18.592 0.939 -4.591 1.00 94.00 270 GLY A CA 1
ATOM 1972 C C . GLY A 1 270 ? 19.700 1.647 -5.371 1.00 94.00 270 GLY A C 1
ATOM 1973 O O . GLY A 1 270 ? 20.704 2.089 -4.811 1.00 94.00 270 GLY A O 1
ATOM 1974 N N . GLY A 1 271 ? 19.508 1.777 -6.680 1.00 94.75 271 GLY A N 1
ATOM 1975 C CA . GLY A 1 271 ? 20.488 2.413 -7.557 1.00 94.75 271 GLY A CA 1
ATOM 1976 C C . GLY A 1 271 ? 20.194 2.220 -9.038 1.00 94.75 271 GLY A C 1
ATOM 1977 O O . GLY A 1 271 ? 19.227 1.563 -9.413 1.00 94.75 271 GLY A O 1
ATOM 1978 N N . PHE A 1 272 ? 21.051 2.800 -9.876 1.00 97.00 272 PHE A N 1
ATOM 1979 C CA . PHE A 1 272 ? 20.975 2.686 -11.331 1.00 97.00 272 PHE A CA 1
ATOM 1980 C C . PHE A 1 272 ? 22.080 1.768 -11.852 1.00 97.00 272 PHE A C 1
ATOM 1982 O O . PHE A 1 272 ? 23.254 1.948 -11.522 1.00 97.00 272 PHE A O 1
ATOM 1989 N N . ILE A 1 273 ? 21.712 0.821 -12.709 1.00 95.81 273 ILE A N 1
ATOM 1990 C CA . ILE A 1 273 ? 22.624 -0.087 -13.407 1.00 95.81 273 ILE A CA 1
ATOM 1991 C C . ILE A 1 273 ? 22.552 0.222 -14.900 1.00 95.81 273 ILE A C 1
ATOM 1993 O O . ILE A 1 273 ? 21.465 0.394 -15.442 1.00 95.81 273 ILE A O 1
ATOM 1997 N N . GLY A 1 274 ? 23.708 0.274 -15.569 1.00 95.31 274 GLY A N 1
ATOM 1998 C CA . GLY A 1 274 ? 23.777 0.493 -17.021 1.00 95.31 274 GLY A CA 1
ATOM 1999 C C . GLY A 1 274 ? 23.923 1.957 -17.451 1.00 95.31 274 GLY A C 1
ATOM 2000 O O . GLY A 1 274 ? 23.684 2.275 -18.612 1.00 95.31 274 GLY A O 1
ATOM 2001 N N . LEU A 1 275 ? 24.338 2.853 -16.546 1.00 96.06 275 LEU A N 1
ATOM 2002 C CA . LEU A 1 275 ? 24.672 4.238 -16.897 1.00 96.06 275 LEU A CA 1
ATOM 2003 C C . LEU A 1 275 ? 25.758 4.299 -17.983 1.00 96.06 275 LEU A C 1
ATOM 2005 O O . LEU A 1 275 ? 26.778 3.612 -17.906 1.00 96.06 275 LEU A O 1
ATOM 2009 N N . SER A 1 276 ? 25.568 5.184 -18.959 1.00 95.38 276 SER A N 1
ATOM 2010 C CA . SER A 1 276 ? 26.534 5.467 -20.022 1.00 95.38 276 SER A CA 1
ATOM 2011 C C . SER A 1 276 ? 26.590 6.967 -20.332 1.00 95.38 276 SER A C 1
ATOM 2013 O O . SER A 1 276 ? 25.770 7.746 -19.851 1.00 95.38 276 SER A O 1
ATOM 2015 N N . LEU A 1 277 ? 27.550 7.394 -21.162 1.00 96.00 277 LEU A N 1
ATOM 2016 C CA . LEU A 1 277 ? 27.664 8.800 -21.580 1.00 96.00 277 LEU A CA 1
ATOM 2017 C C . LEU A 1 277 ? 26.474 9.290 -22.423 1.00 96.00 277 LEU A C 1
ATOM 2019 O O . LEU A 1 277 ? 26.328 10.495 -22.606 1.00 96.00 277 LEU A O 1
ATOM 2023 N N . SER A 1 278 ? 25.642 8.381 -22.940 1.00 93.44 278 SER A N 1
ATOM 2024 C CA . SER A 1 278 ? 24.402 8.716 -23.645 1.00 93.44 278 SER A CA 1
ATOM 2025 C C . SER A 1 278 ? 23.171 8.717 -22.741 1.00 93.44 278 SER A C 1
ATOM 2027 O O . SER A 1 278 ? 22.089 9.039 -23.222 1.00 93.44 278 SER A O 1
ATOM 2029 N N . THR A 1 279 ? 23.297 8.358 -21.458 1.00 96.06 279 THR A N 1
ATOM 2030 C CA . THR A 1 279 ? 22.157 8.372 -20.538 1.00 96.06 279 THR A CA 1
ATOM 2031 C C . THR A 1 279 ? 21.623 9.793 -20.377 1.00 96.06 279 THR A C 1
ATOM 2033 O O . THR A 1 279 ? 22.359 10.718 -20.029 1.00 96.06 279 THR A O 1
ATOM 2036 N N . THR A 1 280 ? 20.321 9.944 -20.600 1.00 95.12 280 THR A N 1
ATOM 2037 C CA . THR A 1 280 ? 19.606 11.211 -20.460 1.00 95.12 280 THR A CA 1
ATOM 2038 C C . THR A 1 280 ? 18.873 11.288 -19.122 1.00 95.12 280 THR A C 1
ATOM 2040 O O . THR A 1 280 ? 18.711 10.293 -18.406 1.00 95.12 280 THR A O 1
ATOM 2043 N N . ARG A 1 281 ? 18.409 12.490 -18.772 1.00 94.19 281 ARG A N 1
ATOM 2044 C CA . ARG A 1 281 ? 17.592 12.710 -17.575 1.00 94.19 281 ARG A CA 1
ATOM 2045 C C . ARG A 1 281 ? 16.250 11.985 -17.683 1.00 94.19 281 ARG A C 1
ATOM 2047 O O . ARG A 1 281 ? 15.729 11.471 -16.697 1.00 94.19 281 ARG A O 1
ATOM 2054 N N . GLU A 1 282 ? 15.709 11.943 -18.887 1.00 95.25 282 GLU A N 1
ATOM 2055 C CA . GLU A 1 282 ? 14.427 11.355 -19.230 1.00 95.25 282 GLU A CA 1
ATOM 2056 C C . GLU A 1 282 ? 14.487 9.832 -19.082 1.00 95.25 282 GLU A C 1
ATOM 2058 O O . GLU A 1 282 ? 13.617 9.247 -18.439 1.00 95.25 282 GLU A O 1
ATOM 2063 N N . SER A 1 283 ? 15.559 9.199 -19.576 1.00 96.88 283 SER A N 1
ATOM 2064 C CA . SER A 1 283 ? 15.788 7.756 -19.420 1.00 96.88 283 SER A CA 1
ATOM 2065 C C . SER A 1 283 ? 16.023 7.373 -17.955 1.00 96.88 283 SER A C 1
ATOM 2067 O O . SER A 1 283 ? 15.546 6.329 -17.514 1.00 96.88 283 SER A O 1
ATOM 2069 N N . LEU A 1 284 ? 16.669 8.238 -17.159 1.00 97.06 284 LEU A N 1
ATOM 2070 C CA . LEU A 1 284 ? 16.765 8.056 -15.705 1.00 97.06 284 LEU A CA 1
ATOM 2071 C C . LEU A 1 284 ? 15.384 8.017 -15.049 1.00 97.06 284 LEU A C 1
ATOM 2073 O O . LEU A 1 284 ? 15.076 7.057 -14.347 1.00 97.06 284 LEU A O 1
ATOM 2077 N N . LEU A 1 285 ? 14.541 9.018 -15.302 1.00 95.88 285 LEU A N 1
ATOM 2078 C CA . LEU A 1 285 ? 13.199 9.090 -14.719 1.00 95.88 285 LEU A CA 1
ATOM 2079 C C . LEU A 1 285 ? 12.299 7.935 -15.174 1.00 95.88 285 LEU A C 1
ATOM 2081 O O . LEU A 1 285 ? 11.628 7.329 -14.338 1.00 95.88 285 LEU A O 1
ATOM 2085 N N . ARG A 1 286 ? 12.328 7.573 -16.464 1.00 97.75 286 ARG A N 1
ATOM 2086 C CA . ARG A 1 286 ? 11.601 6.400 -16.970 1.00 97.75 286 ARG A CA 1
ATOM 2087 C C . ARG A 1 286 ? 12.060 5.116 -16.291 1.00 97.75 286 ARG A C 1
ATOM 2089 O O . ARG A 1 286 ? 11.207 4.331 -15.881 1.00 97.75 286 ARG A O 1
ATOM 2096 N N . SER A 1 287 ? 13.369 4.930 -16.110 1.00 98.38 287 SER A N 1
ATOM 2097 C CA . SER A 1 287 ? 13.890 3.714 -15.481 1.00 98.38 287 SER A CA 1
ATOM 2098 C C . SER A 1 287 ? 13.387 3.546 -14.053 1.00 98.38 287 SER A C 1
ATOM 2100 O O . SER A 1 287 ? 13.160 2.416 -13.645 1.00 98.38 287 SER A O 1
ATOM 2102 N N . VAL A 1 288 ? 13.131 4.636 -13.313 1.00 98.06 288 VAL A N 1
ATOM 2103 C CA . VAL A 1 288 ? 12.544 4.554 -11.966 1.00 98.06 288 VAL A CA 1
ATOM 2104 C C . VAL A 1 288 ? 11.146 3.948 -12.021 1.00 98.06 288 VAL A C 1
ATOM 2106 O O . VAL A 1 288 ? 10.859 2.997 -11.297 1.00 98.06 288 VAL A O 1
ATOM 2109 N N . VAL A 1 289 ? 10.299 4.443 -12.924 1.00 98.12 289 VAL A N 1
ATOM 2110 C CA . VAL A 1 289 ? 8.945 3.914 -13.136 1.00 98.12 289 VAL A CA 1
ATOM 2111 C C . VAL A 1 289 ? 9.000 2.448 -13.568 1.00 98.12 289 VAL A C 1
ATOM 2113 O O . VAL A 1 289 ? 8.344 1.603 -12.961 1.00 98.12 289 VAL A O 1
ATOM 2116 N N . GLU A 1 290 ? 9.838 2.118 -14.552 1.00 98.69 290 GLU A N 1
ATOM 2117 C CA . GLU A 1 290 ? 10.023 0.742 -15.030 1.00 98.69 290 GLU A CA 1
ATOM 2118 C C . GLU A 1 290 ? 10.569 -0.184 -13.931 1.00 98.69 290 GLU A C 1
ATOM 2120 O O . GLU A 1 290 ? 10.094 -1.305 -13.784 1.00 98.69 290 GLU A O 1
ATOM 2125 N N . GLY A 1 291 ? 11.500 0.286 -13.098 1.00 98.56 291 GLY A N 1
ATOM 2126 C CA . GLY A 1 291 ? 12.061 -0.462 -11.971 1.00 98.56 291 GLY A CA 1
ATOM 2127 C C . GLY A 1 291 ? 11.027 -0.775 -10.890 1.00 98.56 291 GLY A C 1
ATOM 2128 O O . GLY A 1 291 ? 10.975 -1.902 -10.397 1.00 98.56 291 GLY A O 1
ATOM 2129 N N . THR A 1 292 ? 10.146 0.178 -10.562 1.00 98.19 292 THR A N 1
ATOM 2130 C CA . THR A 1 292 ? 9.016 -0.092 -9.650 1.00 98.19 292 THR A CA 1
ATOM 2131 C C . THR A 1 292 ? 8.040 -1.108 -10.246 1.00 98.19 292 THR A C 1
ATOM 2133 O O . THR A 1 292 ? 7.578 -2.007 -9.545 1.00 98.19 292 THR A O 1
ATOM 2136 N N . ALA A 1 293 ? 7.782 -1.037 -11.555 1.00 98.69 293 ALA A N 1
ATOM 2137 C CA . ALA A 1 293 ? 6.933 -1.995 -12.250 1.00 98.69 293 ALA A CA 1
ATOM 2138 C C . ALA A 1 293 ? 7.566 -3.400 -12.313 1.00 98.69 293 ALA A C 1
ATOM 2140 O O . ALA A 1 293 ? 6.864 -4.394 -12.137 1.00 98.69 293 ALA A O 1
ATOM 2141 N N . HIS A 1 294 ? 8.887 -3.502 -12.491 1.00 98.75 294 HIS A N 1
ATOM 2142 C CA . HIS A 1 294 ? 9.618 -4.772 -12.446 1.00 98.75 294 HIS A CA 1
ATOM 2143 C C . HIS A 1 294 ? 9.594 -5.420 -11.057 1.00 98.75 294 HIS A C 1
ATOM 2145 O O . HIS A 1 294 ? 9.506 -6.647 -10.949 1.00 98.75 294 HIS A O 1
ATOM 2151 N N . ASN A 1 295 ? 9.633 -4.612 -9.995 1.00 98.38 295 ASN A N 1
ATOM 2152 C CA . ASN A 1 295 ? 9.510 -5.099 -8.622 1.00 98.38 295 ASN A CA 1
ATOM 2153 C C . ASN A 1 295 ? 8.099 -5.641 -8.340 1.00 98.38 295 ASN A C 1
ATOM 2155 O O . ASN A 1 295 ? 7.959 -6.712 -7.750 1.00 98.38 295 ASN A O 1
ATOM 2159 N N . LEU A 1 296 ? 7.062 -4.964 -8.844 1.00 98.56 296 LEU A N 1
ATOM 2160 C CA . LEU A 1 296 ? 5.676 -5.438 -8.771 1.00 98.56 296 LEU A CA 1
ATOM 2161 C C . LEU A 1 296 ? 5.466 -6.712 -9.590 1.00 98.56 296 LEU A C 1
ATOM 2163 O O . LEU A 1 296 ? 4.838 -7.659 -9.123 1.00 98.56 296 LEU A O 1
ATOM 2167 N N . ARG A 1 297 ? 6.033 -6.773 -10.797 1.00 98.31 297 ARG A N 1
ATOM 2168 C CA . ARG A 1 297 ? 6.005 -7.975 -11.631 1.00 98.31 297 ARG A CA 1
ATOM 2169 C C . ARG A 1 297 ? 6.711 -9.159 -10.966 1.00 98.31 297 ARG A C 1
ATOM 2171 O O . ARG A 1 297 ? 6.304 -10.297 -11.177 1.00 98.31 297 ARG A O 1
ATOM 2178 N N . TRP A 1 298 ? 7.754 -8.911 -10.176 1.00 98.06 298 TRP A N 1
ATOM 2179 C CA . TRP A 1 298 ? 8.410 -9.959 -9.397 1.00 98.06 298 TRP A CA 1
ATOM 2180 C C . TRP A 1 298 ? 7.522 -10.474 -8.254 1.00 98.06 298 TRP A C 1
ATOM 2182 O O . TRP A 1 298 ? 7.525 -11.672 -7.989 1.00 98.06 298 TRP A O 1
ATOM 2192 N N . LEU A 1 299 ? 6.733 -9.598 -7.629 1.00 98.00 299 LEU A N 1
ATOM 2193 C CA . LEU A 1 299 ? 5.805 -9.946 -6.550 1.00 98.00 299 LEU A CA 1
ATOM 2194 C C . LEU A 1 299 ? 4.543 -10.680 -7.030 1.00 98.00 299 LEU A C 1
ATOM 2196 O O . LEU A 1 299 ? 4.053 -11.574 -6.343 1.00 98.00 299 LEU A O 1
ATOM 2200 N N . LEU A 1 300 ? 4.014 -10.309 -8.199 1.00 97.44 300 LEU A N 1
ATOM 2201 C CA . LEU A 1 300 ? 2.712 -10.768 -8.694 1.00 97.44 300 LEU A CA 1
ATOM 2202 C C . LEU A 1 300 ? 2.509 -12.301 -8.627 1.00 97.44 300 LEU A C 1
ATOM 2204 O O . LEU A 1 300 ? 1.471 -12.712 -8.106 1.00 97.44 300 LEU A O 1
ATOM 2208 N N . PRO A 1 301 ? 3.468 -13.161 -9.037 1.00 96.94 301 PRO A N 1
ATOM 2209 C CA . PRO A 1 301 ? 3.291 -14.613 -8.971 1.00 96.94 301 PRO A CA 1
ATOM 2210 C C . PRO A 1 301 ? 3.079 -15.167 -7.556 1.00 96.94 301 PRO A C 1
ATOM 2212 O O . PRO A 1 301 ? 2.379 -16.163 -7.402 1.00 96.94 301 PRO A O 1
ATOM 2215 N N . ALA A 1 302 ? 3.655 -14.542 -6.522 1.00 96.94 302 ALA A N 1
ATOM 2216 C CA . ALA A 1 302 ? 3.451 -14.969 -5.136 1.00 96.94 302 ALA A CA 1
ATOM 2217 C C . ALA A 1 302 ? 2.015 -14.679 -4.673 1.00 96.94 302 ALA A C 1
ATOM 2219 O O . ALA A 1 302 ? 1.379 -15.513 -4.031 1.00 96.94 302 ALA A O 1
ATOM 2220 N N . VAL A 1 303 ? 1.465 -13.525 -5.068 1.00 95.94 303 VAL A N 1
ATOM 2221 C CA . VAL A 1 303 ? 0.065 -13.178 -4.786 1.00 95.94 303 VAL A CA 1
ATOM 2222 C C . VAL A 1 303 ? -0.891 -14.091 -5.554 1.00 95.94 303 VAL A C 1
ATOM 2224 O O . VAL A 1 303 ? -1.799 -14.653 -4.945 1.00 95.94 303 VAL A O 1
ATOM 2227 N N . GLU A 1 304 ? -0.655 -14.313 -6.852 1.00 94.75 304 GLU A N 1
ATOM 2228 C CA . GLU A 1 304 ? -1.450 -15.243 -7.672 1.00 94.75 304 GLU A CA 1
ATOM 2229 C C . GLU A 1 304 ? -1.391 -16.680 -7.120 1.00 94.75 304 GLU A C 1
ATOM 2231 O O . GLU A 1 304 ? -2.406 -17.378 -7.075 1.00 94.75 304 GLU A O 1
ATOM 2236 N N . GLY A 1 305 ? -0.217 -17.119 -6.650 1.00 93.94 305 GLY A N 1
ATOM 2237 C CA . GLY A 1 305 ? -0.019 -18.423 -6.019 1.00 93.94 305 GLY A CA 1
ATOM 2238 C C . GLY A 1 305 ? -0.773 -18.568 -4.695 1.00 93.94 305 GLY A C 1
ATOM 2239 O O . GLY A 1 305 ? -1.426 -19.589 -4.471 1.00 93.94 305 GLY A O 1
ATOM 2240 N N . LEU A 1 306 ? -0.746 -17.536 -3.844 1.00 93.06 306 LEU A N 1
ATOM 2241 C CA . LEU A 1 306 ? -1.467 -17.531 -2.571 1.00 93.06 306 LEU A CA 1
ATOM 2242 C C . LEU A 1 306 ? -2.986 -17.540 -2.774 1.00 93.06 306 LEU A C 1
ATOM 2244 O O . LEU A 1 306 ? -3.700 -18.251 -2.063 1.00 93.06 306 LEU A O 1
ATOM 2248 N N . THR A 1 307 ? -3.495 -16.761 -3.730 1.00 91.25 307 THR A N 1
ATOM 2249 C CA . THR A 1 307 ? -4.938 -16.676 -3.994 1.00 91.25 307 THR A CA 1
ATOM 2250 C C . THR A 1 307 ? -5.442 -17.833 -4.846 1.00 91.25 307 THR A C 1
ATOM 2252 O O . THR A 1 307 ? -6.611 -18.208 -4.733 1.00 91.25 307 THR A O 1
ATOM 2255 N N . GLY A 1 308 ? -4.557 -18.480 -5.606 1.00 89.25 308 GLY A N 1
ATOM 2256 C CA . GLY A 1 308 ? -4.894 -19.533 -6.562 1.00 89.25 308 GLY A CA 1
ATOM 2257 C C . GLY A 1 308 ? -5.573 -18.976 -7.810 1.00 89.25 308 GLY A C 1
ATOM 2258 O O . GLY A 1 308 ? -6.361 -19.669 -8.445 1.00 89.25 308 GLY A O 1
ATOM 2259 N N . THR A 1 309 ? -5.355 -17.699 -8.117 1.00 86.44 309 THR A N 1
ATOM 2260 C CA . THR A 1 309 ? -6.052 -16.974 -9.178 1.00 86.44 309 THR A CA 1
ATOM 2261 C C . THR A 1 309 ? -5.040 -16.163 -9.970 1.00 86.44 309 THR A C 1
ATOM 2263 O O . THR A 1 309 ? -4.344 -15.323 -9.410 1.00 86.44 309 THR A O 1
ATOM 2266 N N . THR A 1 310 ? -4.956 -16.405 -11.278 1.00 90.94 310 THR A N 1
ATOM 2267 C CA . THR A 1 310 ? -4.151 -15.565 -12.170 1.00 90.94 310 THR A CA 1
ATOM 2268 C C . THR A 1 310 ? -4.828 -14.216 -12.321 1.00 90.94 310 THR A C 1
ATOM 2270 O O . THR A 1 310 ? -6.014 -14.159 -12.609 1.00 90.94 310 THR A O 1
ATOM 2273 N N . CYS A 1 311 ? -4.077 -13.142 -12.142 1.00 92.88 311 CYS A N 1
ATOM 2274 C CA . CYS A 1 311 ? -4.550 -11.789 -12.346 1.00 92.88 311 CYS A CA 1
ATOM 2275 C C . CYS A 1 311 ? -4.550 -11.490 -13.846 1.00 92.88 311 CYS A C 1
ATOM 2277 O O . CYS A 1 311 ? -3.529 -11.689 -14.483 1.00 92.88 311 CYS A O 1
ATOM 2279 N N . GLU A 1 312 ? -5.626 -11.000 -14.441 1.00 93.06 312 GLU A N 1
ATOM 2280 C CA . GLU A 1 312 ? -5.670 -10.566 -15.848 1.00 93.06 312 GLU A CA 1
ATOM 2281 C C . GLU A 1 312 ? -5.683 -9.037 -15.975 1.00 93.06 312 GLU A C 1
ATOM 2283 O O . GLU A 1 312 ? -5.145 -8.469 -16.934 1.00 93.06 312 GLU A O 1
ATOM 2288 N N . GLU A 1 313 ? -6.266 -8.367 -14.980 1.00 95.69 313 GLU A N 1
ATOM 2289 C CA . GLU A 1 313 ? -6.416 -6.918 -14.921 1.00 95.69 313 GLU A CA 1
ATOM 2290 C C . GLU A 1 313 ? -5.969 -6.366 -13.560 1.00 95.69 313 GLU A C 1
ATOM 2292 O O . GLU A 1 313 ? -6.341 -6.873 -12.503 1.00 95.69 313 GLU A O 1
ATOM 2297 N N . ILE A 1 314 ? -5.186 -5.290 -13.592 1.00 98.00 314 ILE A N 1
ATOM 2298 C CA . ILE A 1 314 ? -4.788 -4.514 -12.420 1.00 98.00 314 ILE A CA 1
ATOM 2299 C C . ILE A 1 314 ? -5.696 -3.293 -12.311 1.00 98.00 314 ILE A C 1
ATOM 2301 O O . ILE A 1 314 ? -5.700 -2.439 -13.198 1.00 98.00 314 ILE A O 1
ATOM 2305 N N . VAL A 1 315 ? -6.427 -3.172 -11.208 1.00 98.19 315 VAL A N 1
ATOM 2306 C CA . VAL A 1 315 ? -7.211 -1.981 -10.877 1.00 98.19 315 VAL A CA 1
ATOM 2307 C C . VAL A 1 315 ? -6.330 -1.035 -10.072 1.00 98.19 315 VAL A C 1
ATOM 2309 O O . VAL A 1 315 ? -5.945 -1.332 -8.944 1.00 98.19 315 VAL A O 1
ATOM 2312 N N . PHE A 1 316 ? -5.975 0.092 -10.675 1.00 98.25 316 PHE A N 1
ATOM 2313 C CA . PHE A 1 316 ? -4.926 0.986 -10.214 1.00 98.25 316 PHE A CA 1
ATOM 2314 C C . PHE A 1 316 ? -5.499 2.265 -9.589 1.00 98.25 316 PHE A C 1
ATOM 2316 O O . PHE A 1 316 ? -6.229 3.021 -10.239 1.00 98.25 316 PHE A O 1
ATOM 2323 N N . GLY A 1 317 ? -5.138 2.504 -8.327 1.00 96.88 317 GLY A N 1
ATOM 2324 C CA . GLY A 1 317 ? -5.442 3.711 -7.562 1.00 96.88 317 GLY A CA 1
ATOM 2325 C C . GLY A 1 317 ? -4.219 4.270 -6.822 1.00 96.88 317 GLY A C 1
ATOM 2326 O O . GLY A 1 317 ? -3.094 3.778 -6.947 1.00 96.88 317 GLY A O 1
ATOM 2327 N N . GLY A 1 318 ? -4.440 5.316 -6.027 1.00 93.81 318 GLY A N 1
ATOM 2328 C CA . GLY A 1 318 ? -3.382 6.067 -5.351 1.00 93.81 318 GLY A CA 1
ATOM 2329 C C . GLY A 1 318 ? -2.831 7.220 -6.195 1.00 93.81 318 GLY A C 1
ATOM 2330 O O . GLY A 1 318 ? -3.203 7.417 -7.351 1.00 93.81 318 GLY A O 1
ATOM 2331 N N . GLY A 1 319 ? -1.937 8.016 -5.607 1.00 92.31 319 GLY A N 1
ATOM 2332 C CA . GLY A 1 319 ? -1.447 9.253 -6.225 1.00 92.31 319 GLY A CA 1
ATOM 2333 C C . GLY A 1 319 ? -0.731 9.043 -7.563 1.00 92.31 319 GLY A C 1
ATOM 2334 O O . GLY A 1 319 ? -0.863 9.878 -8.458 1.00 92.31 319 GLY A O 1
ATOM 2335 N N . ALA A 1 320 ? -0.024 7.920 -7.735 1.00 93.56 320 ALA A N 1
ATOM 2336 C CA . ALA A 1 320 ? 0.686 7.627 -8.981 1.00 93.56 320 ALA A CA 1
ATOM 2337 C C . ALA A 1 320 ? -0.251 7.302 -10.157 1.00 93.56 320 ALA A C 1
ATOM 2339 O O . ALA A 1 320 ? 0.122 7.513 -11.307 1.00 93.56 320 ALA A O 1
ATOM 2340 N N . ALA A 1 321 ? -1.486 6.862 -9.898 1.00 95.19 321 ALA A N 1
ATOM 2341 C CA . ALA A 1 321 ? -2.469 6.559 -10.941 1.00 95.19 321 ALA A CA 1
ATOM 2342 C C . ALA A 1 321 ? -2.987 7.803 -11.687 1.00 95.19 321 ALA A C 1
ATOM 2344 O O . ALA A 1 321 ? -3.628 7.676 -12.727 1.00 95.19 321 ALA A O 1
ATOM 2345 N N . ARG A 1 322 ? -2.638 9.011 -11.224 1.00 93.12 322 ARG A N 1
ATOM 2346 C CA . ARG A 1 322 ? -2.823 10.263 -11.979 1.00 93.12 322 ARG A CA 1
ATOM 2347 C C . ARG A 1 322 ? -1.955 10.325 -13.244 1.00 93.12 322 ARG A C 1
ATOM 2349 O O . ARG A 1 322 ? -2.249 11.103 -14.146 1.00 93.12 322 ARG A O 1
ATOM 2356 N N . SER A 1 323 ? -0.884 9.531 -13.295 1.00 94.38 323 SER A N 1
ATOM 2357 C CA . SER A 1 323 ? 0.072 9.467 -14.399 1.00 94.38 323 SER A CA 1
ATOM 2358 C C . SER A 1 323 ? -0.351 8.411 -15.431 1.00 94.38 323 SER A C 1
ATOM 2360 O O . SER A 1 323 ? -0.220 7.205 -15.207 1.00 94.38 323 SER A O 1
ATOM 2362 N N . ALA A 1 324 ? -0.847 8.864 -16.587 1.00 95.50 324 ALA A N 1
ATOM 2363 C CA . ALA A 1 324 ? -1.191 8.012 -17.726 1.00 95.50 324 ALA A CA 1
ATOM 2364 C C . ALA A 1 324 ? 0.021 7.225 -18.251 1.00 95.50 324 ALA A C 1
ATOM 2366 O O . ALA A 1 324 ? -0.086 6.033 -18.549 1.00 95.50 324 ALA A O 1
ATOM 2367 N N . GLY A 1 325 ? 1.189 7.870 -18.322 1.00 96.62 325 GLY A N 1
ATOM 2368 C CA . GLY A 1 325 ? 2.436 7.230 -18.715 1.00 96.62 325 GLY A CA 1
ATOM 2369 C C . GLY A 1 325 ? 2.837 6.112 -17.753 1.00 96.62 325 GLY A C 1
ATOM 2370 O O . GLY A 1 325 ? 3.228 5.036 -18.205 1.00 96.62 325 GLY A O 1
ATOM 2371 N N . TRP A 1 326 ? 2.691 6.321 -16.440 1.00 97.31 326 TRP A N 1
ATOM 2372 C CA . TRP A 1 326 ? 2.973 5.288 -15.437 1.00 97.31 326 TRP A CA 1
ATOM 2373 C C . TRP A 1 326 ? 2.009 4.106 -15.576 1.00 97.31 326 TRP A C 1
ATOM 2375 O O . TRP A 1 326 ? 2.449 2.957 -15.606 1.00 97.31 326 TRP A O 1
ATOM 2385 N N . ALA A 1 327 ? 0.711 4.367 -15.752 1.00 98.19 327 ALA A N 1
ATOM 2386 C CA . ALA A 1 327 ? -0.280 3.316 -15.980 1.00 98.19 327 ALA A CA 1
ATOM 2387 C C . ALA A 1 327 ? 0.037 2.469 -17.231 1.00 98.19 327 ALA A C 1
ATOM 2389 O O . ALA A 1 327 ? -0.056 1.242 -17.179 1.00 98.19 327 ALA A O 1
ATOM 2390 N N . GLN A 1 328 ? 0.482 3.094 -18.328 1.00 98.69 328 GLN A N 1
ATOM 2391 C CA . GLN A 1 328 ? 0.917 2.363 -19.522 1.00 98.69 328 GLN A CA 1
ATOM 2392 C C . GLN A 1 328 ? 2.200 1.550 -19.277 1.00 98.69 328 GLN A C 1
ATOM 2394 O O . GLN A 1 328 ? 2.281 0.409 -19.726 1.00 98.69 328 GLN A O 1
ATOM 2399 N N . VAL A 1 329 ? 3.186 2.093 -18.548 1.00 98.69 329 VAL A N 1
ATOM 2400 C CA . VAL A 1 329 ? 4.409 1.350 -18.180 1.00 98.69 329 VAL A CA 1
ATOM 2401 C C . VAL A 1 329 ? 4.069 0.122 -17.338 1.00 98.69 329 VAL A C 1
ATOM 2403 O O . VAL A 1 329 ? 4.599 -0.954 -17.600 1.00 98.69 329 VAL A O 1
ATOM 2406 N N . LEU A 1 330 ? 3.158 0.249 -16.368 1.00 98.69 330 LEU A N 1
ATOM 2407 C CA . LEU A 1 330 ? 2.672 -0.892 -15.592 1.00 98.69 330 LEU A CA 1
ATOM 2408 C C . LEU A 1 330 ? 2.040 -1.945 -16.509 1.00 98.69 330 LEU A C 1
ATOM 2410 O O . LEU A 1 330 ? 2.388 -3.119 -16.402 1.00 98.69 330 LEU A O 1
ATOM 2414 N N . ALA A 1 331 ? 1.171 -1.541 -17.440 1.00 98.75 331 ALA A N 1
ATOM 2415 C CA . ALA A 1 331 ? 0.540 -2.478 -18.366 1.00 98.75 331 ALA A CA 1
ATOM 2416 C C . ALA A 1 331 ? 1.579 -3.250 -19.196 1.00 98.75 331 ALA A C 1
ATOM 2418 O O . ALA A 1 331 ? 1.511 -4.476 -19.293 1.00 98.75 331 ALA A O 1
ATOM 2419 N N . ASP A 1 332 ? 2.575 -2.547 -19.737 1.00 98.81 332 ASP A N 1
ATOM 2420 C CA . ASP A 1 332 ? 3.616 -3.150 -20.568 1.00 98.81 332 ASP A CA 1
ATOM 2421 C C . ASP A 1 332 ? 4.542 -4.077 -19.768 1.00 98.81 332 ASP A C 1
ATOM 2423 O O . ASP A 1 332 ? 4.820 -5.196 -20.201 1.00 98.81 332 ASP A O 1
ATOM 2427 N N . VAL A 1 333 ? 5.007 -3.635 -18.592 1.00 98.75 333 VAL A N 1
ATOM 2428 C CA . VAL A 1 333 ? 5.973 -4.386 -17.778 1.00 98.75 333 VAL A CA 1
ATOM 2429 C C . VAL A 1 333 ? 5.320 -5.606 -17.144 1.00 98.75 333 VAL A C 1
ATOM 2431 O O . VAL A 1 333 ? 5.866 -6.701 -17.278 1.00 98.75 333 VAL A O 1
ATOM 2434 N N . LEU A 1 334 ? 4.160 -5.443 -16.488 1.00 98.38 334 LEU A N 1
ATOM 2435 C CA . LEU A 1 334 ? 3.429 -6.542 -15.844 1.00 98.38 334 LEU A CA 1
ATOM 2436 C C . LEU A 1 334 ? 2.781 -7.480 -16.871 1.00 98.38 334 LEU A C 1
ATOM 2438 O O . LEU A 1 334 ? 2.416 -8.603 -16.525 1.00 98.38 334 LEU A O 1
ATOM 2442 N N . ASN A 1 335 ? 2.650 -7.037 -18.126 1.00 97.62 335 ASN A N 1
ATOM 2443 C CA . ASN A 1 335 ? 1.924 -7.737 -19.178 1.00 97.62 335 ASN A CA 1
ATOM 2444 C C . ASN A 1 335 ? 0.489 -8.081 -18.733 1.00 97.62 335 ASN A C 1
ATOM 2446 O O . ASN A 1 335 ? 0.058 -9.236 -18.784 1.00 97.62 335 ASN A O 1
ATOM 2450 N N . ARG A 1 336 ? -0.218 -7.065 -18.225 1.00 97.62 336 ARG A N 1
ATOM 2451 C CA . ARG A 1 336 ? -1.614 -7.109 -17.758 1.00 97.62 336 ARG A CA 1
ATOM 2452 C C . ARG A 1 336 ? -2.352 -5.864 -18.217 1.00 97.62 336 ARG A C 1
ATOM 2454 O O . ARG A 1 336 ? -1.741 -4.813 -18.402 1.00 97.62 336 ARG A O 1
ATOM 2461 N N . ARG A 1 337 ? -3.674 -5.946 -18.373 1.00 98.12 337 ARG A N 1
ATOM 2462 C CA . ARG A 1 337 ? -4.460 -4.720 -18.559 1.00 98.12 337 ARG A CA 1
ATOM 2463 C C . ARG A 1 337 ? -4.413 -3.910 -17.265 1.00 98.12 337 ARG A C 1
ATOM 2465 O O . ARG A 1 337 ? -4.507 -4.484 -16.187 1.00 98.12 337 ARG A O 1
ATOM 2472 N N . VAL A 1 338 ? -4.296 -2.592 -17.365 1.00 98.62 338 VAL A N 1
ATOM 2473 C CA . VAL A 1 338 ? -4.391 -1.683 -16.219 1.00 98.62 338 VAL A CA 1
ATOM 2474 C C . VAL A 1 338 ? -5.653 -0.845 -16.365 1.00 98.62 338 VAL A C 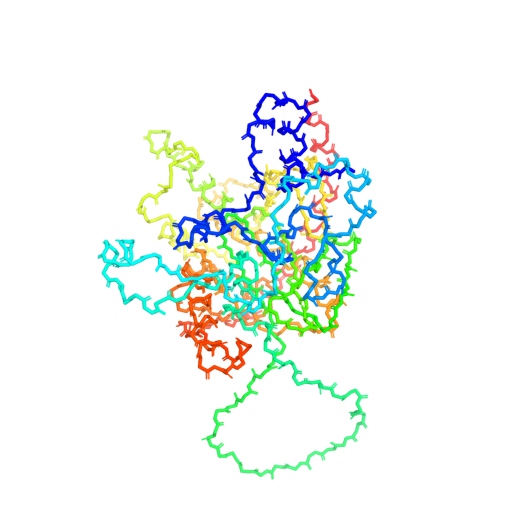1
ATOM 2476 O O . VAL A 1 338 ? -5.853 -0.178 -17.380 1.00 98.62 338 VAL A O 1
ATOM 2479 N N . ARG A 1 339 ? -6.522 -0.882 -15.360 1.00 98.06 339 ARG A N 1
ATOM 2480 C CA . ARG A 1 339 ? -7.738 -0.075 -15.249 1.00 98.06 339 ARG A CA 1
ATOM 2481 C C . ARG A 1 339 ? -7.520 0.998 -14.191 1.00 98.06 339 ARG A C 1
ATOM 2483 O O . ARG A 1 339 ? -7.235 0.669 -13.051 1.00 98.06 339 ARG A O 1
ATOM 2490 N N . VAL A 1 340 ? -7.657 2.270 -14.555 1.00 98.38 340 VAL A N 1
ATOM 2491 C CA . VAL A 1 340 ? -7.410 3.397 -13.642 1.00 98.38 340 VAL A CA 1
ATOM 2492 C C . VAL A 1 340 ? -8.726 3.910 -13.069 1.00 98.38 340 VAL A C 1
ATOM 2494 O O . VAL A 1 340 ? -9.661 4.192 -13.824 1.00 98.38 340 VAL A O 1
ATOM 2497 N N . LEU A 1 341 ? -8.791 4.029 -11.743 1.00 97.88 341 LEU A N 1
ATOM 2498 C CA . LEU A 1 341 ? -9.938 4.592 -11.028 1.00 97.88 341 LEU A CA 1
ATOM 2499 C C . LEU A 1 341 ? -10.057 6.107 -11.262 1.00 97.88 341 LEU A C 1
ATOM 2501 O O . LEU A 1 341 ? -9.059 6.791 -11.479 1.00 97.88 341 LEU A O 1
ATOM 2505 N N . SER A 1 342 ? -11.280 6.630 -11.209 1.00 96.00 342 SER A N 1
ATOM 2506 C CA . SER A 1 342 ? -11.541 8.075 -11.185 1.00 96.00 342 SER A CA 1
ATOM 2507 C C . SER A 1 342 ? -11.114 8.664 -9.847 1.00 96.00 342 SER A C 1
ATOM 2509 O O . SER A 1 342 ? -11.243 8.000 -8.818 1.00 96.00 342 SER A O 1
ATOM 2511 N N . ASP A 1 343 ? -10.591 9.893 -9.875 1.00 94.88 343 ASP A N 1
ATOM 2512 C CA . ASP A 1 343 ? -10.027 10.586 -8.707 1.00 94.88 343 ASP A CA 1
ATOM 2513 C C . ASP A 1 343 ? -9.132 9.662 -7.852 1.00 94.88 343 ASP A C 1
ATOM 2515 O O . ASP A 1 343 ? -9.379 9.457 -6.655 1.00 94.88 343 ASP A O 1
ATOM 2519 N N . PRO A 1 344 ? -8.118 9.023 -8.468 1.00 94.38 344 PRO A N 1
ATOM 2520 C CA . PRO A 1 344 ? -7.462 7.854 -7.897 1.00 94.38 344 PRO A CA 1
ATOM 2521 C C . PRO A 1 344 ? -6.737 8.135 -6.574 1.00 94.38 344 PRO A C 1
ATOM 2523 O O . PRO A 1 344 ? -6.599 7.223 -5.756 1.00 94.38 344 PRO A O 1
ATOM 2526 N N . GLU A 1 345 ? -6.314 9.375 -6.313 1.00 90.94 345 GLU A N 1
ATOM 2527 C CA . GLU A 1 345 ? -5.741 9.791 -5.028 1.00 90.94 345 GLU A CA 1
ATOM 2528 C C . GLU A 1 345 ? -6.738 9.729 -3.858 1.00 90.94 345 GLU A C 1
ATOM 2530 O O . GLU A 1 345 ? -6.324 9.572 -2.709 1.00 90.94 345 GLU A O 1
ATOM 2535 N N . PHE A 1 346 ? -8.040 9.813 -4.139 1.00 94.56 346 PHE A N 1
ATOM 2536 C CA . PHE A 1 346 ? -9.113 9.774 -3.145 1.00 94.56 346 PHE A CA 1
ATOM 2537 C C . PHE A 1 346 ? -9.848 8.431 -3.118 1.00 94.56 346 PHE A C 1
ATOM 2539 O O . PHE A 1 346 ? -10.696 8.227 -2.252 1.00 94.56 346 PHE A O 1
ATOM 2546 N N . ALA A 1 347 ? -9.505 7.495 -4.009 1.00 95.62 347 ALA A N 1
ATOM 2547 C CA . ALA A 1 347 ? -10.232 6.243 -4.208 1.00 95.62 347 ALA A CA 1
ATOM 2548 C C . ALA A 1 347 ? -10.486 5.458 -2.906 1.00 95.62 347 ALA A C 1
ATOM 2550 O O . ALA A 1 347 ? -11.613 5.041 -2.649 1.00 95.62 347 ALA A O 1
ATOM 2551 N N . ALA A 1 348 ? -9.478 5.312 -2.039 1.00 94.38 348 ALA A N 1
ATOM 2552 C CA . ALA A 1 348 ? -9.636 4.631 -0.750 1.00 94.38 348 ALA A CA 1
ATOM 2553 C C . ALA A 1 348 ? -10.663 5.334 0.163 1.00 94.38 348 ALA A C 1
ATOM 2555 O O . ALA A 1 348 ? -11.546 4.688 0.725 1.00 94.38 348 ALA A O 1
ATOM 2556 N N . ALA A 1 349 ? -10.597 6.664 0.273 1.00 94.38 349 ALA A N 1
ATOM 2557 C CA . ALA A 1 349 ? -11.532 7.441 1.086 1.00 94.38 349 ALA A CA 1
ATOM 2558 C C . ALA A 1 349 ? -12.960 7.396 0.515 1.00 94.38 349 ALA A C 1
ATOM 2560 O O . ALA A 1 349 ? -13.918 7.195 1.265 1.00 94.38 349 ALA A O 1
ATOM 2561 N N . THR A 1 350 ? -13.101 7.515 -0.809 1.00 96.06 350 THR A N 1
ATOM 2562 C CA . THR A 1 350 ? -14.385 7.381 -1.510 1.00 96.06 350 THR A CA 1
ATOM 2563 C C . THR A 1 350 ? -15.000 6.005 -1.263 1.00 96.06 350 THR A C 1
ATOM 2565 O O . THR A 1 350 ? -16.176 5.918 -0.912 1.00 96.06 350 THR A O 1
ATOM 2568 N N . ALA A 1 351 ? -14.204 4.934 -1.353 1.00 95.88 351 ALA A N 1
ATOM 2569 C CA . ALA A 1 351 ? -14.664 3.575 -1.091 1.00 95.88 351 ALA A CA 1
ATOM 2570 C C . ALA A 1 351 ? -15.186 3.401 0.340 1.00 95.88 351 ALA A C 1
ATOM 2572 O O . ALA A 1 351 ? -16.269 2.852 0.523 1.00 95.88 351 ALA A O 1
ATOM 2573 N N . VAL A 1 352 ? -14.481 3.918 1.352 1.00 94.44 352 VAL A N 1
ATOM 2574 C CA . VAL A 1 352 ? -14.943 3.865 2.754 1.00 94.44 352 VAL A CA 1
ATOM 2575 C C . VAL A 1 352 ? -16.270 4.609 2.933 1.00 94.44 352 VAL A C 1
ATOM 2577 O O . VAL A 1 352 ? -17.180 4.097 3.588 1.00 94.44 352 VAL A O 1
ATOM 2580 N N . GLY A 1 353 ? -16.415 5.787 2.318 1.00 94.44 353 GLY A N 1
ATOM 2581 C CA . GLY A 1 353 ? -17.672 6.540 2.331 1.00 94.44 353 GLY A CA 1
ATOM 2582 C C . GLY A 1 353 ? -18.831 5.764 1.694 1.00 94.44 353 GLY A C 1
ATOM 2583 O O . GLY A 1 353 ? -19.922 5.698 2.263 1.00 94.44 353 GLY A O 1
ATOM 2584 N N . MET A 1 354 ? -18.586 5.114 0.554 1.00 95.62 354 MET A N 1
ATOM 2585 C CA . MET A 1 354 ? -19.580 4.273 -0.116 1.00 95.62 354 MET A CA 1
ATOM 2586 C C . MET A 1 354 ? -19.930 3.021 0.693 1.00 95.62 354 MET A C 1
ATOM 2588 O O . MET A 1 354 ? -21.108 2.711 0.835 1.00 95.62 354 MET A O 1
ATOM 2592 N N . VAL A 1 355 ? -18.949 2.348 1.299 1.00 94.94 355 VAL A N 1
ATOM 2593 C CA . VAL A 1 355 ? -19.184 1.205 2.199 1.00 94.94 355 VAL A CA 1
ATOM 2594 C C . VAL A 1 355 ? -20.094 1.608 3.360 1.00 94.94 355 VAL A C 1
ATOM 2596 O O . VAL A 1 355 ? -21.037 0.888 3.695 1.00 94.94 355 VAL A O 1
ATOM 2599 N N . ALA A 1 356 ? -19.860 2.776 3.966 1.00 93.31 356 ALA A 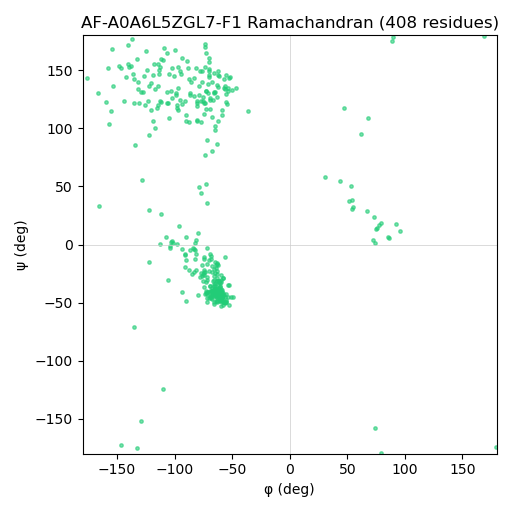N 1
ATOM 2600 C CA . ALA A 1 356 ? -20.721 3.289 5.027 1.00 93.31 356 ALA A CA 1
ATOM 2601 C C . ALA A 1 356 ? -22.157 3.563 4.538 1.00 93.31 356 ALA A C 1
ATOM 2603 O O . ALA A 1 356 ? -23.108 3.270 5.271 1.00 93.31 356 ALA A O 1
ATOM 2604 N N . LEU A 1 357 ? -22.315 4.074 3.310 1.00 93.69 357 LEU A N 1
ATOM 2605 C CA . LEU A 1 357 ? -23.616 4.325 2.687 1.00 93.69 357 LEU A CA 1
ATOM 2606 C C . LEU A 1 357 ? -24.382 3.018 2.428 1.00 93.69 357 LEU A C 1
ATOM 2608 O O . LEU A 1 357 ? -25.506 2.883 2.912 1.00 93.69 357 LEU A O 1
ATOM 2612 N N . TYR A 1 358 ? -23.754 2.039 1.773 1.00 95.06 358 TYR A N 1
ATOM 2613 C CA . TYR A 1 358 ? -24.340 0.718 1.493 1.00 95.06 358 TYR A CA 1
ATOM 2614 C C . TYR A 1 358 ? -24.808 0.050 2.789 1.00 95.06 358 TYR A C 1
ATOM 2616 O O . TYR A 1 358 ? -25.977 -0.303 2.950 1.00 95.06 358 TYR A O 1
ATOM 2624 N N . ARG A 1 359 ? -23.936 0.018 3.806 1.00 92.75 359 ARG A N 1
ATOM 2625 C CA . ARG A 1 359 ? -24.286 -0.512 5.132 1.00 92.75 359 ARG A CA 1
ATOM 2626 C C . ARG A 1 359 ? -25.441 0.237 5.798 1.00 92.75 359 ARG A C 1
ATOM 2628 O O . ARG A 1 359 ? -26.170 -0.354 6.589 1.00 92.75 359 ARG A O 1
ATOM 2635 N N . SER A 1 360 ? -25.601 1.541 5.564 1.00 91.88 360 SER A N 1
ATOM 2636 C CA . SER A 1 360 ? -26.727 2.311 6.123 1.00 91.88 360 SER A CA 1
ATOM 2637 C C . SER A 1 360 ? -28.061 2.004 5.436 1.00 91.88 360 SER A C 1
ATOM 2639 O O . SER A 1 360 ? -29.111 2.171 6.050 1.00 91.88 360 SER A O 1
ATOM 2641 N N . GLN A 1 361 ? -28.009 1.516 4.196 1.00 94.25 361 GLN A N 1
ATOM 2642 C CA . GLN A 1 361 ? -29.159 1.087 3.400 1.00 94.25 361 GLN A CA 1
ATOM 2643 C C . GLN A 1 361 ? -29.472 -0.410 3.576 1.00 94.25 361 GLN A C 1
ATOM 2645 O O . GLN A 1 361 ? -30.524 -0.870 3.141 1.00 94.25 361 GLN A O 1
ATOM 2650 N N . GLY A 1 362 ? -28.604 -1.157 4.271 1.00 92.69 362 GLY A N 1
ATOM 2651 C CA . GLY A 1 362 ? -28.724 -2.608 4.436 1.00 92.69 362 GLY A CA 1
ATOM 2652 C C . GLY A 1 362 ? -28.236 -3.401 3.219 1.00 92.69 362 GLY A C 1
ATOM 2653 O O . GLY A 1 362 ? -28.605 -4.563 3.072 1.00 92.69 362 GLY A O 1
ATOM 2654 N N . GLU A 1 363 ? -27.436 -2.772 2.360 1.00 94.38 363 GLU A N 1
ATOM 2655 C CA . GLU A 1 363 ? -26.852 -3.363 1.155 1.00 94.38 363 GLU A CA 1
ATOM 2656 C C . GLU A 1 363 ? -25.492 -4.014 1.455 1.00 94.38 363 GLU A C 1
ATOM 2658 O O . GLU A 1 363 ? -24.826 -3.680 2.443 1.00 94.38 363 GLU A O 1
ATOM 2663 N N . ASP A 1 364 ? -25.075 -4.951 0.599 1.00 92.50 364 ASP A N 1
ATOM 2664 C CA . ASP A 1 364 ? -23.789 -5.638 0.728 1.00 92.50 364 ASP A CA 1
ATOM 2665 C C . ASP A 1 364 ? -22.639 -4.682 0.350 1.00 92.50 364 ASP A C 1
ATOM 2667 O O . ASP A 1 364 ? -22.539 -4.262 -0.805 1.00 92.50 364 ASP A O 1
ATOM 2671 N N . PRO A 1 365 ? -21.722 -4.338 1.275 1.00 93.00 365 PRO A N 1
ATOM 2672 C CA . PRO A 1 365 ? -20.634 -3.411 0.975 1.00 93.00 365 PRO A CA 1
ATOM 2673 C C . PRO A 1 365 ? -19.662 -3.933 -0.097 1.00 93.00 365 PRO A C 1
ATOM 2675 O O . PRO A 1 365 ? -18.920 -3.141 -0.676 1.00 93.00 365 PRO A O 1
ATOM 2678 N N . THR A 1 366 ? -19.642 -5.237 -0.393 1.00 92.94 366 THR A N 1
ATOM 2679 C CA . THR A 1 366 ? -18.817 -5.803 -1.475 1.00 92.94 366 THR A CA 1
ATOM 2680 C C . THR A 1 366 ? -19.321 -5.417 -2.870 1.00 92.94 366 THR A C 1
ATOM 2682 O O . THR A 1 366 ? -18.595 -5.542 -3.861 1.00 92.94 366 THR A O 1
ATOM 2685 N N . GLU A 1 367 ? -20.536 -4.878 -2.970 1.00 93.50 367 GLU A N 1
ATOM 2686 C CA . GLU A 1 367 ? -21.119 -4.356 -4.206 1.00 93.50 367 GLU A CA 1
ATOM 2687 C C . GLU A 1 367 ? -20.669 -2.925 -4.538 1.00 93.50 367 GLU A C 1
ATOM 2689 O O . GLU A 1 367 ? -20.915 -2.454 -5.647 1.00 93.50 367 GLU A O 1
ATOM 2694 N N . VAL A 1 368 ? -19.902 -2.264 -3.662 1.00 93.31 368 VAL A N 1
ATOM 2695 C CA . VAL A 1 368 ? -19.304 -0.951 -3.951 1.00 93.31 368 VAL A CA 1
ATOM 2696 C C . VAL A 1 368 ? -18.462 -1.002 -5.233 1.00 93.31 368 VAL A C 1
ATOM 2698 O O . VAL A 1 368 ? -17.610 -1.878 -5.422 1.00 93.31 368 VAL A O 1
ATOM 2701 N N . ARG A 1 369 ? -18.710 -0.053 -6.140 1.00 92.88 369 ARG A N 1
ATOM 2702 C CA . ARG A 1 369 ? -17.950 0.160 -7.379 1.00 92.88 369 ARG A CA 1
ATOM 2703 C C . ARG A 1 369 ? -17.557 1.623 -7.467 1.00 92.88 369 ARG A C 1
ATOM 2705 O O . ARG A 1 369 ? -18.408 2.491 -7.299 1.00 92.88 369 ARG A O 1
ATOM 2712 N N . LEU A 1 370 ? -16.286 1.877 -7.754 1.00 95.44 370 LEU A N 1
ATOM 2713 C CA . LEU A 1 370 ? -15.816 3.210 -8.108 1.00 95.44 370 LEU A CA 1
ATOM 2714 C C . LEU A 1 370 ? -15.769 3.368 -9.627 1.00 95.44 370 LEU A C 1
ATOM 2716 O O . LEU A 1 370 ? -15.528 2.400 -10.355 1.00 95.44 370 LEU A O 1
ATOM 2720 N N . ASP A 1 371 ? -15.981 4.597 -10.085 1.00 95.81 371 ASP A N 1
ATOM 2721 C CA . ASP A 1 371 ? -15.949 4.934 -11.502 1.00 95.81 371 ASP A CA 1
ATOM 2722 C C . ASP A 1 371 ? -14.546 4.767 -12.085 1.00 95.81 371 ASP A C 1
ATOM 2724 O O . ASP A 1 371 ? -13.532 5.032 -11.438 1.00 95.81 371 ASP A O 1
ATOM 2728 N N . GLN A 1 372 ? -14.479 4.382 -13.354 1.00 95.38 372 GLN A N 1
ATOM 2729 C CA . GLN A 1 372 ? -13.234 4.220 -14.098 1.00 95.38 372 GLN A CA 1
ATOM 2730 C C . GLN A 1 372 ? -12.932 5.464 -14.942 1.00 95.38 372 GLN A C 1
ATOM 2732 O O . GLN A 1 372 ? -13.794 5.928 -15.684 1.00 95.38 372 GLN A O 1
ATOM 2737 N N . ALA A 1 373 ? -11.680 5.928 -14.913 1.00 96.56 373 ALA A N 1
ATOM 2738 C CA . ALA A 1 373 ? -11.214 7.038 -15.742 1.00 96.56 373 ALA A CA 1
ATOM 2739 C C . ALA A 1 373 ? -10.588 6.578 -17.069 1.00 96.56 373 ALA A C 1
ATOM 2741 O O . ALA A 1 373 ? -10.806 7.197 -18.110 1.00 96.56 373 ALA A O 1
ATOM 2742 N N . ALA A 1 374 ? -9.791 5.504 -17.048 1.00 97.62 374 ALA A N 1
ATOM 2743 C CA . ALA A 1 374 ? -9.043 5.043 -18.220 1.00 97.62 374 ALA A CA 1
ATOM 2744 C C . ALA A 1 374 ? -8.728 3.540 -18.168 1.00 97.62 374 ALA A C 1
ATOM 2746 O O . ALA A 1 374 ? -8.893 2.880 -17.139 1.00 97.62 374 ALA A O 1
ATOM 2747 N N . SER A 1 375 ? -8.271 2.983 -19.291 1.00 97.94 375 SER A N 1
ATOM 2748 C CA . SER A 1 375 ? -7.684 1.644 -19.355 1.00 97.94 375 SER A CA 1
ATOM 2749 C C . SER A 1 375 ? -6.519 1.612 -20.336 1.00 97.94 375 SER A C 1
ATOM 2751 O O . SER A 1 375 ? -6.569 2.262 -21.378 1.00 97.94 375 SER A O 1
ATOM 2753 N N . TYR A 1 376 ? -5.498 0.833 -19.996 1.00 98.50 376 TYR A N 1
ATOM 2754 C CA . TYR A 1 376 ? -4.272 0.662 -20.759 1.00 98.50 376 TYR A CA 1
ATOM 2755 C C . TYR A 1 376 ? -4.030 -0.828 -20.977 1.00 98.50 376 TYR A C 1
ATOM 2757 O O . TYR A 1 376 ? -4.111 -1.632 -20.046 1.00 98.50 376 TYR A O 1
ATOM 2765 N N . THR A 1 377 ? -3.750 -1.209 -22.218 1.00 98.44 377 THR A N 1
ATOM 2766 C CA . THR A 1 377 ? -3.413 -2.587 -22.591 1.00 98.44 377 THR A CA 1
ATOM 2767 C C . THR A 1 377 ? -1.913 -2.710 -22.848 1.00 98.44 377 THR A C 1
ATOM 2769 O O . THR A 1 377 ? -1.334 -1.752 -23.372 1.00 98.44 377 THR A O 1
ATOM 2772 N N . PRO A 1 378 ? -1.290 -3.865 -22.550 1.00 98.38 378 PRO A N 1
ATOM 2773 C CA . PRO A 1 378 ? 0.122 -4.086 -22.841 1.00 98.38 378 PRO A CA 1
ATOM 2774 C C . PRO A 1 378 ? 0.423 -3.904 -24.330 1.00 98.38 378 PRO A C 1
ATOM 2776 O O . PRO A 1 378 ? -0.286 -4.433 -25.192 1.00 98.38 378 PRO A O 1
ATOM 2779 N N . ARG A 1 379 ? 1.498 -3.182 -24.634 1.00 98.44 379 ARG A N 1
ATOM 2780 C CA . ARG A 1 379 ? 2.022 -2.996 -25.989 1.00 98.44 379 ARG A CA 1
ATOM 2781 C C . ARG A 1 379 ? 2.994 -4.119 -26.330 1.00 98.44 379 ARG A C 1
ATOM 2783 O O . ARG A 1 379 ? 4.118 -4.172 -25.827 1.00 98.44 379 ARG A O 1
ATOM 2790 N N . SER A 1 380 ? 2.543 -5.043 -27.177 1.00 97.88 380 SER A N 1
ATOM 2791 C CA . SER A 1 380 ? 3.265 -6.282 -27.503 1.00 97.88 380 SER A CA 1
ATOM 2792 C C . SER A 1 380 ? 4.666 -6.062 -28.086 1.00 97.88 380 SER A C 1
ATOM 2794 O O . SER A 1 380 ? 5.554 -6.883 -27.869 1.00 97.88 380 SER A O 1
ATOM 2796 N N . GLU A 1 381 ? 4.896 -4.942 -28.774 1.00 98.31 381 GLU A N 1
ATOM 2797 C CA . GLU A 1 381 ? 6.185 -4.577 -29.362 1.00 98.31 381 GLU A CA 1
ATOM 2798 C C . 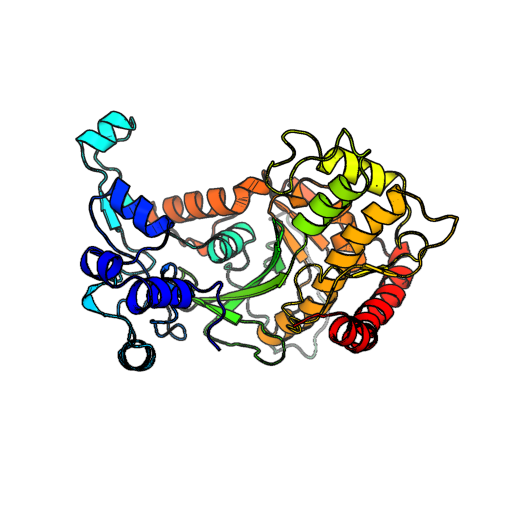GLU A 1 381 ? 7.293 -4.354 -28.320 1.00 98.31 381 GLU A C 1
ATOM 2800 O O . GLU A 1 381 ? 8.473 -4.455 -28.654 1.00 98.31 381 GLU A O 1
ATOM 2805 N N . TYR A 1 382 ? 6.934 -4.103 -27.055 1.00 98.06 382 TYR A N 1
ATOM 2806 C CA . TYR A 1 382 ? 7.884 -3.927 -25.953 1.00 98.06 382 TYR A CA 1
ATOM 2807 C C . TYR A 1 382 ? 7.982 -5.151 -25.035 1.00 98.06 382 TYR A C 1
ATOM 2809 O O . TYR A 1 382 ? 8.740 -5.139 -24.065 1.00 98.06 382 TYR A O 1
ATOM 2817 N N . HIS A 1 383 ? 7.263 -6.233 -25.336 1.00 97.75 383 HIS A N 1
ATOM 2818 C CA . HIS A 1 383 ? 7.270 -7.425 -24.494 1.00 97.75 383 HIS A CA 1
ATOM 2819 C C . HIS A 1 383 ? 8.687 -7.997 -24.337 1.00 97.75 383 HIS A C 1
ATOM 2821 O O . HIS A 1 383 ? 9.185 -8.135 -23.223 1.00 97.75 383 HIS A O 1
ATOM 2827 N N . GLU A 1 384 ? 9.397 -8.234 -25.445 1.00 98.12 384 GLU A N 1
ATOM 2828 C CA . GLU A 1 384 ? 10.736 -8.842 -25.413 1.00 98.12 384 GLU A CA 1
ATOM 2829 C C . GLU A 1 384 ? 11.785 -7.996 -24.671 1.00 98.12 384 GLU A C 1
ATOM 2831 O O . GLU A 1 384 ? 12.723 -8.543 -24.081 1.00 98.12 384 GLU A O 1
ATOM 2836 N N . ILE A 1 385 ? 11.675 -6.661 -24.695 1.00 97.88 385 ILE A N 1
ATOM 2837 C CA . ILE A 1 385 ? 12.611 -5.803 -23.957 1.00 97.88 385 ILE A CA 1
ATOM 2838 C C . ILE A 1 385 ? 12.365 -5.899 -22.449 1.00 97.88 385 ILE A C 1
ATOM 2840 O O . ILE A 1 385 ? 13.328 -6.081 -21.702 1.00 97.88 385 ILE A O 1
ATOM 2844 N N . TYR A 1 386 ? 11.103 -5.890 -22.013 1.00 98.62 386 TYR A N 1
ATOM 2845 C CA . TYR A 1 386 ? 10.761 -6.024 -20.599 1.00 98.62 386 TYR A CA 1
ATOM 2846 C C . TYR A 1 386 ? 10.975 -7.445 -20.065 1.00 98.62 386 TYR A C 1
ATOM 2848 O O . TYR A 1 386 ? 11.410 -7.583 -18.925 1.00 98.62 386 TYR A O 1
ATOM 2856 N N . GLU A 1 387 ? 10.789 -8.495 -20.875 1.00 98.31 387 GLU A N 1
ATOM 2857 C CA . GLU A 1 387 ? 11.168 -9.868 -20.499 1.00 98.31 387 GLU A CA 1
ATOM 2858 C C . GLU A 1 387 ? 12.662 -9.966 -20.171 1.00 98.31 387 GLU A C 1
ATOM 2860 O O . GLU A 1 387 ? 13.056 -10.462 -19.113 1.00 98.31 387 GLU A O 1
ATOM 2865 N N . ARG A 1 388 ? 13.520 -9.441 -21.058 1.00 97.44 388 ARG A N 1
ATOM 2866 C CA . ARG A 1 388 ? 14.972 -9.448 -20.833 1.00 97.44 388 ARG A CA 1
ATOM 2867 C C . ARG A 1 388 ? 15.354 -8.631 -19.602 1.00 97.44 388 ARG A C 1
ATOM 2869 O O . ARG A 1 388 ? 16.176 -9.094 -18.813 1.00 97.44 388 ARG A O 1
ATOM 2876 N N . ALA A 1 389 ? 14.754 -7.453 -19.424 1.00 98.12 389 ALA A N 1
ATOM 2877 C CA . ALA A 1 389 ? 14.999 -6.602 -18.264 1.00 98.12 389 ALA A CA 1
ATOM 2878 C C . ALA A 1 389 ? 14.551 -7.269 -16.952 1.00 98.12 389 ALA A C 1
ATOM 2880 O O . ALA A 1 389 ? 15.299 -7.229 -15.980 1.00 98.12 389 ALA A O 1
ATOM 2881 N N . GLN A 1 390 ? 13.407 -7.963 -16.930 1.00 98.44 390 GLN A N 1
ATOM 2882 C CA . GLN A 1 390 ? 12.896 -8.645 -15.735 1.00 98.44 390 GLN A CA 1
ATOM 2883 C C . GLN A 1 390 ? 13.862 -9.719 -15.215 1.00 98.44 390 GLN A C 1
ATOM 2885 O O . GLN A 1 390 ? 14.075 -9.820 -14.005 1.00 98.44 390 GLN A O 1
ATOM 2890 N N . ILE A 1 391 ? 14.471 -10.499 -16.117 1.00 97.62 391 ILE A N 1
ATOM 2891 C CA . ILE A 1 391 ? 15.472 -11.514 -15.751 1.00 97.62 391 ILE A CA 1
ATOM 2892 C C . ILE A 1 391 ? 16.676 -10.848 -15.073 1.00 97.62 391 ILE A C 1
ATOM 2894 O O . ILE A 1 391 ? 17.141 -11.309 -14.030 1.00 97.62 391 ILE A O 1
ATOM 2898 N N . GLN A 1 392 ? 17.168 -9.740 -15.640 1.00 97.38 392 GLN A N 1
ATOM 2899 C CA . GLN A 1 392 ? 18.300 -9.010 -15.064 1.00 97.38 392 GLN A CA 1
ATOM 2900 C C . GLN A 1 392 ? 17.929 -8.308 -13.753 1.00 97.38 392 GLN A C 1
ATOM 2902 O O . GLN A 1 392 ? 18.742 -8.294 -12.836 1.00 97.38 392 GLN A O 1
ATOM 2907 N N . PHE A 1 393 ? 16.704 -7.787 -13.629 1.00 97.88 393 PHE A N 1
ATOM 2908 C CA . PHE A 1 393 ? 16.193 -7.158 -12.410 1.00 97.88 393 PHE A CA 1
ATOM 2909 C C . PHE A 1 393 ? 16.236 -8.123 -11.217 1.00 97.88 393 PHE A C 1
ATOM 2911 O O . PHE A 1 393 ? 16.787 -7.796 -10.167 1.00 97.88 393 PHE A O 1
ATOM 2918 N N . GLN A 1 394 ? 15.728 -9.346 -11.391 1.00 96.88 394 GLN A N 1
ATOM 2919 C CA . GLN A 1 394 ? 15.752 -10.362 -10.332 1.00 96.88 394 GLN A CA 1
ATOM 2920 C C . GLN A 1 394 ? 17.178 -10.838 -10.021 1.00 96.88 394 GLN A C 1
ATOM 2922 O O . GLN A 1 394 ? 17.541 -11.004 -8.856 1.00 96.88 394 GLN A O 1
ATOM 2927 N N . ALA A 1 395 ? 18.021 -11.013 -11.046 1.00 96.25 395 ALA A N 1
ATOM 2928 C CA . ALA A 1 395 ? 19.426 -11.365 -10.847 1.00 96.25 395 ALA A CA 1
ATOM 2929 C C . ALA A 1 395 ? 20.189 -10.272 -10.076 1.00 96.25 395 ALA A C 1
ATOM 2931 O O . ALA A 1 395 ? 21.009 -10.582 -9.208 1.00 96.25 395 ALA A O 1
ATOM 2932 N N . ALA A 1 396 ? 19.892 -8.997 -10.350 1.00 95.75 396 ALA A N 1
ATOM 2933 C CA . ALA A 1 396 ? 20.514 -7.860 -9.688 1.00 95.75 396 ALA A CA 1
ATOM 2934 C C . ALA A 1 396 ? 20.266 -7.864 -8.175 1.00 95.75 396 ALA A C 1
ATOM 2936 O O . ALA A 1 396 ? 21.193 -7.551 -7.435 1.00 95.75 396 ALA A O 1
ATOM 2937 N N . PHE A 1 397 ? 19.094 -8.307 -7.702 1.00 94.69 397 PHE A N 1
ATOM 2938 C CA . PHE A 1 397 ? 18.834 -8.450 -6.264 1.00 94.69 397 PHE A CA 1
ATOM 2939 C C . PHE A 1 397 ? 19.915 -9.293 -5.577 1.00 94.69 397 PHE A C 1
ATOM 2941 O O . PHE A 1 397 ? 20.533 -8.863 -4.606 1.00 94.69 397 PHE A O 1
ATOM 2948 N N . THR A 1 398 ? 20.188 -10.486 -6.109 1.00 92.62 398 THR A N 1
ATOM 2949 C CA . THR A 1 398 ? 21.161 -11.408 -5.503 1.00 92.62 398 THR A CA 1
ATOM 2950 C C . THR A 1 398 ? 22.593 -10.910 -5.690 1.00 92.62 398 THR A C 1
ATOM 2952 O O . THR A 1 398 ? 23.393 -10.967 -4.762 1.00 92.62 398 THR A O 1
ATOM 2955 N N . ASN A 1 399 ? 22.913 -10.381 -6.872 1.00 92.88 399 ASN A N 1
ATOM 2956 C CA . ASN A 1 399 ? 24.274 -9.959 -7.208 1.00 92.88 399 ASN A CA 1
ATOM 2957 C C . ASN A 1 399 ? 24.718 -8.686 -6.471 1.00 92.88 399 ASN A C 1
ATOM 2959 O O . ASN A 1 399 ? 25.913 -8.498 -6.250 1.00 92.88 399 ASN A O 1
ATOM 2963 N N . HIS A 1 400 ? 23.782 -7.805 -6.109 1.00 90.00 400 HIS A N 1
ATOM 2964 C CA . HIS A 1 400 ? 24.094 -6.557 -5.412 1.00 90.00 400 HIS A CA 1
ATOM 2965 C C . HIS A 1 400 ? 24.145 -6.710 -3.893 1.00 90.00 400 HIS A C 1
ATOM 2967 O O . HIS A 1 400 ? 24.821 -5.913 -3.243 1.00 90.00 400 HIS A O 1
ATOM 2973 N N . LEU A 1 401 ? 23.503 -7.738 -3.330 1.00 91.19 401 LEU A N 1
ATOM 2974 C CA . LEU A 1 401 ? 23.351 -7.872 -1.884 1.00 91.19 401 LEU A CA 1
ATOM 2975 C C . LEU A 1 401 ? 24.694 -7.848 -1.142 1.00 91.19 401 LEU A C 1
ATOM 2977 O O . LEU A 1 401 ? 24.882 -7.016 -0.261 1.00 91.19 401 LEU A O 1
ATOM 2981 N N . SER A 1 402 ? 25.670 -8.657 -1.565 1.00 92.38 402 SER A N 1
ATOM 2982 C CA . SER A 1 402 ? 26.984 -8.707 -0.904 1.00 92.38 402 SER A CA 1
ATOM 2983 C C . SER A 1 402 ? 27.749 -7.381 -0.973 1.00 92.38 402 SER A C 1
ATOM 2985 O O . SER A 1 402 ? 28.565 -7.080 -0.106 1.00 92.38 402 SER A O 1
ATOM 2987 N N . ILE A 1 403 ? 27.513 -6.579 -2.019 1.00 93.00 403 ILE A N 1
ATOM 2988 C CA . ILE A 1 403 ? 28.099 -5.238 -2.140 1.00 93.00 403 ILE A CA 1
ATOM 2989 C C . ILE A 1 403 ? 27.422 -4.300 -1.139 1.00 93.00 403 ILE A C 1
ATOM 2991 O O . ILE A 1 403 ? 28.107 -3.564 -0.433 1.00 93.00 403 ILE A O 1
ATOM 2995 N N . CYS A 1 404 ? 26.091 -4.328 -1.059 1.00 93.62 404 CYS A N 1
ATOM 2996 C CA . CYS A 1 404 ? 25.333 -3.501 -0.125 1.00 93.62 404 CYS A CA 1
ATOM 2997 C C . CYS A 1 404 ? 25.654 -3.836 1.339 1.00 93.62 404 CYS A C 1
ATOM 2999 O O . CYS A 1 404 ? 25.830 -2.919 2.140 1.00 93.62 404 CYS A O 1
ATOM 3001 N N . GLU A 1 405 ? 25.811 -5.116 1.678 1.00 92.69 405 GLU A N 1
ATOM 3002 C CA . GLU A 1 405 ? 26.268 -5.565 2.999 1.00 92.69 405 GLU A CA 1
ATOM 3003 C C . GLU A 1 405 ? 27.661 -5.013 3.322 1.00 92.69 405 GLU A C 1
ATOM 3005 O O . GLU A 1 405 ? 27.859 -4.427 4.381 1.00 92.69 405 GLU A O 1
ATOM 3010 N N . ALA A 1 406 ? 28.614 -5.110 2.388 1.00 92.81 406 ALA A N 1
ATOM 3011 C CA . ALA A 1 406 ? 29.975 -4.612 2.593 1.00 92.81 406 ALA A CA 1
ATOM 3012 C C . ALA A 1 406 ? 30.063 -3.080 2.745 1.00 92.81 406 ALA A C 1
ATOM 3014 O O . ALA A 1 406 ? 31.004 -2.575 3.357 1.00 92.81 406 ALA A O 1
ATOM 3015 N N . LEU A 1 407 ? 29.115 -2.340 2.163 1.00 90.38 407 LEU A N 1
ATOM 3016 C CA . LEU A 1 407 ? 29.022 -0.879 2.268 1.00 90.38 407 LEU A CA 1
ATOM 3017 C C . LEU A 1 407 ? 28.177 -0.409 3.458 1.00 90.38 407 LEU A C 1
ATOM 3019 O O . LEU A 1 407 ? 28.199 0.778 3.786 1.00 90.38 407 LEU A O 1
ATOM 3023 N N . SER A 1 408 ? 27.414 -1.305 4.084 1.00 83.31 408 SER A N 1
ATOM 3024 C CA . SER A 1 408 ? 26.618 -0.973 5.259 1.00 83.31 408 SER A CA 1
ATOM 3025 C C . SER A 1 408 ? 27.555 -0.831 6.456 1.00 83.31 408 SER A C 1
ATOM 3027 O O . SER A 1 408 ? 28.192 -1.788 6.885 1.00 83.31 408 SER A O 1
ATOM 3029 N N . HIS A 1 409 ? 27.681 0.388 6.972 1.00 64.75 409 HIS A N 1
ATOM 3030 C CA . HIS A 1 409 ? 28.340 0.625 8.250 1.00 64.75 409 HIS A CA 1
ATOM 3031 C C . HIS A 1 409 ? 27.336 0.313 9.367 1.00 64.75 409 HIS A C 1
ATOM 3033 O O . HIS A 1 409 ? 26.251 0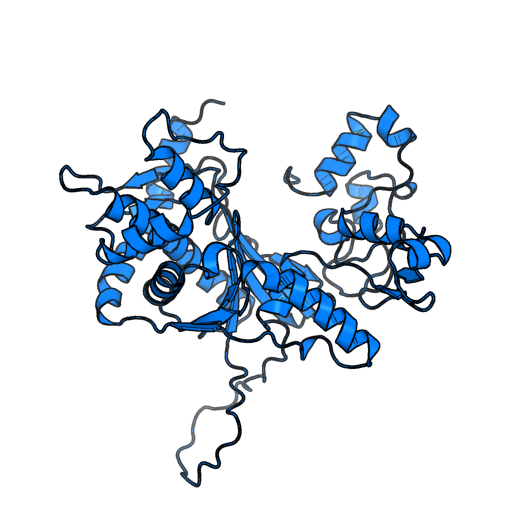.898 9.363 1.00 64.75 409 HIS A O 1
ATOM 3039 N N . GLU A 1 410 ? 27.684 -0.625 10.258 1.00 52.69 410 GLU A N 1
ATOM 3040 C CA . GLU A 1 410 ? 26.952 -0.874 11.515 1.00 52.69 410 GLU A CA 1
ATOM 3041 C C . GLU A 1 410 ? 26.853 0.386 12.383 1.00 52.69 410 GLU A C 1
ATOM 3043 O O . GLU A 1 410 ? 27.874 1.111 12.507 1.00 52.69 410 GLU A O 1
#